Protein AF-0000000076567341 (afdb_homodimer)

pLDDT: mean 83.54, std 16.68, range [19.73, 98.38]

Structure (mmCIF, N/CA/C/O backbone):
data_AF-0000000076567341-model_v1
#
loop_
_entity.id
_entity.type
_entity.pdbx_description
1 polymer 'Uncharacterized protein'
#
loop_
_atom_site.group_PDB
_atom_site.id
_atom_site.type_symbol
_atom_site.label_atom_id
_atom_site.label_alt_id
_atom_site.label_comp_id
_atom_site.label_asym_id
_atom_site.label_entity_id
_atom_site.label_seq_id
_atom_site.pdbx_PDB_ins_code
_atom_site.Cartn_x
_atom_site.Cartn_y
_atom_site.Cartn_z
_atom_site.occupancy
_atom_site.B_iso_or_equiv
_atom_site.auth_seq_id
_atom_site.auth_comp_id
_atom_site.auth_asym_id
_atom_site.auth_atom_id
_atom_site.pdbx_PDB_model_num
ATOM 1 N N . MET A 1 1 ? 13.711 -19.859 -16.172 1 60.66 1 MET A N 1
ATOM 2 C CA . MET A 1 1 ? 13.43 -19.391 -14.812 1 60.66 1 MET A CA 1
ATOM 3 C C . MET A 1 1 ? 11.93 -19.359 -14.555 1 60.66 1 MET A C 1
ATOM 5 O O . MET A 1 1 ? 11.156 -18.984 -15.438 1 60.66 1 MET A O 1
ATOM 9 N N . VAL A 1 2 ? 11.508 -20.047 -13.477 1 52.28 2 VAL A N 1
ATOM 10 C CA . VAL A 1 2 ? 10.109 -19.969 -13.07 1 52.28 2 VAL A CA 1
ATOM 11 C C . VAL A 1 2 ? 9.992 -19.125 -11.805 1 52.28 2 VAL A C 1
ATOM 13 O O . VAL A 1 2 ? 10.695 -19.375 -10.82 1 52.28 2 VAL A O 1
ATOM 16 N N . ILE A 1 3 ? 9.203 -18.047 -11.867 1 45.78 3 ILE A N 1
ATOM 17 C CA . ILE A 1 3 ? 8.914 -17.203 -10.711 1 45.78 3 ILE A CA 1
ATOM 18 C C . ILE A 1 3 ? 7.512 -17.5 -10.188 1 45.78 3 ILE A C 1
ATOM 20 O O . ILE A 1 3 ? 6.547 -17.5 -10.961 1 45.78 3 ILE A O 1
ATOM 24 N N . TYR A 1 4 ? 7.555 -17.953 -8.914 1 51.19 4 TYR A N 1
ATOM 25 C CA . TYR A 1 4 ? 6.297 -18.188 -8.211 1 51.19 4 TYR A CA 1
ATOM 26 C C . TYR A 1 4 ? 5.941 -16.984 -7.336 1 51.19 4 TYR A C 1
ATOM 28 O O . TYR A 1 4 ? 6.801 -16.453 -6.633 1 51.19 4 TYR A O 1
ATOM 36 N N . CYS A 1 5 ? 4.75 -16.375 -7.566 1 46.78 5 CYS A N 1
ATOM 37 C CA . CYS A 1 5 ? 4.238 -15.281 -6.754 1 46.78 5 CYS A CA 1
ATOM 38 C C . CYS A 1 5 ? 3.045 -15.727 -5.918 1 46.78 5 CYS A C 1
ATOM 40 O O . CYS A 1 5 ? 2.088 -16.297 -6.449 1 46.78 5 CYS A O 1
ATOM 42 N N . GLY A 1 6 ? 3.127 -15.773 -4.52 1 41.88 6 GLY A N 1
ATOM 43 C CA . GLY A 1 6 ? 2.043 -16.125 -3.617 1 41.88 6 GLY A CA 1
ATOM 44 C C . GLY A 1 6 ? 1.321 -14.922 -3.043 1 41.88 6 GLY A C 1
ATOM 45 O O . GLY A 1 6 ? 1.927 -13.867 -2.844 1 41.88 6 GLY A O 1
ATOM 46 N N . LEU A 1 7 ? -0.169 -14.883 -2.986 1 44 7 LEU A N 1
ATOM 47 C CA . LEU A 1 7 ? -1.022 -13.805 -2.488 1 44 7 LEU A CA 1
ATOM 48 C C . LEU A 1 7 ? -1.423 -14.062 -1.039 1 44 7 LEU A C 1
ATOM 50 O O . LEU A 1 7 ? -1.812 -15.18 -0.685 1 44 7 LEU A O 1
ATOM 54 N N . GLY A 1 8 ? -0.99 -13.453 0.041 1 35.47 8 GLY A N 1
ATOM 55 C CA . GLY A 1 8 ? -1.453 -13.648 1.405 1 35.47 8 GLY A CA 1
ATOM 56 C C . GLY A 1 8 ? -2.58 -12.703 1.793 1 35.47 8 GLY A C 1
ATOM 57 O O . GLY A 1 8 ? -3.26 -12.922 2.799 1 35.47 8 GLY A O 1
ATOM 58 N N . LEU A 1 9 ? -2.807 -11.477 1.369 1 40.34 9 LEU A N 1
ATOM 59 C CA . LEU A 1 9 ? -3.703 -10.57 2.08 1 40.34 9 LEU A CA 1
ATOM 60 C C . LEU A 1 9 ? -5.078 -10.539 1.424 1 40.34 9 LEU A C 1
ATOM 62 O O . LEU A 1 9 ? -5.207 -10.172 0.253 1 40.34 9 LEU A O 1
ATOM 66 N N . THR A 1 10 ? -5.863 -11.594 1.634 1 41.25 10 THR A N 1
ATOM 67 C CA . THR A 1 10 ? -7.238 -11.617 1.146 1 41.25 10 THR A CA 1
ATOM 68 C C . THR A 1 10 ? -8.133 -10.719 2.006 1 41.25 10 THR A C 1
ATOM 70 O O . THR A 1 10 ? -7.809 -10.445 3.164 1 41.25 10 THR A O 1
ATOM 73 N N . LEU A 1 11 ? -8.938 -9.883 1.374 1 43.47 11 LEU A N 1
ATOM 74 C CA . LEU A 1 11 ? -10.039 -9.18 2.014 1 43.47 11 LEU A CA 1
ATOM 75 C C . LEU A 1 11 ? -10.93 -10.148 2.783 1 43.47 11 LEU A C 1
ATOM 77 O O . LEU A 1 11 ? -11.906 -10.672 2.236 1 43.47 11 LEU A O 1
ATOM 81 N N . SER A 1 12 ? -10.445 -11.102 3.283 1 43.03 12 SER A N 1
ATOM 82 C CA . SER A 1 12 ? -11.453 -12.008 3.828 1 43.03 12 SER A CA 1
ATOM 83 C C . SER A 1 12 ? -12.633 -11.242 4.418 1 43.03 12 SER A C 1
ATOM 85 O O . SER A 1 12 ? -13.789 -11.562 4.133 1 43.03 12 SER A O 1
ATOM 87 N N . ASN A 1 13 ? -12.375 -10.484 5.539 1 43.78 13 ASN A N 1
ATOM 88 C CA . ASN A 1 13 ? -13.5 -10.008 6.324 1 43.78 13 ASN A CA 1
ATOM 89 C C . ASN A 1 13 ? -14.125 -8.758 5.703 1 43.78 13 ASN A C 1
ATOM 91 O O . ASN A 1 13 ? -15.023 -8.148 6.285 1 43.78 13 ASN A O 1
ATOM 95 N N . LEU A 1 14 ? -13.531 -8.258 4.754 1 46.53 14 LEU A N 1
ATOM 96 C CA . LEU A 1 14 ? -13.945 -6.887 4.488 1 46.53 14 LEU A CA 1
ATOM 97 C C . LEU A 1 14 ? -15.211 -6.855 3.635 1 46.53 14 LEU A C 1
ATOM 99 O O . LEU A 1 14 ? -15.633 -5.789 3.176 1 46.53 14 LEU A O 1
ATOM 103 N N . LEU A 1 15 ? -15.508 -7.996 2.963 1 50.34 15 LEU A N 1
ATOM 104 C CA . LEU A 1 15 ? -16.641 -7.672 2.102 1 50.34 15 LEU A CA 1
ATOM 105 C C . LEU A 1 15 ? -17.875 -7.355 2.928 1 50.34 15 LEU A C 1
ATOM 107 O O . LEU A 1 15 ? -18.453 -8.242 3.561 1 50.34 15 LEU A O 1
ATOM 111 N N . PHE A 1 16 ? -17.984 -6.082 3.422 1 52.19 16 PHE A N 1
ATOM 112 C CA . PHE A 1 16 ? -19.25 -5.676 4.031 1 52.19 16 PHE A CA 1
ATOM 113 C C . PHE A 1 16 ? -20.328 -5.496 2.969 1 52.19 16 PHE A C 1
ATOM 115 O O . PHE A 1 16 ? -20.172 -4.691 2.047 1 52.19 16 PHE A O 1
ATOM 122 N N . ILE A 1 17 ? -20.859 -6.578 2.502 1 53 17 ILE A N 1
ATOM 123 C CA . ILE A 1 17 ? -22.125 -6.418 1.8 1 53 17 ILE A CA 1
ATOM 124 C C . ILE A 1 17 ? -23.219 -6.027 2.793 1 53 17 ILE A C 1
ATOM 126 O O . ILE A 1 17 ? -23.391 -6.68 3.824 1 53 17 ILE A O 1
ATOM 130 N N . CYS A 1 18 ? -23.625 -4.766 2.611 1 51.5 18 CYS A N 1
ATOM 131 C CA . CYS A 1 18 ? -24.672 -4.254 3.484 1 51.5 18 CYS A CA 1
ATOM 132 C C . CYS A 1 18 ? -25.922 -5.133 3.418 1 51.5 18 CYS A C 1
ATOM 134 O O . CYS A 1 18 ? -26.047 -5.977 2.529 1 51.5 18 CYS A O 1
ATOM 136 N N . ALA A 1 19 ? -26.672 -4.992 4.398 1 48.78 19 ALA A N 1
ATOM 137 C CA . ALA A 1 19 ? -27.938 -5.715 4.535 1 48.78 19 ALA A CA 1
ATOM 138 C C . ALA A 1 19 ? -28.734 -5.672 3.238 1 48.78 19 ALA A C 1
ATOM 140 O O . ALA A 1 19 ? -29.438 -6.633 2.895 1 48.78 19 ALA A O 1
ATOM 141 N N . SER A 1 20 ? -28.609 -4.586 2.467 1 54.22 20 SER A N 1
ATOM 142 C CA . SER A 1 20 ? -29.406 -4.445 1.257 1 54.22 20 SER A CA 1
ATOM 143 C C . SER A 1 20 ? -28.75 -5.168 0.078 1 54.22 20 SER A C 1
ATOM 145 O O . SER A 1 20 ? -29.297 -5.164 -1.03 1 54.22 20 SER A O 1
ATOM 147 N N . GLY A 1 21 ? -27.625 -5.793 0.309 1 61.25 21 GLY A N 1
ATOM 148 C CA . GLY A 1 21 ? -26.969 -6.52 -0.761 1 61.25 21 GLY A CA 1
ATOM 149 C C . GLY A 1 21 ? -26.016 -5.652 -1.573 1 61.25 21 GLY A C 1
ATOM 150 O O . GLY A 1 21 ? -25.406 -6.125 -2.537 1 61.25 21 GLY A O 1
ATOM 151 N N . LEU A 1 22 ? -25.922 -4.355 -1.111 1 70.94 22 LEU A N 1
ATOM 152 C CA . LEU A 1 22 ? -25.109 -3.422 -1.878 1 70.94 22 LEU A CA 1
ATOM 153 C C . LEU A 1 22 ? -23.688 -3.34 -1.308 1 70.94 22 LEU A C 1
ATOM 155 O O . LEU A 1 22 ? -23.5 -3.447 -0.095 1 70.94 22 LEU A O 1
ATOM 159 N N . TYR A 1 23 ? -22.75 -3.404 -2.127 1 81.69 23 TYR A N 1
ATOM 160 C CA . TYR A 1 23 ? -21.344 -3.232 -1.765 1 81.69 23 TYR A CA 1
ATOM 161 C C . TYR A 1 23 ? -21.094 -1.825 -1.238 1 81.69 23 TYR A C 1
ATOM 163 O O . TYR A 1 23 ? -21.438 -0.837 -1.893 1 81.69 23 TYR A O 1
ATOM 171 N N . ARG A 1 24 ? -20.641 -1.697 0.063 1 82.62 24 ARG A N 1
ATOM 172 C CA . ARG A 1 24 ? -20.234 -0.428 0.654 1 82.62 24 ARG A CA 1
ATOM 173 C C . ARG A 1 24 ? -18.734 -0.427 0.961 1 82.62 24 ARG A C 1
ATOM 175 O O . ARG A 1 24 ? -18.25 -1.271 1.719 1 82.62 24 ARG A O 1
ATOM 182 N N . ARG A 1 25 ? -18.078 0.521 0.415 1 88 25 ARG A N 1
ATOM 183 C CA . ARG A 1 25 ? -16.641 0.644 0.598 1 88 25 ARG A CA 1
ATOM 184 C C . ARG A 1 25 ? -16.312 1.377 1.894 1 88 25 ARG A C 1
ATOM 186 O O . ARG A 1 25 ? -16.109 2.592 1.891 1 88 25 ARG A O 1
ATOM 193 N N . VAL A 1 26 ? -16.156 0.675 2.996 1 87.12 26 VAL A N 1
ATOM 194 C CA . VAL A 1 26 ? -15.969 1.258 4.32 1 87.12 26 VAL A CA 1
ATOM 195 C C . VAL A 1 26 ? -14.477 1.436 4.605 1 87.12 26 VAL A C 1
ATOM 197 O O . VAL A 1 26 ? -14.102 1.973 5.648 1 87.12 26 VAL A O 1
ATOM 200 N N . ASN A 1 27 ? -13.664 0.917 3.76 1 91.19 27 ASN A N 1
ATOM 201 C CA . ASN A 1 27 ? -12.211 1.002 3.771 1 91.19 27 ASN A CA 1
ATOM 202 C C . ASN A 1 27 ? -11.656 1.281 2.379 1 91.19 27 ASN A C 1
ATOM 204 O O . ASN A 1 27 ? -11.953 0.558 1.429 1 91.19 27 ASN A O 1
ATOM 208 N N . LEU A 1 28 ? -10.844 2.283 2.289 1 93.5 28 LEU A N 1
ATOM 209 C CA . LEU A 1 28 ? -10.367 2.695 0.974 1 93.5 28 LEU A CA 1
ATOM 210 C C . LEU A 1 28 ? -9.453 1.633 0.371 1 93.5 28 LEU A C 1
ATOM 212 O O . LEU A 1 28 ? -9.164 1.666 -0.827 1 93.5 28 LEU A O 1
ATOM 216 N N . ASN A 1 29 ? -8.969 0.69 1.201 1 93.5 29 ASN A N 1
ATOM 217 C CA . ASN A 1 29 ? -8.156 -0.415 0.707 1 93.5 29 ASN A CA 1
ATOM 218 C C . ASN A 1 29 ? -9.008 -1.457 -0.017 1 93.5 29 ASN A C 1
ATOM 220 O O . ASN A 1 29 ? -8.469 -2.328 -0.705 1 93.5 29 ASN A O 1
ATOM 224 N N . MET A 1 30 ? -10.328 -1.361 0.086 1 90.25 30 MET A N 1
ATOM 225 C CA . MET A 1 30 ? -11.25 -2.232 -0.636 1 90.25 30 MET A CA 1
ATOM 226 C C . MET A 1 30 ? -11.383 -1.796 -2.092 1 90.25 30 MET A C 1
ATOM 228 O O . MET A 1 30 ? -11.211 -0.618 -2.41 1 90.25 30 MET A O 1
ATOM 232 N N . PRO A 1 31 ? -11.617 -2.766 -2.967 1 90.56 31 PRO A N 1
ATOM 233 C CA . PRO A 1 31 ? -11.844 -2.369 -4.359 1 90.56 31 PRO A CA 1
ATOM 234 C C . P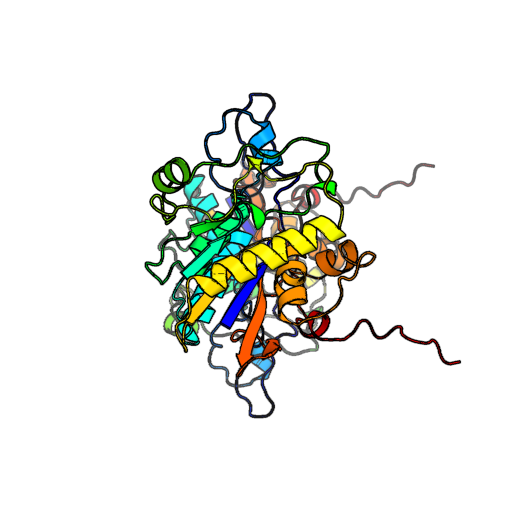RO A 1 31 ? -13.008 -1.391 -4.512 1 90.56 31 PRO A C 1
ATOM 236 O O . PRO A 1 31 ? -13.992 -1.476 -3.775 1 90.56 31 PRO A O 1
ATOM 239 N N . PRO A 1 32 ? -12.867 -0.447 -5.457 1 89.38 32 PRO A N 1
ATOM 240 C CA . PRO A 1 32 ? -13.953 0.514 -5.668 1 89.38 32 PRO A CA 1
ATOM 241 C C . PRO A 1 32 ? -15.258 -0.153 -6.105 1 89.38 32 PRO A C 1
ATOM 243 O O . PRO A 1 32 ? -16.344 0.366 -5.832 1 89.38 32 PRO A O 1
ATOM 246 N N . CYS A 1 33 ? -15.117 -1.26 -6.844 1 87.5 33 CYS A N 1
ATOM 247 C CA . CYS A 1 33 ? -16.266 -2.041 -7.285 1 87.5 33 CYS A CA 1
ATOM 248 C C . CYS A 1 33 ? -15.953 -3.531 -7.266 1 87.5 33 CYS A C 1
ATOM 250 O O . CYS A 1 33 ? -14.789 -3.928 -7.316 1 87.5 33 CYS A O 1
ATOM 252 N N . LEU A 1 34 ? -17 -4.301 -7.141 1 85.69 34 LEU A N 1
ATOM 253 C CA . LEU A 1 34 ? -16.859 -5.754 -7.184 1 85.69 34 LEU A CA 1
ATOM 254 C C . LEU A 1 34 ? -17.375 -6.309 -8.508 1 85.69 34 LEU A C 1
ATOM 256 O O . LEU A 1 34 ? -18.328 -5.777 -9.086 1 85.69 34 LEU A O 1
ATOM 260 N N . PRO A 1 35 ? -16.688 -7.309 -8.945 1 86.56 35 PRO A N 1
ATOM 261 C CA . PRO A 1 35 ? -17.25 -7.938 -10.148 1 86.56 35 PRO A CA 1
ATOM 262 C C . PRO A 1 35 ? -18.625 -8.539 -9.914 1 86.56 35 PRO A C 1
ATOM 264 O O . PRO A 1 35 ? -18.984 -8.867 -8.773 1 86.56 35 PRO A O 1
ATOM 267 N N . VAL A 1 36 ? -19.344 -8.695 -10.977 1 85.19 36 VAL A N 1
ATOM 268 C CA . VAL A 1 36 ? -20.656 -9.32 -10.883 1 85.19 36 VAL A CA 1
ATOM 269 C C . VAL A 1 36 ? -20.5 -10.82 -10.68 1 85.19 36 VAL A C 1
ATOM 271 O O . VAL A 1 36 ? -19.75 -11.477 -11.398 1 85.19 36 VAL A O 1
ATOM 274 N N . ARG A 1 37 ? -21.156 -11.305 -9.602 1 87.19 37 ARG A N 1
ATOM 275 C CA . ARG A 1 37 ? -21.172 -12.734 -9.312 1 87.19 37 ARG A CA 1
ATOM 276 C C . ARG A 1 37 ? -22.594 -13.258 -9.18 1 87.19 37 ARG A C 1
ATOM 278 O O . ARG A 1 37 ? -23.516 -12.492 -8.867 1 87.19 37 ARG A O 1
ATOM 285 N N . GLU A 1 38 ? -22.781 -14.516 -9.508 1 82.44 38 GLU A N 1
ATOM 286 C CA . GLU A 1 38 ? -24.094 -15.133 -9.375 1 82.44 38 GLU A CA 1
ATOM 287 C C . GLU A 1 38 ? -24.547 -15.156 -7.914 1 82.44 38 GLU A C 1
ATOM 289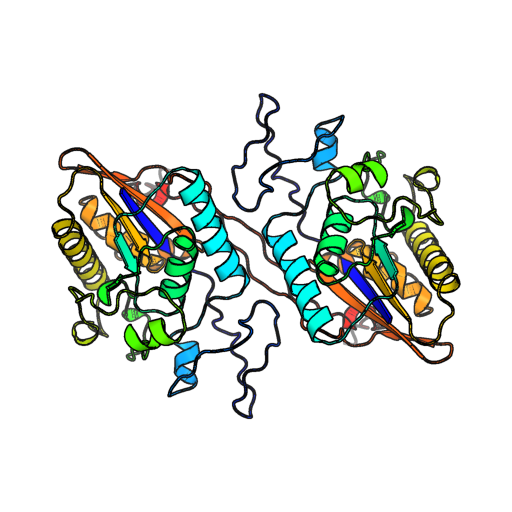 O O . GLU A 1 38 ? -25.703 -14.883 -7.617 1 82.44 38 GLU A O 1
ATOM 294 N N . ASP A 1 39 ? -23.562 -15.43 -7.02 1 81.25 39 ASP A N 1
ATOM 295 C CA . ASP A 1 39 ? -23.812 -15.5 -5.582 1 81.25 39 ASP A CA 1
ATOM 296 C C . ASP A 1 39 ? -22.844 -14.617 -4.805 1 81.25 39 ASP A C 1
ATOM 298 O O . ASP A 1 39 ? -21.656 -14.578 -5.109 1 81.25 39 ASP A O 1
ATOM 302 N N . ILE A 1 40 ? -23.391 -13.961 -3.797 1 77.5 40 ILE A N 1
ATOM 303 C CA . ILE A 1 40 ? -22.609 -13.039 -2.984 1 77.5 40 ILE A CA 1
ATOM 304 C C . ILE A 1 40 ? -21.484 -13.805 -2.289 1 77.5 40 ILE A C 1
ATOM 306 O O . ILE A 1 40 ? -20.391 -13.266 -2.08 1 77.5 40 ILE A O 1
ATOM 310 N N . ILE A 1 41 ? -21.75 -15 -1.982 1 78.81 41 ILE A N 1
ATOM 311 C CA . ILE A 1 41 ? -20.781 -15.812 -1.263 1 78.81 41 ILE A CA 1
ATOM 312 C C . ILE A 1 41 ? -19.531 -16.016 -2.121 1 78.81 41 ILE A C 1
ATOM 314 O O . ILE A 1 41 ? -18.453 -16.266 -1.6 1 78.81 41 ILE A O 1
ATOM 318 N N . ASP A 1 42 ? -19.672 -15.875 -3.461 1 83.62 42 ASP A N 1
ATOM 319 C CA . ASP A 1 42 ? -18.562 -16.062 -4.375 1 83.62 42 ASP A CA 1
ATOM 320 C C . ASP A 1 42 ? -17.469 -15.016 -4.137 1 83.62 42 ASP A C 1
ATOM 322 O O . ASP A 1 42 ? -16.281 -15.281 -4.359 1 83.62 42 ASP A O 1
ATOM 326 N N . HIS A 1 43 ? -17.922 -13.852 -3.633 1 81.69 43 HIS A N 1
ATOM 327 C CA . HIS A 1 43 ? -16.938 -12.805 -3.332 1 81.69 43 HIS A CA 1
ATOM 328 C C . HIS A 1 43 ? -16.047 -13.211 -2.162 1 81.69 43 HIS A C 1
ATOM 330 O O . HIS A 1 43 ? -14.875 -12.844 -2.117 1 81.69 43 HIS A O 1
ATOM 336 N N . ALA A 1 44 ? -16.625 -13.93 -1.285 1 78.25 44 ALA A N 1
ATOM 337 C CA . ALA A 1 44 ? -15.867 -14.375 -0.114 1 78.25 44 ALA A CA 1
ATOM 338 C C . ALA A 1 44 ? -14.953 -15.539 -0.463 1 78.25 44 ALA A C 1
ATOM 340 O O . ALA A 1 44 ? -13.812 -15.609 0.014 1 78.25 44 ALA A O 1
ATOM 341 N N . LEU A 1 45 ? -15.383 -16.438 -1.286 1 81.12 45 LEU A N 1
ATOM 342 C CA . LEU A 1 45 ? -14.641 -17.641 -1.625 1 81.12 45 LEU A CA 1
ATOM 343 C C . LEU A 1 45 ? -13.562 -17.344 -2.668 1 81.12 45 LEU A C 1
ATOM 345 O O . LEU A 1 45 ? -12.57 -18.062 -2.764 1 81.12 45 LEU A O 1
ATOM 349 N N . ASP A 1 46 ? -13.797 -16.359 -3.424 1 88.44 46 ASP A N 1
ATOM 350 C CA . ASP A 1 46 ? -12.891 -15.906 -4.473 1 88.44 46 ASP A CA 1
ATOM 351 C C . ASP A 1 46 ? -12.719 -14.391 -4.434 1 88.44 46 ASP A C 1
ATOM 353 O O . ASP A 1 46 ? -13.094 -13.695 -5.383 1 88.44 46 ASP A O 1
ATOM 357 N N . SER A 1 47 ? -12.125 -13.93 -3.4 1 86.75 47 SER A N 1
ATOM 358 C CA . SER A 1 47 ? -12.031 -12.508 -3.098 1 86.75 47 SER A CA 1
ATOM 359 C C . SER A 1 47 ? -11.07 -11.797 -4.051 1 86.75 47 SER A C 1
ATOM 361 O O . SER A 1 47 ? -10.039 -12.359 -4.43 1 86.75 47 SER A O 1
ATOM 363 N N . PRO A 1 48 ? -11.414 -10.586 -4.395 1 90.44 48 PRO A N 1
ATOM 364 C CA . PRO A 1 48 ? -10.477 -9.773 -5.172 1 90.44 48 PRO A CA 1
ATOM 365 C C . PRO A 1 48 ? -9.312 -9.25 -4.336 1 90.44 48 PRO A C 1
ATOM 367 O O . PRO A 1 48 ? -9.328 -9.367 -3.107 1 90.44 48 PRO A O 1
ATOM 370 N N . LEU A 1 49 ? -8.359 -8.719 -5 1 91.56 49 LEU A N 1
ATOM 371 C CA . LEU A 1 49 ? -7.246 -8.062 -4.328 1 91.56 49 LEU A CA 1
ATOM 372 C C . LEU A 1 49 ? -7.695 -6.754 -3.682 1 91.56 49 LEU A C 1
ATOM 374 O O . LEU A 1 49 ? -8.625 -6.109 -4.164 1 91.56 49 LEU A O 1
ATOM 378 N N . THR A 1 50 ? -6.992 -6.434 -2.629 1 91.31 50 THR A N 1
ATOM 379 C CA . THR A 1 50 ? -7.109 -5.082 -2.084 1 91.31 50 THR A CA 1
ATOM 380 C C . THR A 1 50 ? -6.371 -4.078 -2.967 1 91.31 50 THR A C 1
ATOM 382 O O . THR A 1 50 ? -5.652 -4.469 -3.891 1 91.31 50 THR A O 1
ATOM 385 N N . GLN A 1 51 ? -6.57 -2.781 -2.666 1 93.81 51 GLN A N 1
ATOM 386 C CA . GLN A 1 51 ? -5.875 -1.742 -3.42 1 93.81 51 GLN A CA 1
ATOM 387 C C . GLN A 1 51 ? -4.367 -1.812 -3.188 1 93.81 51 GLN A C 1
ATOM 389 O O . GLN A 1 51 ? -3.582 -1.655 -4.125 1 93.81 51 GLN A O 1
ATOM 394 N N . VAL A 1 52 ? -3.945 -2.043 -1.976 1 93.5 52 VAL A N 1
ATOM 395 C CA . VAL A 1 52 ? -2.523 -2.18 -1.686 1 93.5 52 VAL A CA 1
ATOM 396 C C . VAL A 1 52 ? -1.967 -3.414 -2.393 1 93.5 52 VAL A C 1
ATOM 398 O O . VAL A 1 52 ? -0.843 -3.393 -2.898 1 93.5 52 VAL A O 1
ATOM 401 N N . GLY A 1 53 ? -2.746 -4.492 -2.352 1 92.56 53 GLY A N 1
ATOM 402 C CA . GLY A 1 53 ? -2.326 -5.684 -3.07 1 92.56 53 GLY A CA 1
ATOM 403 C C . GLY A 1 53 ? -2.062 -5.43 -4.543 1 92.56 53 GLY A C 1
ATOM 404 O O . GLY A 1 53 ? -1.062 -5.902 -5.09 1 92.56 53 GLY A O 1
ATOM 405 N N . MET A 1 54 ? -3.002 -4.695 -5.176 1 94.5 54 MET A N 1
ATOM 406 C CA . MET A 1 54 ? -2.828 -4.32 -6.578 1 94.5 54 MET A CA 1
ATOM 407 C C . MET A 1 54 ? -1.556 -3.502 -6.766 1 94.5 54 MET A C 1
ATOM 409 O O . MET A 1 54 ? -0.799 -3.736 -7.711 1 94.5 54 MET A O 1
ATOM 413 N N . PHE A 1 55 ? -1.334 -2.611 -5.895 1 95.62 55 PHE A N 1
ATOM 414 C CA . PHE A 1 55 ? -0.18 -1.721 -5.949 1 95.62 55 PHE A CA 1
ATOM 415 C C . PHE A 1 55 ? 1.117 -2.508 -5.805 1 95.62 55 PHE A C 1
ATOM 417 O O . PHE A 1 55 ? 2.068 -2.291 -6.562 1 95.62 55 PHE A O 1
ATOM 424 N N . VAL A 1 56 ? 1.197 -3.426 -4.84 1 93.56 56 VAL A N 1
ATOM 425 C CA . VAL A 1 56 ? 2.389 -4.23 -4.598 1 93.56 56 VAL A CA 1
ATOM 426 C C . VAL A 1 56 ? 2.691 -5.09 -5.824 1 93.56 56 VAL A C 1
ATOM 428 O O . VAL A 1 56 ? 3.832 -5.137 -6.293 1 93.56 56 VAL A O 1
ATOM 431 N N . ALA A 1 57 ? 1.672 -5.746 -6.375 1 94.88 57 ALA A N 1
ATOM 432 C CA . ALA A 1 57 ? 1.859 -6.582 -7.559 1 94.88 57 ALA A CA 1
ATOM 433 C C . ALA A 1 57 ? 2.396 -5.762 -8.727 1 94.88 57 ALA A C 1
ATOM 435 O O . ALA A 1 57 ? 3.338 -6.18 -9.406 1 94.88 57 ALA A O 1
ATOM 436 N N . ALA A 1 58 ? 1.8 -4.594 -8.938 1 96.38 58 ALA A N 1
ATOM 437 C CA . ALA A 1 58 ? 2.24 -3.717 -10.016 1 96.38 58 ALA A CA 1
ATOM 438 C C . ALA A 1 58 ? 3.68 -3.262 -9.805 1 96.38 58 ALA A C 1
ATOM 440 O 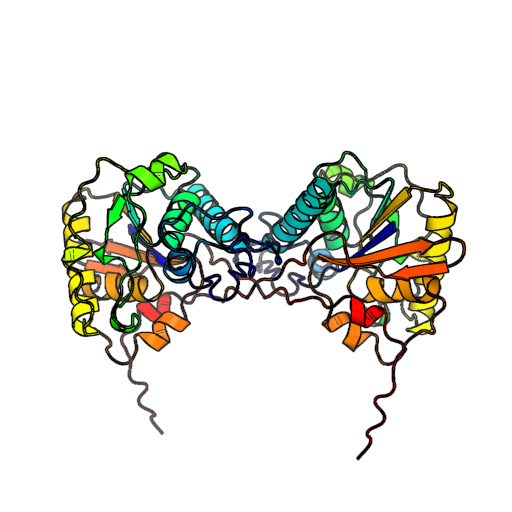O . ALA A 1 58 ? 4.461 -3.188 -10.758 1 96.38 58 ALA A O 1
ATOM 441 N N . SER A 1 59 ? 3.99 -2.908 -8.57 1 95.62 59 SER A N 1
ATOM 442 C CA . SER A 1 59 ? 5.344 -2.479 -8.234 1 95.62 59 SER A CA 1
ATOM 443 C C . SER A 1 59 ? 6.359 -3.584 -8.516 1 95.62 59 SER A C 1
ATOM 445 O O . SER A 1 59 ? 7.434 -3.322 -9.062 1 95.62 59 SER A O 1
ATOM 447 N N . CYS A 1 60 ? 5.992 -4.801 -8.141 1 94.38 60 CYS A N 1
ATOM 448 C CA . CYS A 1 60 ? 6.867 -5.934 -8.422 1 94.38 60 CYS A CA 1
ATOM 449 C C . CYS A 1 60 ? 7.031 -6.141 -9.922 1 94.38 60 CYS A C 1
ATOM 451 O O . CYS A 1 60 ? 8.133 -6.418 -10.398 1 94.38 60 CYS A O 1
ATOM 453 N N . GLY A 1 61 ? 5.918 -6.031 -10.641 1 96 61 GLY A N 1
ATOM 454 C CA . GLY A 1 61 ? 5.988 -6.141 -12.094 1 96 61 GLY A CA 1
ATOM 455 C C . GLY A 1 61 ? 6.93 -5.133 -12.719 1 96 61 GLY A C 1
ATOM 456 O O . GLY A 1 61 ? 7.727 -5.48 -13.594 1 96 61 GLY A O 1
ATOM 457 N N . ARG A 1 62 ? 6.852 -3.902 -12.312 1 96.19 62 ARG A N 1
ATOM 458 C CA . ARG A 1 62 ? 7.734 -2.852 -12.805 1 96.19 62 ARG A CA 1
ATOM 459 C C . ARG A 1 62 ? 9.188 -3.16 -12.484 1 96.19 62 ARG A C 1
ATOM 461 O O . ARG A 1 62 ? 10.07 -2.982 -13.328 1 96.19 62 ARG A O 1
ATOM 468 N N . ALA A 1 63 ? 9.406 -3.598 -11.25 1 94.75 63 ALA A N 1
ATOM 469 C CA . ALA A 1 63 ? 10.766 -3.922 -10.828 1 94.75 63 ALA A CA 1
ATOM 470 C C . ALA A 1 63 ? 11.344 -5.055 -11.672 1 94.75 63 ALA A C 1
ATOM 472 O O . ALA A 1 63 ? 12.523 -5.023 -12.039 1 94.75 63 ALA A O 1
ATOM 473 N N . LEU A 1 64 ? 10.539 -6.066 -11.953 1 94.62 64 LEU A N 1
ATOM 474 C CA . LEU A 1 64 ? 10.969 -7.18 -12.781 1 94.62 64 LEU A CA 1
ATOM 475 C C . LEU A 1 64 ? 11.336 -6.699 -14.188 1 94.62 64 LEU A C 1
ATOM 477 O O . LEU A 1 64 ? 12.375 -7.086 -14.727 1 94.62 64 LEU A O 1
ATOM 481 N N . ALA A 1 65 ? 10.492 -5.883 -14.75 1 95.38 65 ALA A N 1
ATOM 482 C CA . ALA A 1 65 ? 10.758 -5.332 -16.078 1 95.38 65 ALA A CA 1
ATOM 483 C C . ALA A 1 65 ? 12.047 -4.516 -16.078 1 95.38 65 ALA A C 1
ATOM 485 O O . ALA A 1 65 ? 12.859 -4.641 -17 1 95.38 65 ALA A O 1
ATOM 486 N N . GLU A 1 66 ? 12.211 -3.689 -15.078 1 94.69 66 GLU A N 1
ATOM 487 C CA . GLU A 1 66 ? 13.398 -2.85 -14.961 1 94.69 66 GLU A CA 1
ATOM 488 C C . GLU A 1 66 ? 14.656 -3.697 -14.805 1 94.69 66 GLU A C 1
ATOM 490 O O . GLU A 1 66 ? 15.742 -3.293 -15.227 1 94.69 66 GLU A O 1
ATOM 495 N N . ALA A 1 67 ? 14.508 -4.832 -14.195 1 93.19 67 ALA A N 1
ATOM 496 C CA . ALA A 1 67 ? 15.633 -5.75 -14 1 93.19 67 ALA A CA 1
ATOM 497 C C . ALA A 1 67 ? 15.93 -6.527 -15.273 1 93.19 67 ALA A C 1
ATOM 499 O O . ALA A 1 67 ? 16.844 -7.363 -15.305 1 93.19 67 ALA A O 1
ATOM 500 N N . GLY A 1 68 ? 15.133 -6.32 -16.297 1 93.75 68 GLY A N 1
ATOM 501 C CA . GLY A 1 68 ? 15.375 -6.945 -17.594 1 93.75 68 GLY A CA 1
ATOM 502 C C . GLY A 1 68 ? 14.734 -8.312 -17.719 1 93.75 68 GLY A C 1
ATOM 503 O O . GLY A 1 68 ? 15.047 -9.062 -18.641 1 93.75 68 GLY A O 1
ATOM 504 N N . ILE A 1 69 ? 13.852 -8.695 -16.844 1 92.88 69 ILE A N 1
ATOM 505 C CA . ILE A 1 69 ? 13.188 -9.992 -16.906 1 92.88 69 ILE A CA 1
ATOM 506 C C . ILE A 1 69 ? 11.992 -9.93 -17.844 1 92.88 69 ILE A C 1
ATOM 508 O O . ILE A 1 69 ? 11.102 -9.094 -17.672 1 92.88 69 ILE A O 1
ATOM 512 N N . ARG A 1 70 ? 12.047 -10.742 -18.812 1 92.19 70 ARG A N 1
ATOM 513 C CA . ARG A 1 70 ? 10.938 -10.875 -19.766 1 92.19 70 ARG A CA 1
ATOM 514 C C . ARG A 1 70 ? 10.375 -12.289 -19.75 1 92.19 70 ARG A C 1
ATOM 516 O O . ARG A 1 70 ? 11.125 -13.266 -19.859 1 92.19 70 ARG A O 1
ATOM 523 N N . PHE A 1 71 ? 9.109 -12.391 -19.594 1 93.56 71 PHE A N 1
ATOM 524 C CA . PHE A 1 71 ? 8.477 -13.695 -19.484 1 93.56 71 PHE A CA 1
ATOM 525 C C . PHE A 1 71 ? 7.98 -14.164 -20.844 1 93.56 71 PHE A C 1
ATOM 527 O O . PHE A 1 71 ? 7.453 -13.375 -21.625 1 93.56 71 PHE A O 1
ATOM 534 N N . SER A 1 72 ? 8.18 -15.398 -21.156 1 93.19 72 SER A N 1
ATOM 535 C CA . SER A 1 72 ? 7.672 -16 -22.375 1 93.19 72 SER A CA 1
ATOM 536 C C . SER A 1 72 ? 6.266 -16.547 -22.188 1 93.19 72 SER A C 1
ATOM 538 O O . SER A 1 72 ? 5.512 -16.703 -23.156 1 93.19 72 SER A O 1
ATOM 540 N N . ALA A 1 73 ? 5.926 -16.859 -20.969 1 94.69 73 ALA A N 1
ATOM 541 C CA . ALA A 1 73 ? 4.598 -17.359 -20.625 1 94.69 73 ALA A CA 1
ATOM 542 C C . ALA A 1 73 ? 4.258 -17.062 -19.172 1 94.69 73 ALA A C 1
ATOM 544 O O . ALA A 1 73 ? 5.152 -16.906 -18.328 1 94.69 73 ALA A O 1
ATOM 545 N N . CYS A 1 74 ? 3.014 -16.984 -18.875 1 96.75 74 CYS A N 1
ATOM 546 C CA . CYS A 1 74 ? 2.518 -16.797 -17.516 1 96.75 74 CYS A CA 1
ATOM 547 C C . CYS A 1 74 ? 1.322 -17.703 -17.25 1 96.75 74 CYS A C 1
ATOM 549 O O . CYS A 1 74 ? 0.374 -17.734 -18.031 1 96.75 74 CYS A O 1
ATOM 551 N N . TYR A 1 75 ? 1.408 -18.406 -16.219 1 96.88 75 TYR A N 1
ATOM 552 C CA . TYR A 1 75 ? 0.322 -19.25 -15.742 1 96.88 75 TYR A CA 1
ATOM 553 C C . TYR A 1 75 ? -0.17 -18.797 -14.367 1 96.88 75 TYR A C 1
ATOM 555 O O . TYR A 1 75 ? 0.631 -18.438 -13.508 1 96.88 75 TYR A O 1
ATOM 563 N N . ALA A 1 76 ? -1.454 -18.812 -14.172 1 97.12 76 ALA A N 1
ATOM 564 C CA . ALA A 1 76 ? -1.995 -18.391 -12.883 1 97.12 76 ALA A CA 1
ATOM 565 C C . ALA A 1 76 ? -3.107 -19.312 -12.414 1 97.12 76 ALA A C 1
ATOM 567 O O . ALA A 1 76 ? -3.789 -19.938 -13.234 1 97.12 76 ALA A O 1
ATOM 568 N N . SER A 1 77 ? -3.219 -19.438 -11.086 1 96.19 77 SER A N 1
ATOM 569 C CA . SER A 1 77 ? -4.41 -20.016 -10.477 1 96.19 77 SER A CA 1
ATOM 570 C C . SER A 1 77 ? -5.676 -19.312 -10.961 1 96.19 77 SER A C 1
ATOM 572 O O . SER A 1 77 ? -5.66 -18.109 -11.242 1 96.19 77 SER A O 1
ATOM 574 N N . PRO A 1 78 ? -6.809 -20.016 -11.07 1 96.19 78 PRO A N 1
ATOM 575 C CA . PRO A 1 78 ? -8.062 -19.391 -11.5 1 96.19 78 PRO A CA 1
ATOM 576 C C . PRO A 1 78 ? -8.617 -18.406 -10.477 1 96.19 78 PRO A C 1
ATOM 578 O O . PRO A 1 78 ? -9.555 -17.656 -10.773 1 96.19 78 PRO A O 1
ATOM 581 N N . ALA A 1 79 ? -8.156 -18.453 -9.234 1 93.19 79 ALA A N 1
ATOM 582 C CA . ALA A 1 79 ? -8.625 -17.484 -8.242 1 93.19 79 ALA A CA 1
ATOM 583 C C . ALA A 1 79 ? -8.461 -16.062 -8.742 1 93.19 79 ALA A C 1
ATOM 585 O O . ALA A 1 79 ? -7.418 -15.695 -9.281 1 93.19 79 ALA A O 1
ATOM 586 N N . LEU A 1 80 ? -9.469 -15.25 -8.555 1 94.12 80 LEU A N 1
ATOM 587 C CA . LEU A 1 80 ? -9.469 -13.883 -9.055 1 94.12 80 LEU A CA 1
ATOM 588 C C . LEU A 1 80 ? -8.242 -13.125 -8.562 1 94.12 80 LEU A C 1
ATOM 590 O O . LEU A 1 80 ? -7.613 -12.383 -9.32 1 94.12 80 LEU A O 1
ATOM 594 N N . ARG A 1 81 ? -7.922 -13.281 -7.301 1 92.12 81 ARG A N 1
ATOM 595 C CA . ARG A 1 81 ? -6.785 -12.57 -6.723 1 92.12 81 ARG A CA 1
ATOM 596 C C . ARG A 1 81 ? -5.488 -12.953 -7.426 1 92.12 81 ARG A C 1
ATOM 598 O O . ARG A 1 81 ? -4.582 -12.133 -7.562 1 92.12 81 ARG A O 1
ATOM 605 N N . CYS A 1 82 ? -5.34 -14.156 -7.891 1 94.94 82 CYS A N 1
ATOM 606 C CA . CYS A 1 82 ? -4.148 -14.594 -8.609 1 94.94 82 CYS A CA 1
ATOM 607 C C . CYS A 1 82 ? -4.125 -14.031 -10.023 1 94.94 82 CYS A C 1
ATOM 609 O O . CYS A 1 82 ? -3.066 -13.641 -10.523 1 94.94 82 CYS A O 1
ATOM 611 N N . VAL A 1 83 ? -5.285 -14.031 -10.672 1 96.56 83 VAL A N 1
ATOM 612 C CA . VAL A 1 83 ? -5.387 -13.461 -12.008 1 96.56 83 VAL A CA 1
ATOM 613 C C . VAL A 1 83 ? -5.035 -11.977 -11.969 1 96.56 83 VAL A C 1
ATOM 615 O O . VAL A 1 83 ? -4.246 -11.492 -12.781 1 96.56 83 VAL A O 1
ATOM 618 N N . GLN A 1 84 ? -5.586 -11.273 -10.977 1 95.19 84 GLN A N 1
ATOM 619 C CA . GLN A 1 84 ? -5.293 -9.859 -10.805 1 95.19 84 GLN A CA 1
ATOM 620 C C . GLN A 1 84 ? -3.805 -9.625 -10.562 1 95.19 84 GLN A C 1
ATOM 622 O O . GLN A 1 84 ? -3.211 -8.711 -11.141 1 95.19 84 GLN A O 1
ATOM 627 N N . THR A 1 85 ? -3.215 -10.461 -9.695 1 95.06 85 THR A N 1
ATOM 628 C CA . THR A 1 85 ? -1.788 -10.359 -9.406 1 95.06 85 THR A CA 1
ATOM 629 C C . THR A 1 85 ? -0.964 -10.555 -10.68 1 95.06 85 THR A C 1
ATOM 631 O O . THR A 1 85 ? -0.073 -9.758 -10.977 1 95.06 85 THR A O 1
ATOM 634 N N . ALA A 1 86 ? -1.301 -11.578 -11.406 1 96.56 86 ALA A N 1
ATOM 635 C CA . ALA A 1 86 ? -0.562 -11.891 -12.625 1 96.56 86 ALA A CA 1
ATOM 636 C C . ALA A 1 86 ? -0.65 -10.742 -13.625 1 96.56 86 ALA A C 1
ATOM 638 O O . ALA A 1 86 ? 0.358 -10.336 -14.211 1 96.56 86 ALA A O 1
ATOM 639 N N . CYS A 1 87 ? -1.832 -10.234 -13.797 1 97.12 87 CYS A N 1
ATOM 640 C CA . CYS A 1 87 ? -2.033 -9.148 -14.742 1 97.12 87 CYS A CA 1
ATOM 641 C C . CYS A 1 87 ? -1.243 -7.91 -14.328 1 97.12 87 CYS A C 1
ATOM 643 O O . CYS A 1 87 ? -0.679 -7.219 -15.18 1 97.12 87 CYS A O 1
ATOM 645 N N . GLN A 1 88 ? -1.206 -7.617 -13.031 1 95.44 88 GLN A N 1
ATOM 646 C CA . GLN A 1 88 ? -0.441 -6.473 -12.547 1 95.44 88 GLN A CA 1
ATOM 647 C C . GLN A 1 88 ? 1.058 -6.699 -12.719 1 95.44 88 GLN A C 1
ATOM 649 O O . GLN A 1 88 ? 1.793 -5.781 -13.078 1 95.44 88 GLN A O 1
ATOM 654 N N . LEU A 1 89 ? 1.494 -7.926 -12.469 1 95.12 89 LEU A N 1
ATOM 655 C CA . LEU A 1 89 ? 2.904 -8.266 -12.633 1 95.12 89 LEU A CA 1
ATOM 656 C C . LEU A 1 89 ? 3.342 -8.078 -14.086 1 95.12 89 LEU A C 1
ATOM 658 O O . LEU A 1 89 ? 4.496 -7.738 -14.352 1 95.12 89 LEU A O 1
ATOM 662 N N . LEU A 1 90 ? 2.389 -8.266 -14.984 1 96.25 90 LEU A N 1
ATOM 663 C CA . LEU A 1 90 ? 2.703 -8.281 -16.406 1 96.25 90 LEU A CA 1
ATOM 664 C C . LEU A 1 90 ? 2.256 -6.984 -17.078 1 96.25 90 LEU A C 1
ATOM 666 O O . LEU A 1 90 ? 2.176 -6.91 -18.297 1 96.25 90 LEU A O 1
ATOM 670 N N . HIS A 1 91 ? 1.871 -6.023 -16.297 1 90.19 91 HIS A N 1
ATOM 671 C CA . HIS A 1 91 ? 1.263 -4.809 -16.828 1 90.19 91 HIS A CA 1
ATOM 672 C C . HIS A 1 91 ? 2.146 -4.176 -17.906 1 90.19 91 HIS A C 1
ATOM 674 O O . HIS A 1 91 ? 1.642 -3.592 -18.859 1 90.19 91 HIS A O 1
ATOM 680 N N . ALA A 1 92 ? 3.449 -4.254 -17.812 1 87.38 92 ALA A N 1
ATOM 681 C CA . ALA A 1 92 ? 4.379 -3.645 -18.766 1 87.38 92 ALA A CA 1
ATOM 682 C C . ALA A 1 92 ? 4.551 -4.52 -20 1 87.38 92 ALA A C 1
ATOM 684 O O . ALA A 1 92 ? 5.207 -4.117 -20.969 1 87.38 92 ALA A O 1
ATOM 685 N N . SER A 1 93 ? 3.938 -5.695 -19.969 1 89.25 93 SER A N 1
ATOM 686 C CA . SER A 1 93 ? 4.078 -6.621 -21.094 1 89.25 93 SER A CA 1
ATOM 687 C C . SER A 1 93 ? 2.725 -6.945 -21.719 1 89.25 93 SER A C 1
ATOM 689 O O . SER A 1 93 ? 1.681 -6.688 -21.109 1 89.25 93 SER A O 1
ATOM 691 N N . ASN A 1 94 ? 2.709 -7.352 -22.922 1 90 94 ASN A N 1
ATOM 692 C CA . ASN A 1 94 ? 1.488 -7.754 -23.625 1 90 94 ASN A CA 1
ATOM 693 C C . ASN A 1 94 ? 1.264 -9.258 -23.531 1 90 94 ASN A C 1
ATOM 695 O O . ASN A 1 94 ? 0.547 -9.836 -24.344 1 90 94 ASN A O 1
ATOM 699 N N . LEU A 1 95 ? 1.794 -9.828 -22.578 1 95.88 95 LEU A N 1
ATOM 700 C CA . LEU A 1 95 ? 1.665 -11.273 -22.406 1 95.88 95 LEU A CA 1
ATOM 701 C C . LEU A 1 95 ? 0.353 -11.625 -21.719 1 95.88 95 LEU A C 1
ATOM 703 O O . LEU A 1 95 ? 0.066 -11.117 -20.625 1 95.88 95 LEU A O 1
ATOM 707 N N . ALA A 1 96 ? -0.456 -12.438 -22.328 1 98.19 96 ALA A N 1
ATOM 708 C CA . ALA A 1 96 ? -1.729 -12.859 -21.75 1 98.19 96 ALA A CA 1
ATOM 709 C C . ALA A 1 96 ? -1.522 -13.953 -20.719 1 98.19 96 ALA A C 1
ATOM 711 O O . ALA A 1 96 ? -0.689 -14.844 -20.891 1 98.19 96 ALA A O 1
ATOM 712 N N . VAL A 1 97 ? -2.287 -13.922 -19.672 1 98.06 97 VAL A N 1
ATOM 713 C CA . VAL A 1 97 ? -2.199 -14.883 -18.578 1 98.06 97 VAL A CA 1
ATOM 714 C C . VAL A 1 97 ? -2.943 -16.156 -18.953 1 98.06 97 VAL A C 1
ATOM 716 O O . VAL A 1 97 ? -4.09 -16.109 -19.406 1 98.06 97 VAL A O 1
ATOM 719 N N . ARG A 1 98 ? -2.346 -17.281 -18.812 1 98.25 98 ARG A N 1
ATOM 720 C CA . ARG A 1 98 ? -2.965 -18.594 -19 1 98.25 98 ARG A CA 1
ATOM 721 C C . ARG A 1 98 ? -3.455 -19.156 -17.672 1 98.25 98 ARG A C 1
ATOM 723 O O . ARG A 1 98 ? -2.689 -19.234 -16.703 1 98.25 98 ARG A O 1
ATOM 730 N N . ILE A 1 99 ? -4.719 -19.562 -17.641 1 98.19 99 ILE A N 1
ATOM 731 C CA . ILE A 1 99 ? -5.309 -20.031 -16.391 1 98.19 99 ILE A CA 1
ATOM 732 C C . ILE A 1 99 ? -5.125 -21.547 -16.266 1 98.19 99 ILE A C 1
ATOM 734 O O . ILE A 1 99 ? -5.469 -22.297 -17.188 1 98.19 99 ILE A O 1
ATOM 738 N N . GLU A 1 100 ? -4.586 -22 -15.18 1 97.44 100 GLU A N 1
ATOM 739 C CA . GLU A 1 100 ? -4.402 -23.422 -14.883 1 97.44 100 GLU A CA 1
ATOM 740 C C . GLU A 1 100 ? -5.066 -23.797 -13.555 1 97.44 100 GLU A C 1
ATOM 742 O O . GLU A 1 100 ? -4.547 -23.484 -12.484 1 97.44 100 GLU A O 1
ATOM 747 N N . PRO A 1 101 ? -6.109 -24.531 -13.531 1 96.88 101 PRO A N 1
ATOM 748 C CA . PRO A 1 101 ? -6.895 -24.844 -12.336 1 96.88 101 PRO A CA 1
ATOM 749 C C . PRO A 1 101 ? -6.078 -25.562 -11.266 1 96.88 101 PRO A C 1
ATOM 751 O O . PRO A 1 101 ? -6.289 -25.344 -10.07 1 96.88 101 PRO A O 1
ATOM 754 N N . PHE A 1 102 ? -5.086 -26.344 -11.602 1 96.62 102 PHE A N 1
ATOM 755 C CA . PHE A 1 102 ? -4.328 -27.141 -10.648 1 96.62 102 PHE A CA 1
ATOM 756 C C . PHE A 1 102 ? -3.39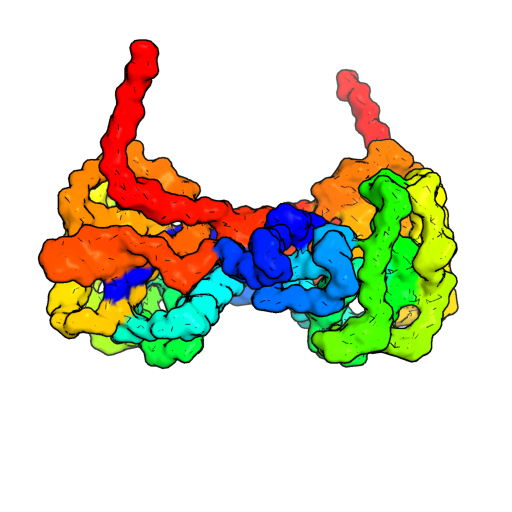3 -26.266 -9.828 1 96.62 102 PHE A C 1
ATOM 758 O O . PHE A 1 102 ? -2.828 -26.703 -8.828 1 96.62 102 PHE A O 1
ATOM 765 N N . LEU A 1 103 ? -3.293 -24.969 -10.164 1 95.31 103 LEU A N 1
ATOM 766 C CA . LEU A 1 103 ? -2.508 -24.031 -9.367 1 95.31 103 LEU A CA 1
ATOM 767 C C . LEU A 1 103 ? -3.311 -23.516 -8.18 1 95.31 103 LEU A C 1
ATOM 769 O O . LEU A 1 103 ? -2.785 -22.781 -7.34 1 95.31 103 LEU A O 1
ATOM 773 N N . PHE A 1 104 ? -4.531 -23.922 -8.133 1 93.56 104 PHE A N 1
ATOM 774 C CA . PHE A 1 104 ? -5.363 -23.484 -7.02 1 93.56 104 PHE A CA 1
ATOM 775 C C . PHE A 1 104 ? -4.859 -24.062 -5.703 1 93.56 104 PHE A C 1
ATOM 777 O O . PHE A 1 104 ? -3.957 -24.906 -5.699 1 93.56 104 PHE A O 1
ATOM 784 N N . GLU A 1 105 ? -5.422 -23.641 -4.617 1 89.5 105 GLU A N 1
ATOM 785 C CA . GLU A 1 105 ? -4.98 -23.938 -3.258 1 89.5 105 GLU A CA 1
ATOM 786 C C . GLU A 1 105 ? -5.305 -25.391 -2.879 1 89.5 105 GLU A C 1
ATOM 788 O O . GLU A 1 105 ? -6.012 -26.078 -3.611 1 89.5 105 GLU A O 1
ATOM 793 N N . TRP A 1 106 ? -4.66 -25.766 -1.751 1 89.12 106 TRP A N 1
ATOM 794 C CA . TRP A 1 106 ? -5 -27.062 -1.183 1 89.12 106 TRP A CA 1
ATOM 795 C C . TRP A 1 106 ? -6.473 -27.125 -0.793 1 89.12 106 TRP A C 1
ATOM 797 O O . TRP A 1 106 ? -6.969 -26.234 -0.09 1 89.12 106 TRP A O 1
ATOM 807 N N . LEU A 1 107 ? -7.121 -28.078 -1.189 1 87.06 107 LEU A N 1
ATOM 808 C CA . LEU A 1 107 ? -8.578 -28.125 -1.082 1 87.06 107 LEU A CA 1
ATOM 809 C C . LEU A 1 107 ? -9.008 -28.641 0.287 1 87.06 107 LEU A C 1
ATOM 811 O O . LEU A 1 107 ? -10.18 -28.547 0.647 1 87.06 107 LEU A O 1
ATOM 815 N N . GLY A 1 108 ? -8.055 -29.172 1.033 1 81.12 108 GLY A N 1
ATOM 816 C CA . GLY A 1 108 ? -8.383 -29.531 2.404 1 81.12 108 GLY A CA 1
ATOM 817 C C . GLY A 1 108 ? -8.875 -28.359 3.229 1 81.12 108 GLY A C 1
ATOM 818 O O . GLY A 1 108 ? -9.539 -28.547 4.25 1 81.12 108 GLY A O 1
ATOM 819 N N . TRP A 1 109 ? -8.539 -27.172 2.797 1 73.88 109 TRP A N 1
ATOM 820 C CA . TRP A 1 109 ? -8.953 -25.953 3.479 1 73.88 109 TRP A CA 1
ATOM 821 C C . TRP A 1 109 ? -10.391 -25.578 3.123 1 73.88 109 TRP A C 1
ATOM 823 O O . TRP A 1 109 ? -10.984 -24.703 3.744 1 73.88 109 TRP A O 1
ATOM 833 N N . TYR A 1 110 ? -10.875 -26.312 2.115 1 75.75 110 TYR A N 1
ATOM 834 C CA . TYR A 1 110 ? -12.188 -25.938 1.608 1 75.75 110 TYR A CA 1
ATOM 835 C C . TYR A 1 110 ? -13.234 -26.969 1.988 1 75.75 110 TYR A C 1
ATOM 837 O O . TYR A 1 110 ? -12.945 -28.172 2.049 1 75.75 110 TYR A O 1
ATOM 845 N N . SER A 1 111 ? -14.195 -26.672 2.852 1 71.38 111 SER A N 1
ATOM 846 C CA . SER A 1 111 ? -15.242 -27.531 3.375 1 71.38 111 SER A CA 1
ATOM 847 C C . SER A 1 111 ? -16.156 -28.031 2.262 1 71.38 111 SER A C 1
ATOM 849 O O . SER A 1 111 ? -17.391 -27.922 2.357 1 71.38 111 SER A O 1
ATOM 851 N N . GLY A 1 112 ? -15.539 -28.469 1.235 1 67.62 112 GLY A N 1
ATOM 852 C CA . GLY A 1 112 ? -16.328 -29.25 0.302 1 67.62 112 GLY A CA 1
ATOM 853 C C . GLY A 1 112 ? -16.828 -28.438 -0.885 1 67.62 112 GLY A C 1
ATOM 854 O O . GLY A 1 112 ? -17.531 -28.969 -1.75 1 67.62 112 GLY A O 1
ATOM 855 N N . LYS A 1 113 ? -16.641 -27.109 -0.941 1 79.31 113 LYS A N 1
ATOM 856 C CA . LYS A 1 113 ? -17.109 -26.391 -2.119 1 79.31 113 LYS A CA 1
ATOM 857 C C . LYS A 1 113 ? -16 -25.531 -2.717 1 79.31 113 LYS A C 1
ATOM 859 O O . LYS A 1 113 ? -15.344 -24.766 -2 1 79.31 113 LYS A O 1
ATOM 864 N N . LEU A 1 114 ? -15.836 -25.734 -4.035 1 86.56 114 LEU A N 1
ATOM 865 C CA . LEU A 1 114 ? -14.93 -24.891 -4.785 1 86.56 114 LEU A CA 1
ATOM 866 C C . LEU A 1 114 ? -15.578 -23.547 -5.105 1 86.56 114 LEU A C 1
ATOM 868 O O . LEU A 1 114 ? -16.797 -23.469 -5.266 1 86.56 114 LEU A O 1
ATOM 872 N N . PRO A 1 115 ? -14.711 -22.516 -5.141 1 86.62 115 PRO A N 1
ATOM 873 C CA . PRO A 1 115 ? -15.281 -21.25 -5.617 1 86.62 115 PRO A CA 1
ATOM 874 C C . PRO A 1 115 ? -15.805 -21.344 -7.051 1 86.62 115 PRO A C 1
ATOM 876 O O . PRO A 1 115 ? -15.32 -22.172 -7.832 1 86.62 115 PRO A O 1
ATOM 879 N N . ASN A 1 116 ? -16.828 -20.609 -7.297 1 91.19 116 ASN A N 1
ATOM 880 C CA . ASN A 1 116 ? -17.234 -20.406 -8.68 1 91.19 116 ASN A CA 1
ATOM 881 C C . ASN A 1 116 ? -16.297 -19.469 -9.422 1 91.19 116 ASN A C 1
ATOM 883 O O . ASN A 1 116 ? -16.516 -18.25 -9.445 1 91.19 116 ASN A O 1
ATOM 887 N N . PHE A 1 117 ? -15.305 -20.062 -10.008 1 94.5 117 PHE A N 1
ATOM 888 C CA . PHE A 1 117 ? -14.281 -19.25 -10.656 1 94.5 117 PHE A CA 1
ATOM 889 C C . PHE A 1 117 ? -14.852 -18.547 -11.883 1 94.5 117 PHE A C 1
ATOM 891 O O . PHE A 1 117 ? -15.719 -19.078 -12.57 1 94.5 117 PHE A O 1
ATOM 898 N N . LEU A 1 118 ? -14.359 -17.375 -12.164 1 95.56 118 LEU A N 1
ATOM 899 C CA . LEU A 1 118 ? -14.695 -16.672 -13.398 1 95.56 118 LEU A CA 1
ATOM 900 C C . LEU A 1 118 ? -14 -17.312 -14.594 1 95.56 118 LEU A C 1
ATOM 902 O O . LEU A 1 118 ? -12.82 -17.656 -14.516 1 95.56 118 LEU A O 1
ATOM 906 N N . SER A 1 119 ? -14.711 -17.5 -15.672 1 95.69 119 SER A N 1
ATOM 907 C CA . SER A 1 119 ? -14.117 -18.078 -16.875 1 95.69 119 SER A CA 1
ATOM 908 C C . SER A 1 119 ? -13.156 -17.094 -17.547 1 95.69 119 SER A C 1
ATOM 910 O O . SER A 1 119 ? -13.266 -15.883 -17.344 1 95.69 119 SER A O 1
ATOM 912 N N . PRO A 1 120 ? -12.227 -17.641 -18.359 1 97.5 120 PRO A N 1
ATOM 913 C CA . PRO A 1 120 ? -11.328 -16.75 -19.094 1 97.5 120 PRO A CA 1
ATOM 914 C C . PRO A 1 120 ? -12.078 -15.711 -19.938 1 97.5 120 PRO A C 1
ATOM 916 O O . PRO A 1 120 ? -11.656 -14.562 -20.031 1 97.5 120 PRO A O 1
ATOM 919 N N . SER A 1 121 ? -13.188 -16.109 -20.516 1 97.12 121 SER A N 1
ATOM 920 C CA . SER A 1 121 ? -13.984 -15.188 -21.328 1 97.12 121 SER A CA 1
ATOM 921 C C . SER A 1 121 ? -14.539 -14.047 -20.469 1 97.12 121 SER A C 1
ATOM 923 O O . SER A 1 121 ? -14.461 -12.883 -20.875 1 97.12 121 SER A O 1
ATOM 925 N N . ILE A 1 122 ? -15.062 -14.375 -19.344 1 96.62 122 ILE A N 1
ATOM 926 C CA . ILE A 1 122 ? -15.609 -13.375 -18.453 1 96.62 122 ILE A CA 1
ATOM 927 C C . ILE A 1 122 ? -14.484 -12.469 -17.938 1 96.62 122 ILE A C 1
ATOM 929 O O . ILE A 1 122 ? -14.641 -11.25 -17.891 1 96.62 122 ILE A O 1
ATOM 933 N N . LEU A 1 123 ? -13.359 -13.047 -17.562 1 97.5 123 LEU A N 1
ATOM 934 C CA . LEU A 1 123 ? -12.203 -12.281 -17.109 1 97.5 123 LEU A CA 1
ATOM 935 C C . LEU A 1 123 ? -11.758 -11.297 -18.188 1 97.5 123 LEU A C 1
ATOM 937 O O . LEU A 1 123 ? -11.469 -10.133 -17.891 1 97.5 123 LEU A O 1
ATOM 941 N N . SER A 1 124 ? -11.719 -11.758 -19.391 1 97.75 124 SER A N 1
ATOM 942 C CA . SER A 1 124 ? -11.344 -10.891 -20.5 1 97.75 124 SER A CA 1
ATOM 943 C C . SER A 1 124 ? -12.328 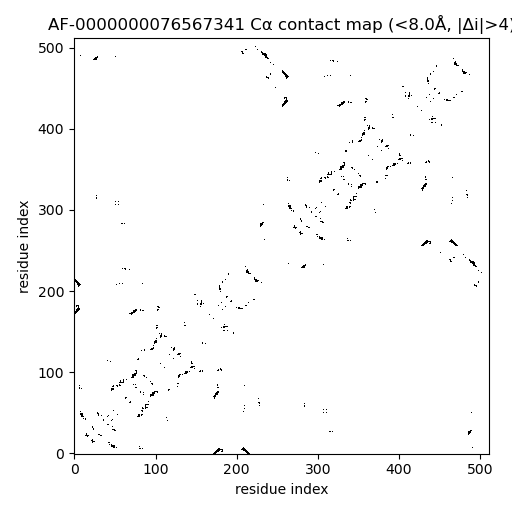-9.742 -20.672 1 97.75 124 SER A C 1
ATOM 945 O O . SER A 1 124 ? -11.93 -8.602 -20.906 1 97.75 124 SER A O 1
ATOM 947 N N . GLU A 1 125 ? -13.57 -9.977 -20.562 1 96.75 125 GLU A N 1
ATOM 948 C CA . GLU A 1 125 ? -14.609 -8.953 -20.656 1 96.75 125 GLU A CA 1
ATOM 949 C C . GLU A 1 125 ? -14.461 -7.91 -19.562 1 96.75 125 GLU A C 1
ATOM 951 O O . GLU A 1 125 ? -14.797 -6.742 -19.75 1 96.75 125 GLU A O 1
ATOM 956 N N . MET A 1 126 ? -13.961 -8.375 -18.453 1 95.44 126 MET A N 1
ATOM 957 C CA . MET A 1 126 ? -13.75 -7.492 -17.312 1 95.44 126 MET A CA 1
ATOM 958 C C . MET A 1 126 ? -12.5 -6.645 -17.5 1 95.44 126 MET A C 1
ATOM 960 O O . MET A 1 126 ? -12.211 -5.762 -16.688 1 95.44 126 MET A O 1
ATOM 964 N N . GLY A 1 127 ? -11.711 -6.949 -18.531 1 95.56 127 GLY A N 1
ATOM 965 C CA . GLY A 1 127 ? -10.562 -6.121 -18.859 1 95.56 127 GLY A CA 1
ATOM 966 C C . GLY A 1 127 ? -9.242 -6.766 -18.484 1 95.56 127 GLY A C 1
ATOM 967 O O . GLY A 1 127 ? -8.18 -6.152 -18.625 1 95.56 127 GLY A O 1
ATOM 968 N N . TYR A 1 128 ? -9.297 -7.992 -17.938 1 97.06 128 TYR A N 1
ATOM 969 C CA . TYR A 1 128 ? -8.047 -8.68 -17.609 1 97.06 128 TYR A CA 1
ATOM 970 C C . TYR A 1 128 ? -7.438 -9.312 -18.859 1 97.06 128 TYR A C 1
ATOM 972 O O . TYR A 1 128 ? -8.148 -9.867 -19.703 1 97.06 128 TYR A O 1
ATOM 980 N N . ASN A 1 129 ? -6.16 -9.203 -18.984 1 98.19 129 ASN A N 1
ATOM 981 C CA . ASN A 1 129 ? -5.449 -9.773 -20.125 1 98.19 129 ASN A CA 1
ATOM 982 C C . ASN A 1 129 ? -5.203 -11.266 -19.953 1 98.19 129 ASN A C 1
ATOM 984 O O . ASN A 1 129 ? -4.086 -11.68 -19.641 1 98.19 129 ASN A O 1
ATOM 988 N N . VAL A 1 130 ? -6.207 -12.07 -20.188 1 98.19 130 VAL A N 1
ATOM 989 C CA . VAL A 1 130 ? -6.133 -13.523 -20.078 1 98.19 130 VAL A CA 1
ATOM 990 C C . VAL A 1 130 ? -6.188 -14.148 -21.469 1 98.19 130 VAL A C 1
ATOM 992 O O . VAL A 1 130 ? -6.805 -13.602 -22.375 1 98.19 130 VAL A O 1
ATOM 995 N N . ASP A 1 131 ? -5.535 -15.258 -21.641 1 98.38 131 ASP A N 1
ATOM 996 C CA . ASP A 1 131 ? -5.531 -16 -22.906 1 98.38 131 ASP A CA 1
ATOM 997 C C . ASP A 1 131 ? -6.789 -16.859 -23.047 1 98.38 131 ASP A C 1
ATOM 999 O O . ASP A 1 131 ? -6.828 -18 -22.578 1 98.38 131 ASP A O 1
ATOM 1003 N N . THR A 1 132 ? -7.777 -16.391 -23.75 1 98 132 THR A N 1
ATOM 1004 C CA . THR A 1 132 ? -9.062 -17.062 -23.875 1 98 132 THR A CA 1
ATOM 1005 C C . THR A 1 132 ? -8.961 -18.25 -24.812 1 98 132 THR A C 1
ATOM 1007 O O . THR A 1 132 ? -9.844 -19.109 -24.844 1 98 132 THR A O 1
ATOM 1010 N N . GLY A 1 133 ? -7.934 -18.328 -25.547 1 97.31 133 GLY A N 1
ATOM 1011 C CA . GLY A 1 133 ? -7.73 -19.438 -26.469 1 97.31 133 GLY A CA 1
ATOM 1012 C C . GLY A 1 133 ? -6.883 -20.547 -25.875 1 97.31 133 GLY A C 1
ATOM 1013 O O . GLY A 1 133 ? -6.742 -21.625 -26.484 1 97.31 133 GLY A O 1
ATOM 1014 N N . TYR A 1 134 ? -6.391 -20.312 -24.734 1 97.5 134 TYR A N 1
ATOM 1015 C CA . TYR A 1 134 ? -5.539 -21.297 -24.094 1 97.5 134 TYR A CA 1
ATOM 1016 C C . TYR A 1 134 ? -6.367 -22.484 -23.578 1 97.5 134 TYR A C 1
ATOM 1018 O O . TYR A 1 134 ? -7.402 -22.281 -22.938 1 97.5 134 TYR A O 1
ATOM 1026 N N . ARG A 1 135 ? -5.891 -23.688 -23.938 1 96.06 135 ARG A N 1
ATOM 1027 C CA . ARG A 1 135 ? -6.469 -24.891 -23.375 1 96.06 135 ARG A CA 1
ATOM 1028 C C . ARG A 1 135 ? -5.633 -25.422 -22.203 1 96.06 135 ARG A C 1
ATOM 1030 O O . ARG A 1 135 ? -4.543 -25.953 -22.422 1 96.06 135 ARG A O 1
ATOM 1037 N N . SER A 1 136 ? -6.148 -25.25 -21.047 1 96.69 136 SER A N 1
ATOM 1038 C CA . SER A 1 136 ? -5.422 -25.641 -19.844 1 96.69 136 SER A CA 1
ATOM 1039 C C . SER A 1 136 ? -5.082 -27.141 -19.859 1 96.69 136 SER A C 1
ATOM 1041 O O . SER A 1 136 ? -5.812 -27.938 -20.453 1 96.69 136 SER A O 1
ATOM 1043 N N . VAL A 1 137 ? -4.035 -27.516 -19.203 1 95.31 137 VAL A N 1
ATOM 1044 C CA . VAL A 1 137 ? -3.625 -28.922 -19.125 1 95.31 137 VAL A CA 1
ATOM 1045 C C . VAL A 1 137 ? -4.367 -29.609 -17.984 1 95.31 137 VAL A C 1
ATOM 1047 O O . VAL A 1 137 ? -4.395 -30.844 -17.906 1 95.31 137 VAL A O 1
ATOM 1050 N N . SER A 1 138 ? -4.977 -28.812 -17.125 1 95.12 138 SER A N 1
ATOM 1051 C CA . SER A 1 138 ? -5.789 -29.328 -16.016 1 95.12 138 SER A CA 1
ATOM 1052 C C . SER A 1 138 ? -7.195 -28.734 -16.047 1 95.12 138 SER A C 1
ATOM 1054 O O . SER A 1 138 ? -7.457 -27.781 -16.797 1 95.12 138 SER A O 1
ATOM 1056 N N . SER A 1 139 ? -8.117 -29.359 -15.281 1 94.19 139 SER A N 1
ATOM 1057 C CA . SER A 1 139 ? -9.484 -28.875 -15.203 1 94.19 139 SER A CA 1
ATOM 1058 C C . SER A 1 139 ? -9.984 -28.828 -13.766 1 94.19 139 SER A C 1
ATOM 1060 O O . SER A 1 139 ? -9.508 -29.594 -12.914 1 94.19 139 SER A O 1
ATOM 1062 N N . THR A 1 140 ? -10.875 -27.953 -13.562 1 92.12 140 THR A N 1
ATOM 1063 C CA . THR A 1 140 ? -11.469 -27.812 -12.242 1 92.12 140 THR A CA 1
ATOM 1064 C C . THR A 1 140 ? -12.172 -29.109 -11.828 1 92.12 140 THR A C 1
ATOM 1066 O O . THR A 1 140 ? -12.219 -29.453 -10.648 1 92.12 140 THR A O 1
ATOM 1069 N N . GLU A 1 141 ? -12.656 -29.859 -12.828 1 91 141 GLU A N 1
ATOM 1070 C CA . GLU A 1 141 ? -13.375 -31.109 -12.586 1 91 141 GLU A CA 1
ATOM 1071 C C . GLU A 1 141 ? -12.453 -32.188 -12.039 1 91 141 GLU A C 1
ATOM 1073 O O . GLU A 1 141 ? -12.906 -33.125 -11.398 1 91 141 GLU A O 1
ATOM 1078 N N . GLN A 1 142 ? -11.203 -32.062 -12.289 1 92.69 142 GLN A N 1
ATOM 1079 C CA . GLN A 1 142 ? -10.219 -33.031 -11.867 1 92.69 142 GLN A CA 1
ATOM 1080 C C . GLN A 1 142 ? -9.773 -32.781 -10.43 1 92.69 142 GLN A C 1
ATOM 1082 O O . GLN A 1 142 ? -9.062 -33.594 -9.844 1 92.69 142 GLN A O 1
ATOM 1087 N N . LEU A 1 143 ? -10.172 -31.656 -9.891 1 92.19 143 LEU A N 1
ATOM 1088 C CA . LEU A 1 143 ? -9.781 -31.328 -8.523 1 92.19 143 LEU A CA 1
ATOM 1089 C C . LEU A 1 143 ? -10.547 -32.188 -7.527 1 92.19 143 LEU A C 1
ATOM 1091 O O . LEU A 1 143 ? -11.773 -32.312 -7.625 1 92.19 143 LEU A O 1
ATOM 1095 N N . ASP A 1 144 ? -9.844 -32.812 -6.625 1 89.62 144 ASP A N 1
ATOM 1096 C CA . ASP A 1 144 ? -10.422 -33.625 -5.559 1 89.62 144 ASP A CA 1
ATOM 1097 C C . ASP A 1 144 ? -10.633 -32.812 -4.293 1 89.62 144 ASP A C 1
ATOM 1099 O O . ASP A 1 144 ? -9.672 -32.406 -3.627 1 89.62 144 ASP A O 1
ATOM 1103 N N . LEU A 1 145 ? -11.844 -32.625 -3.906 1 87.44 145 LEU A N 1
ATOM 1104 C CA . LEU A 1 145 ? -12.188 -31.797 -2.762 1 87.44 145 LEU A CA 1
ATOM 1105 C C . LEU A 1 145 ? -11.672 -32.406 -1.465 1 87.44 145 LEU A C 1
ATOM 1107 O O . LEU A 1 145 ? -11.57 -31.719 -0.444 1 87.44 145 LEU A O 1
ATOM 1111 N N . GLN A 1 146 ? -11.375 -33.688 -1.461 1 87.75 146 GLN A N 1
ATOM 1112 C CA . GLN A 1 146 ? -10.844 -34.375 -0.287 1 87.75 146 GLN A CA 1
ATOM 1113 C C . GLN A 1 146 ? -9.375 -34.75 -0.474 1 87.75 146 GLN A C 1
ATOM 1115 O O . GLN A 1 146 ? -8.891 -35.719 0.083 1 87.75 146 GLN A O 1
ATOM 1120 N N . GLU A 1 147 ? -8.719 -33.906 -1.211 1 90.5 147 GLU A N 1
ATOM 1121 C CA . GLU A 1 147 ? -7.324 -34.188 -1.53 1 90.5 147 GLU A CA 1
ATOM 1122 C C . GLU A 1 147 ? -6.449 -34.156 -0.278 1 90.5 147 GLU A C 1
ATOM 1124 O O . GLU A 1 147 ? -6.637 -33.312 0.59 1 90.5 147 GLU A O 1
ATOM 1129 N N . SER A 1 148 ? -5.527 -35.094 -0.114 1 90.25 148 SER A N 1
ATOM 1130 C CA . SER A 1 148 ? -4.492 -35.094 0.913 1 90.25 148 SER A CA 1
ATOM 1131 C C . SER A 1 148 ? -3.369 -34.125 0.547 1 90.25 148 SER A C 1
ATOM 1133 O O . SER A 1 148 ? -3.303 -33.625 -0.584 1 90.25 148 SER A O 1
ATOM 1135 N N . VAL A 1 149 ? -2.549 -33.844 1.507 1 90 149 VAL A N 1
ATOM 1136 C CA . VAL A 1 149 ? -1.397 -32.969 1.253 1 90 149 VAL A CA 1
ATOM 1137 C C . VAL A 1 149 ? -0.503 -33.625 0.189 1 90 149 VAL A C 1
ATOM 1139 O O . VAL A 1 149 ? -0.006 -32.906 -0.704 1 90 149 VAL A O 1
ATOM 1142 N N . SER A 1 150 ? -0.306 -34.938 0.286 1 90.81 150 SER A N 1
ATOM 1143 C CA . SER A 1 150 ? 0.51 -35.625 -0.689 1 90.81 150 SER A CA 1
ATOM 1144 C C . SER A 1 150 ? -0.07 -35.5 -2.094 1 90.81 150 SER A C 1
ATOM 1146 O O . SER A 1 150 ? 0.671 -35.344 -3.064 1 90.81 150 SER A O 1
ATOM 1148 N N . GLN A 1 151 ? -1.341 -35.625 -2.232 1 91.94 151 GLN A N 1
ATOM 1149 C CA . GLN A 1 151 ? -2.012 -35.469 -3.521 1 91.94 151 GLN A CA 1
ATOM 1150 C C . GLN A 1 151 ? -1.886 -34.062 -4.066 1 91.94 151 GLN A C 1
ATOM 1152 O O . GLN A 1 151 ? -1.761 -33.875 -5.277 1 91.94 151 GLN A O 1
ATOM 1157 N N . PHE A 1 152 ? -1.968 -33.094 -3.158 1 92.31 152 PHE A N 1
ATOM 1158 C CA . PHE A 1 152 ? -1.765 -31.703 -3.531 1 92.31 152 PHE A CA 1
ATOM 1159 C C . PHE A 1 152 ? -0.385 -31.5 -4.145 1 92.31 152 PHE A C 1
ATOM 1161 O O . PHE A 1 152 ? -0.256 -30.891 -5.207 1 92.31 152 PHE A O 1
ATOM 1168 N N . TYR A 1 153 ? 0.635 -32.031 -3.525 1 91.69 153 TYR A N 1
ATOM 1169 C CA . TYR A 1 153 ? 1.993 -31.922 -4.047 1 91.69 153 TYR A CA 1
ATOM 1170 C C . TYR A 1 153 ? 2.125 -32.656 -5.371 1 91.69 153 TYR A C 1
ATOM 1172 O O . TYR A 1 153 ? 2.803 -32.188 -6.289 1 91.69 153 TYR A O 1
ATOM 1180 N N . ALA A 1 154 ? 1.48 -33.812 -5.477 1 93 154 ALA A N 1
ATOM 1181 C CA . ALA A 1 154 ? 1.553 -34.594 -6.691 1 93 154 ALA A CA 1
ATOM 1182 C C . ALA A 1 154 ? 0.955 -33.875 -7.883 1 93 154 ALA A C 1
ATOM 1184 O O . ALA A 1 154 ? 1.552 -33.812 -8.961 1 93 154 ALA A O 1
ATOM 1185 N N . ARG A 1 155 ? -0.254 -33.281 -7.699 1 94.56 155 ARG A N 1
ATOM 1186 C CA . ARG A 1 155 ? -0.858 -32.562 -8.828 1 94.56 155 ARG A CA 1
ATOM 1187 C C . ARG A 1 155 ? -0.036 -31.344 -9.219 1 94.56 155 ARG A C 1
ATOM 1189 O O . ARG A 1 155 ? 0.054 -31 -10.398 1 94.56 155 ARG A O 1
ATOM 1196 N N . SER A 1 156 ? 0.506 -30.641 -8.227 1 93.06 156 SER A N 1
ATOM 1197 C CA . SER A 1 156 ? 1.338 -29.484 -8.5 1 93.06 156 SER A CA 1
ATOM 1198 C C . SER A 1 156 ? 2.586 -29.859 -9.289 1 93.06 156 SER A C 1
ATOM 1200 O O . SER A 1 156 ? 2.943 -29.188 -10.258 1 93.06 156 SER A O 1
ATOM 1202 N N . THR A 1 157 ? 3.215 -30.953 -8.844 1 92 157 THR A N 1
ATOM 1203 C CA . THR A 1 157 ? 4.418 -31.438 -9.508 1 92 157 THR A CA 1
ATOM 1204 C C . THR A 1 157 ? 4.121 -31.812 -10.961 1 92 157 THR A C 1
ATOM 1206 O O . THR A 1 157 ? 4.852 -31.438 -11.875 1 92 157 THR A O 1
ATOM 1209 N N . GLN A 1 158 ? 3.105 -32.531 -11.109 1 94.5 158 GLN A N 1
ATOM 1210 C CA . GLN A 1 158 ? 2.725 -32.969 -12.453 1 94.5 158 GLN A CA 1
ATOM 1211 C C . GLN A 1 158 ? 2.402 -31.781 -13.344 1 94.5 158 GLN A C 1
ATOM 1213 O O . GLN A 1 158 ? 2.797 -31.734 -14.508 1 94.5 158 GLN A O 1
ATOM 1218 N N . LEU A 1 159 ? 1.668 -30.844 -12.812 1 95.38 159 LEU A N 1
ATOM 1219 C CA . LEU A 1 159 ? 1.31 -29.641 -13.57 1 95.38 159 LEU A CA 1
ATOM 1220 C C . LEU A 1 159 ? 2.557 -28.906 -14.055 1 95.38 159 LEU A C 1
ATOM 1222 O O . LEU A 1 159 ? 2.643 -28.516 -15.219 1 95.38 159 LEU A O 1
ATOM 1226 N N . VAL A 1 160 ? 3.512 -28.688 -13.164 1 92.5 160 VAL A N 1
ATOM 1227 C CA . VAL A 1 160 ? 4.734 -27.969 -13.508 1 92.5 160 VAL A CA 1
ATOM 1228 C C . VAL A 1 160 ? 5.48 -28.719 -14.609 1 92.5 160 VAL A C 1
ATOM 1230 O O . VAL A 1 160 ? 5.973 -28.094 -15.562 1 92.5 160 VAL A O 1
ATOM 1233 N N . LYS A 1 161 ? 5.551 -29.984 -14.508 1 91 161 LYS A N 1
ATOM 1234 C CA . LYS A 1 161 ? 6.191 -30.797 -15.539 1 91 161 LYS A CA 1
ATOM 1235 C C . LYS A 1 161 ? 5.504 -30.609 -16.891 1 91 161 LYS A C 1
ATOM 1237 O O . LYS A 1 161 ? 6.164 -30.422 -17.906 1 91 161 LYS A O 1
ATOM 1242 N N . ASP A 1 162 ? 4.18 -30.703 -16.844 1 94.62 162 ASP A N 1
ATOM 1243 C CA . ASP A 1 162 ? 3.398 -30.547 -18.078 1 94.62 162 ASP A CA 1
ATOM 1244 C C . ASP A 1 162 ? 3.633 -29.172 -18.688 1 94.62 162 ASP A C 1
ATOM 1246 O O . ASP A 1 162 ? 3.742 -29.047 -19.922 1 94.62 162 ASP A O 1
ATOM 1250 N N . ILE A 1 163 ? 3.684 -28.094 -17.859 1 92.38 163 ILE A N 1
ATOM 1251 C CA . ILE A 1 163 ? 3.922 -26.734 -18.312 1 92.38 163 ILE A CA 1
ATOM 1252 C C . ILE A 1 163 ? 5.309 -26.641 -18.953 1 92.38 163 ILE A C 1
ATOM 1254 O O . ILE A 1 163 ? 5.465 -26.109 -20.047 1 92.38 163 ILE A O 1
ATOM 1258 N N . LEU A 1 164 ? 6.305 -27.156 -18.25 1 89.75 164 LEU A N 1
ATOM 1259 C CA . LEU A 1 164 ? 7.684 -27.078 -18.719 1 89.75 164 LEU A CA 1
ATOM 1260 C C . LEU A 1 164 ? 7.848 -27.828 -20.047 1 89.75 164 LEU A C 1
ATOM 1262 O O . LEU A 1 164 ? 8.617 -27.406 -20.906 1 89.75 164 LEU A O 1
ATOM 1266 N N . ASP A 1 165 ? 7.133 -28.906 -20.203 1 90.44 165 ASP A N 1
ATOM 1267 C CA . ASP A 1 165 ? 7.188 -29.703 -21.438 1 90.44 165 ASP A CA 1
ATOM 1268 C C . ASP A 1 165 ? 6.703 -28.891 -22.625 1 90.44 165 ASP A C 1
ATOM 1270 O O . ASP A 1 165 ? 7.074 -29.172 -23.766 1 90.44 165 ASP A O 1
ATOM 1274 N N . GLN A 1 166 ? 5.91 -27.875 -22.391 1 89.81 166 GLN A N 1
ATOM 1275 C CA . GLN A 1 166 ? 5.391 -27.016 -23.453 1 89.81 166 GLN A CA 1
ATOM 1276 C C . GLN A 1 166 ? 6.398 -25.938 -23.828 1 89.81 166 GLN A C 1
ATOM 1278 O O . GLN A 1 166 ? 6.215 -25.25 -24.828 1 89.81 166 GLN A O 1
ATOM 1283 N N . HIS A 1 167 ? 7.441 -25.75 -23.016 1 88.56 167 HIS A N 1
ATOM 1284 C CA . HIS A 1 167 ? 8.422 -24.688 -23.234 1 88.56 167 HIS A CA 1
ATOM 1285 C C . HIS A 1 167 ? 9.828 -25.25 -23.344 1 88.56 167 HIS A C 1
ATOM 1287 O O . HIS A 1 167 ? 10.711 -24.906 -22.547 1 88.56 167 HIS A O 1
ATOM 1293 N N . GLN A 1 168 ? 10.195 -26.031 -24.281 1 77.38 168 GLN A N 1
ATOM 1294 C CA . GLN A 1 168 ? 11.461 -26.734 -24.406 1 77.38 168 GLN A CA 1
ATOM 1295 C C . GLN A 1 168 ? 12.562 -25.812 -24.938 1 77.38 168 GLN A C 1
ATOM 1297 O O . GLN A 1 168 ? 13.719 -26.219 -25.031 1 77.38 168 GLN A O 1
ATOM 1302 N N . THR A 1 169 ? 12.289 -24.609 -24.938 1 70.38 169 THR A N 1
ATOM 1303 C CA . THR A 1 169 ? 13.344 -23.719 -25.422 1 70.38 169 THR A CA 1
ATOM 1304 C C . THR A 1 169 ? 14.281 -23.312 -24.281 1 70.38 169 THR A C 1
ATOM 1306 O O . THR A 1 169 ? 13.867 -23.281 -23.125 1 70.38 169 THR A O 1
ATOM 1309 N N . THR A 1 170 ? 15.672 -23.109 -24.5 1 65.75 170 THR A N 1
ATOM 1310 C CA . THR A 1 170 ? 16.766 -22.922 -23.562 1 65.75 170 THR A CA 1
ATOM 1311 C C . THR A 1 170 ? 16.641 -21.562 -22.859 1 65.75 170 THR A C 1
ATOM 1313 O O . THR A 1 170 ? 17.047 -21.422 -21.703 1 65.75 170 THR A O 1
ATOM 1316 N N . ASP A 1 171 ? 15.758 -20.625 -23.188 1 75.19 171 ASP A N 1
ATOM 1317 C CA . ASP A 1 171 ? 15.836 -19.312 -22.562 1 75.19 171 ASP A CA 1
ATOM 1318 C C . ASP A 1 171 ? 14.445 -18.766 -22.266 1 75.19 171 ASP A C 1
ATOM 1320 O O . ASP A 1 171 ? 14.227 -17.547 -22.328 1 75.19 171 ASP A O 1
ATOM 1324 N N . ALA A 1 172 ? 13.773 -19.688 -21.75 1 87.31 172 ALA A N 1
ATOM 1325 C CA . ALA A 1 172 ? 12.414 -19.203 -21.5 1 87.31 172 ALA A CA 1
ATOM 1326 C C . ALA A 1 172 ? 12.219 -18.859 -20.031 1 87.31 172 ALA A C 1
ATOM 1328 O O . ALA A 1 172 ? 12.688 -19.594 -19.156 1 87.31 172 ALA A O 1
ATOM 1329 N N . ASN A 1 173 ? 11.75 -17.703 -19.734 1 92.31 173 ASN A N 1
ATOM 1330 C CA . ASN A 1 173 ? 11.273 -17.328 -18.406 1 92.31 173 ASN A CA 1
ATOM 1331 C C . ASN A 1 173 ? 9.766 -17.531 -18.281 1 92.31 173 ASN A C 1
ATOM 1333 O O . ASN A 1 173 ? 8.992 -16.969 -19.047 1 92.31 173 ASN A O 1
ATOM 1337 N N . ILE A 1 174 ? 9.414 -18.391 -17.344 1 94.12 174 ILE A N 1
ATOM 1338 C CA . ILE A 1 174 ? 8 -18.688 -17.141 1 94.12 174 ILE A CA 1
ATOM 1339 C C . ILE A 1 174 ? 7.551 -18.141 -15.781 1 94.12 174 ILE A C 1
ATOM 1341 O O . ILE A 1 174 ? 8.227 -18.359 -14.766 1 94.12 174 ILE A O 1
ATOM 1345 N N . LEU A 1 175 ? 6.52 -17.375 -15.758 1 95.38 175 LEU A N 1
ATOM 1346 C CA . LEU A 1 175 ? 5.922 -16.875 -14.523 1 95.38 175 LEU A CA 1
ATOM 1347 C C . LEU A 1 175 ? 4.746 -17.766 -14.102 1 95.38 175 LEU A C 1
ATOM 1349 O O . LEU A 1 175 ? 3.85 -18.031 -14.898 1 95.38 175 LEU A O 1
ATOM 1353 N N . VAL A 1 176 ? 4.777 -18.281 -12.906 1 95.81 176 VAL A N 1
ATOM 1354 C CA . VAL A 1 176 ? 3.684 -19.047 -12.328 1 95.81 176 VAL A CA 1
ATOM 1355 C C . VAL A 1 176 ? 3.141 -18.328 -11.094 1 95.81 176 VAL A C 1
ATOM 1357 O O . VAL A 1 176 ? 3.877 -18.078 -10.141 1 95.81 176 VAL A O 1
ATOM 1360 N N . VAL A 1 177 ? 1.895 -17.922 -11.148 1 96.12 177 VAL A N 1
ATOM 1361 C CA . VAL A 1 177 ? 1.255 -17.203 -10.055 1 96.12 177 VAL A CA 1
ATOM 1362 C C . VAL A 1 177 ? 0.228 -18.109 -9.367 1 96.12 177 VAL A C 1
ATOM 1364 O O . VAL A 1 177 ? -0.716 -18.578 -10.008 1 96.12 177 VAL A O 1
ATOM 1367 N N . GLY A 1 178 ? 0.377 -18.328 -8.117 1 94.69 178 GLY A N 1
ATOM 1368 C CA . GLY A 1 178 ? -0.532 -19.141 -7.324 1 94.69 178 GLY A CA 1
ATOM 1369 C C . GLY A 1 178 ? -0.73 -18.609 -5.918 1 94.69 178 GLY A C 1
ATOM 1370 O O . GLY A 1 178 ? -1.012 -17.422 -5.73 1 94.69 178 GLY A O 1
ATOM 1371 N N . HIS A 1 179 ? -0.659 -19.469 -5.02 1 91.12 179 HIS A N 1
ATOM 1372 C CA . HIS A 1 179 ? -0.893 -19.172 -3.613 1 91.12 179 HIS A CA 1
ATOM 1373 C C . HIS A 1 179 ? 0.346 -19.469 -2.773 1 91.12 179 HIS A C 1
ATOM 1375 O O . HIS A 1 179 ? 1.393 -19.828 -3.312 1 91.12 179 HIS A O 1
ATOM 1381 N N . ALA A 1 180 ? 0.249 -19.156 -1.484 1 88.12 180 ALA A N 1
ATOM 1382 C CA . ALA A 1 180 ? 1.411 -19.328 -0.618 1 88.12 180 ALA A CA 1
ATOM 1383 C C . ALA A 1 180 ? 1.973 -20.75 -0.731 1 88.12 180 ALA A C 1
ATOM 1385 O O . ALA A 1 180 ? 3.176 -20.938 -0.932 1 88.12 180 ALA A O 1
ATOM 1386 N N . ALA A 1 181 ? 1.123 -21.734 -0.706 1 86.19 181 ALA A N 1
ATOM 1387 C CA . ALA A 1 181 ? 1.554 -23.125 -0.71 1 86.19 181 ALA A CA 1
ATOM 1388 C C . ALA A 1 181 ? 2.107 -23.531 -2.074 1 86.19 181 ALA A C 1
ATOM 1390 O O . ALA A 1 181 ? 2.885 -24.484 -2.182 1 86.19 181 ALA A O 1
ATOM 1391 N N . THR A 1 182 ? 1.713 -22.828 -3.117 1 89.44 182 THR A N 1
ATOM 1392 C CA . THR A 1 182 ? 2.111 -23.156 -4.48 1 89.44 182 THR A CA 1
ATOM 1393 C C . THR A 1 182 ? 3.617 -23 -4.66 1 89.44 182 THR A C 1
ATOM 1395 O O . THR A 1 182 ? 4.238 -23.734 -5.434 1 89.44 182 THR A O 1
ATOM 1398 N N . LEU A 1 183 ? 4.207 -22.047 -3.902 1 88.25 183 LEU A N 1
ATOM 1399 C CA . LEU A 1 183 ? 5.652 -21.859 -4 1 88.25 183 LEU A CA 1
ATOM 1400 C C . LEU A 1 183 ? 6.387 -23.156 -3.656 1 88.25 183 LEU A C 1
ATOM 1402 O O . LEU A 1 183 ? 7.305 -23.562 -4.375 1 88.25 183 LEU A O 1
ATOM 1406 N N . ASP A 1 184 ? 5.922 -23.766 -2.645 1 86.69 184 ASP A N 1
ATOM 1407 C CA . ASP A 1 184 ? 6.562 -25 -2.199 1 86.69 184 ASP A CA 1
ATOM 1408 C C . ASP A 1 184 ? 6.141 -26.172 -3.068 1 86.69 184 ASP A C 1
ATOM 1410 O O . ASP A 1 184 ? 6.984 -26.938 -3.537 1 86.69 184 ASP A O 1
ATOM 1414 N N . SER A 1 185 ? 4.883 -26.312 -3.295 1 89.25 185 SER A N 1
ATOM 1415 C CA . SER A 1 185 ? 4.352 -27.5 -3.98 1 89.25 185 SER A CA 1
ATOM 1416 C C . SER A 1 185 ? 4.836 -27.562 -5.426 1 89.25 185 SER A C 1
ATOM 1418 O O . SER A 1 185 ? 5.059 -28.641 -5.961 1 89.25 185 SER A O 1
ATOM 1420 N N . CYS A 1 186 ? 5.055 -26.422 -6.027 1 90.19 186 CYS A N 1
ATOM 1421 C CA . CYS A 1 186 ? 5.441 -26.391 -7.434 1 90.19 186 CYS A CA 1
ATOM 1422 C C . CYS A 1 186 ? 6.953 -26.516 -7.586 1 90.19 186 CYS A C 1
ATOM 1424 O O . CYS A 1 186 ? 7.453 -26.828 -8.672 1 90.19 186 CYS A O 1
ATOM 1426 N N . THR A 1 187 ? 7.664 -26.234 -6.523 1 88 187 THR A N 1
ATOM 1427 C CA . THR A 1 187 ? 9.109 -26.219 -6.684 1 88 187 THR A CA 1
ATOM 1428 C C . THR A 1 187 ? 9.734 -27.469 -6.074 1 88 187 THR A C 1
ATOM 1430 O O . THR A 1 187 ? 10.805 -27.906 -6.504 1 88 187 THR A O 1
ATOM 1433 N N . ARG A 1 188 ? 9.102 -28 -5.125 1 85.5 188 ARG A N 1
ATOM 1434 C CA . ARG A 1 188 ? 9.695 -29.109 -4.398 1 85.5 188 ARG A CA 1
ATOM 1435 C C . ARG A 1 188 ? 9.953 -30.297 -5.328 1 85.5 188 ARG A C 1
ATOM 1437 O O . ARG A 1 188 ? 11.031 -30.891 -5.297 1 85.5 188 ARG A O 1
ATOM 1444 N N . GLY A 1 189 ? 8.961 -30.688 -6.109 1 83 189 GLY A N 1
ATOM 1445 C CA . GLY A 1 189 ? 9.148 -31.766 -7.066 1 83 189 GLY A CA 1
ATOM 1446 C C . GLY A 1 189 ? 10.219 -31.484 -8.102 1 83 189 GLY A C 1
ATOM 1447 O O . GLY A 1 189 ? 10.984 -32.375 -8.477 1 83 189 GLY A O 1
ATOM 1448 N N . LEU A 1 190 ? 10.234 -30.25 -8.484 1 83.38 190 LEU A N 1
ATOM 1449 C CA . LEU A 1 190 ? 11.234 -29.828 -9.453 1 83.38 190 LEU A CA 1
ATOM 1450 C C . LEU A 1 190 ? 12.641 -30 -8.891 1 83.38 190 LEU A C 1
ATOM 1452 O O . LEU A 1 190 ? 13.57 -30.344 -9.625 1 83.38 190 LEU A O 1
ATOM 1456 N N . LEU A 1 191 ? 12.742 -29.75 -7.625 1 84.88 191 LEU A N 1
ATOM 1457 C CA . LEU A 1 191 ? 14.031 -29.859 -6.945 1 84.88 191 LEU A CA 1
ATOM 1458 C C . LEU A 1 191 ? 14.32 -31.281 -6.516 1 84.88 191 LEU A C 1
ATOM 1460 O O . LEU A 1 191 ? 15.359 -31.562 -5.918 1 84.88 191 LEU A O 1
ATOM 1464 N N . LYS A 1 192 ? 13.383 -32.25 -6.805 1 83.38 192 LYS A N 1
ATOM 1465 C CA . LYS A 1 192 ? 13.492 -33.656 -6.453 1 83.38 192 LYS A CA 1
ATOM 1466 C C . LYS A 1 192 ? 13.594 -33.844 -4.941 1 83.38 192 LYS A C 1
ATOM 1468 O O . LYS A 1 192 ? 14.414 -34.625 -4.461 1 83.38 192 LYS A O 1
ATOM 1473 N N . LYS A 1 193 ? 12.875 -33.031 -4.285 1 80.88 193 LYS A N 1
ATOM 1474 C CA . LYS A 1 193 ? 12.812 -33.125 -2.83 1 80.88 193 LYS A CA 1
ATOM 1475 C C . LYS A 1 193 ? 11.492 -33.719 -2.373 1 80.88 193 LYS A C 1
ATOM 1477 O O . LYS A 1 193 ? 10.477 -33.625 -3.074 1 80.88 193 LYS A O 1
ATOM 1482 N N . ARG A 1 194 ? 11.562 -34.375 -1.237 1 74.56 194 ARG A N 1
ATOM 1483 C CA . ARG A 1 194 ? 10.375 -35 -0.688 1 74.56 194 ARG A CA 1
ATOM 1484 C C . ARG A 1 194 ? 9.398 -33.969 -0.148 1 74.56 194 ARG A C 1
ATOM 1486 O O . ARG A 1 194 ? 9.812 -32.938 0.38 1 74.56 194 ARG A O 1
ATOM 1493 N N . PHE A 1 195 ? 8.133 -34.375 -0.305 1 70.12 195 PHE A N 1
ATOM 1494 C CA . PHE A 1 195 ? 7.125 -33.469 0.218 1 70.12 195 PHE A CA 1
ATOM 1495 C C . PHE A 1 195 ? 7.172 -33.438 1.74 1 70.12 195 PHE A C 1
ATOM 1497 O O . PHE A 1 195 ? 7.57 -34.406 2.383 1 70.12 195 PHE A O 1
ATOM 1504 N N . ARG A 1 196 ? 6.965 -32.156 2.277 1 66.69 196 ARG A N 1
ATOM 1505 C CA . ARG A 1 196 ? 6.953 -31.938 3.719 1 66.69 196 ARG A CA 1
ATOM 1506 C C . ARG A 1 196 ? 5.527 -31.938 4.262 1 66.69 196 ARG A C 1
ATOM 1508 O O . ARG A 1 196 ? 4.801 -30.953 4.117 1 66.69 196 ARG A O 1
ATOM 1515 N N . SER A 1 197 ? 4.875 -33.062 4.652 1 63.53 197 SER A N 1
ATOM 1516 C CA . SER A 1 197 ? 3.48 -33.156 5.078 1 63.53 197 SER A CA 1
ATOM 1517 C C . SER A 1 197 ? 3.189 -32.219 6.23 1 63.53 197 SER A C 1
ATOM 1519 O O . SER A 1 197 ? 2.186 -31.484 6.207 1 63.53 197 SER A O 1
ATOM 1521 N N . GLY A 1 198 ? 3.949 -32.219 7.242 1 67.81 198 GLY A N 1
ATOM 1522 C CA . GLY A 1 198 ? 3.609 -31.531 8.477 1 67.81 198 GLY A CA 1
ATOM 1523 C C . GLY A 1 198 ? 4.004 -30.062 8.461 1 67.81 198 GLY A C 1
ATOM 1524 O O . GLY A 1 198 ? 3.758 -29.344 9.43 1 67.81 198 GLY A O 1
ATOM 1525 N N . GLU A 1 199 ? 4.379 -29.609 7.223 1 75.06 199 GLU A N 1
ATOM 1526 C CA . GLU A 1 199 ? 4.953 -28.266 7.266 1 75.06 199 GLU A CA 1
ATOM 1527 C C . GLU A 1 199 ? 4.23 -27.328 6.309 1 75.06 199 GLU A C 1
ATOM 1529 O O . GLU A 1 199 ? 4.645 -26.172 6.133 1 75.06 199 GLU A O 1
ATOM 1534 N N . LEU A 1 200 ? 3.18 -27.797 5.719 1 77.69 200 LEU A N 1
ATOM 1535 C CA . LEU A 1 200 ? 2.502 -27 4.691 1 77.69 200 LEU A CA 1
ATOM 1536 C C . LEU A 1 200 ? 1.984 -25.688 5.27 1 77.69 200 LEU A C 1
ATOM 1538 O O . LEU A 1 200 ? 2.232 -24.625 4.707 1 77.69 200 LEU A O 1
ATOM 1542 N N . HIS A 1 201 ? 1.386 -25.766 6.434 1 75.38 201 HIS A N 1
ATOM 1543 C CA . HIS A 1 201 ? 0.769 -24.594 7.035 1 75.38 201 HIS A CA 1
ATOM 1544 C C . HIS A 1 201 ? 1.821 -23.578 7.469 1 75.38 201 HIS A C 1
ATOM 1546 O O . HIS A 1 201 ? 1.655 -22.375 7.25 1 75.38 201 HIS A O 1
ATOM 1552 N N . ARG A 1 202 ? 2.83 -24.094 8.047 1 74.88 202 ARG A N 1
ATOM 1553 C CA . ARG A 1 202 ? 3.896 -23.219 8.531 1 74.88 202 ARG A CA 1
ATOM 1554 C C . ARG A 1 202 ? 4.578 -22.5 7.371 1 74.88 202 ARG A C 1
ATOM 1556 O O . ARG A 1 202 ? 4.879 -21.312 7.469 1 74.88 202 ARG A O 1
ATOM 1563 N N . ARG A 1 203 ? 4.805 -23.203 6.352 1 75.38 203 ARG A N 1
ATOM 1564 C CA . ARG A 1 203 ? 5.488 -22.609 5.199 1 75.38 203 ARG A CA 1
ATOM 1565 C C . ARG A 1 203 ? 4.598 -21.594 4.492 1 75.38 203 ARG A C 1
ATOM 1567 O O . ARG A 1 203 ? 5.082 -20.562 4.023 1 75.38 203 ARG A O 1
ATOM 1574 N N . CYS A 1 204 ? 3.363 -21.891 4.48 1 77.5 204 CYS A N 1
ATOM 1575 C CA . CYS A 1 204 ? 2.41 -20.969 3.867 1 77.5 204 CYS A CA 1
ATOM 1576 C C . CYS A 1 204 ? 2.354 -19.656 4.629 1 77.5 204 CYS A C 1
ATOM 1578 O O . CYS A 1 204 ? 2.271 -18.578 4.023 1 77.5 204 CYS A O 1
ATOM 1580 N N . ALA A 1 205 ? 2.498 -19.75 5.914 1 76.5 205 ALA A N 1
ATOM 1581 C CA . ALA A 1 205 ? 2.348 -18.562 6.766 1 76.5 205 ALA A CA 1
ATOM 1582 C C . ALA A 1 205 ? 3.525 -17.609 6.594 1 76.5 205 ALA A C 1
ATOM 1584 O O . ALA A 1 205 ? 3.414 -16.422 6.891 1 76.5 205 ALA A O 1
ATOM 1585 N N . SER A 1 206 ? 4.574 -18.125 6.109 1 80.31 206 SER A N 1
ATOM 1586 C CA . SER A 1 206 ? 5.781 -17.312 6 1 80.31 206 SER A CA 1
ATOM 1587 C C . SER A 1 206 ? 5.867 -16.625 4.641 1 80.31 206 SER A C 1
ATOM 1589 O O . SER A 1 206 ? 6.777 -15.828 4.398 1 80.31 206 SER A O 1
ATOM 1591 N N . VAL A 1 207 ? 4.98 -16.906 3.754 1 86.06 207 VAL A N 1
ATOM 1592 C CA . VAL A 1 207 ? 5.02 -16.344 2.408 1 86.06 207 VAL A CA 1
ATOM 1593 C C . VAL A 1 207 ? 4.23 -15.031 2.369 1 86.06 207 VAL A C 1
ATOM 1595 O O . VAL A 1 207 ? 3.025 -15.023 2.631 1 86.06 207 VAL A O 1
ATOM 1598 N N . PRO A 1 208 ? 4.887 -13.898 2.088 1 88.25 208 PRO A N 1
ATOM 1599 C CA . PRO A 1 208 ? 4.18 -12.625 1.948 1 88.25 208 PRO A CA 1
ATOM 1600 C C . PRO A 1 208 ? 3.453 -12.5 0.611 1 88.25 208 PRO A C 1
ATOM 1602 O O . PRO A 1 208 ? 3.559 -13.383 -0.241 1 88.25 208 PRO A O 1
ATOM 1605 N N . TYR A 1 209 ? 2.68 -11.383 0.521 1 86.75 209 TYR A N 1
ATOM 1606 C CA . TYR A 1 209 ? 2.125 -11.039 -0.785 1 86.75 209 TYR A CA 1
ATOM 1607 C C . TYR A 1 209 ? 3.232 -10.797 -1.803 1 86.75 209 TYR A C 1
ATOM 1609 O O . TYR A 1 209 ? 4.223 -10.125 -1.503 1 86.75 209 TYR A O 1
ATOM 1617 N N . CYS A 1 210 ? 3.088 -11.461 -2.939 1 91.62 210 CYS A N 1
ATOM 1618 C CA . CYS A 1 210 ? 4.043 -11.367 -4.035 1 91.62 210 CYS A CA 1
ATOM 1619 C C . CYS A 1 210 ? 5.402 -11.922 -3.627 1 91.62 210 CYS A C 1
ATOM 1621 O O . CYS A 1 210 ? 6.441 -11.391 -4.023 1 91.62 210 CYS A O 1
ATOM 1623 N N . GLY A 1 211 ? 5.34 -12.875 -2.717 1 89.62 211 GLY A N 1
ATOM 1624 C CA . GLY A 1 211 ? 6.566 -13.625 -2.473 1 89.62 211 GLY A CA 1
ATOM 1625 C C . GLY A 1 211 ? 7.078 -14.352 -3.703 1 89.62 211 GLY A C 1
ATOM 1626 O O . GLY A 1 211 ? 6.316 -15.031 -4.391 1 89.62 211 GLY A O 1
ATOM 1627 N N . LEU A 1 212 ? 8.383 -14.219 -4.012 1 91.75 212 LEU A N 1
ATOM 1628 C CA . LEU A 1 212 ? 8.922 -14.758 -5.254 1 91.75 212 LEU A CA 1
ATOM 1629 C C . LEU A 1 212 ? 9.938 -15.859 -4.973 1 91.75 212 LEU A C 1
ATOM 1631 O O . LEU A 1 212 ? 10.766 -15.734 -4.07 1 91.75 212 LEU A O 1
ATOM 1635 N N . LEU A 1 213 ? 9.805 -16.922 -5.668 1 90.44 213 LEU A N 1
ATOM 1636 C CA . LEU A 1 213 ? 10.828 -17.938 -5.793 1 90.44 213 LEU A CA 1
ATOM 1637 C C . LEU A 1 213 ? 11.328 -18.047 -7.23 1 90.44 213 LEU A C 1
ATOM 1639 O O . LEU A 1 213 ? 10.531 -17.984 -8.172 1 90.44 213 LEU A O 1
ATOM 1643 N N . CYS A 1 214 ? 12.57 -18.156 -7.379 1 91.56 214 CYS A N 1
ATOM 1644 C CA . CYS A 1 214 ? 13.188 -18.281 -8.695 1 91.56 214 CYS A CA 1
ATOM 1645 C C . CYS A 1 214 ? 13.875 -19.625 -8.844 1 91.56 214 CYS A C 1
ATOM 1647 O O . CYS A 1 214 ? 14.883 -19.891 -8.18 1 91.56 214 CYS A O 1
ATOM 1649 N N . ALA A 1 215 ? 13.297 -20.469 -9.648 1 90.94 215 ALA A N 1
ATOM 1650 C CA . ALA A 1 215 ? 13.914 -21.766 -9.977 1 90.94 215 ALA A CA 1
ATOM 1651 C C . ALA A 1 215 ? 14.57 -21.719 -11.352 1 90.94 215 ALA A C 1
ATOM 1653 O O . ALA A 1 215 ? 13.953 -21.297 -12.336 1 90.94 215 ALA A O 1
ATOM 1654 N N . VAL A 1 216 ? 15.773 -22.109 -11.414 1 89.69 216 VAL A N 1
ATOM 1655 C CA . VAL A 1 216 ? 16.531 -22.062 -12.664 1 89.69 216 VAL A CA 1
ATOM 1656 C C . VAL A 1 216 ? 17.047 -23.469 -13 1 89.69 216 VAL A C 1
ATOM 1658 O O . VAL A 1 216 ? 17.5 -24.203 -12.117 1 89.69 216 VAL A O 1
ATOM 1661 N N . GLU A 1 217 ? 16.844 -23.734 -14.273 1 87.44 217 GLU A N 1
ATOM 1662 C CA . GLU A 1 217 ? 17.344 -25.031 -14.75 1 87.44 217 GLU A CA 1
ATOM 1663 C C . GLU A 1 217 ? 18.797 -24.938 -15.203 1 87.44 217 GLU A C 1
ATOM 1665 O O . GLU A 1 217 ? 19.141 -24.047 -15.992 1 87.44 217 GLU A O 1
ATOM 1670 N N . GLY A 1 218 ? 19.672 -25.609 -14.656 1 79.25 218 GLY A N 1
ATOM 1671 C CA . GLY A 1 218 ? 21.031 -25.797 -15.102 1 79.25 218 GLY A CA 1
ATOM 1672 C C . GLY A 1 218 ? 21.344 -27.234 -15.469 1 79.25 218 GLY A C 1
ATOM 1673 O O . GLY A 1 218 ? 21.594 -28.078 -14.594 1 79.25 218 GLY A O 1
ATOM 1674 N N . GLY A 1 219 ? 21.453 -27.422 -16.875 1 69.62 219 GLY A N 1
ATOM 1675 C CA . GLY A 1 219 ? 21.625 -28.781 -17.328 1 69.62 219 GLY A CA 1
ATOM 1676 C C . GLY A 1 219 ? 20.438 -29.672 -17.016 1 69.62 219 GLY A C 1
ATOM 1677 O O . GLY A 1 219 ? 19.312 -29.375 -17.406 1 69.62 219 GLY A O 1
ATOM 1678 N N . ARG A 1 220 ? 20.391 -30.656 -16.141 1 71.06 220 ARG A N 1
ATOM 1679 C CA . ARG A 1 220 ? 19.297 -31.562 -15.773 1 71.06 220 ARG A CA 1
ATOM 1680 C C . ARG A 1 220 ? 18.906 -31.375 -14.312 1 71.06 220 ARG A C 1
ATOM 1682 O O . ARG A 1 220 ? 18.172 -32.188 -13.75 1 71.06 220 ARG A O 1
ATOM 1689 N N . ARG A 1 221 ? 19.391 -30.219 -13.883 1 85.19 221 ARG A N 1
ATOM 1690 C CA . ARG A 1 221 ? 19.062 -30.016 -12.477 1 85.19 221 ARG A CA 1
ATOM 1691 C C . ARG A 1 221 ? 18.484 -28.625 -12.25 1 85.19 221 ARG A C 1
ATOM 1693 O O . ARG A 1 221 ? 18.828 -27.672 -12.938 1 85.19 221 ARG A O 1
ATOM 1700 N N . TRP A 1 222 ? 17.516 -28.609 -11.344 1 88.56 222 TRP A N 1
ATOM 1701 C CA . TRP A 1 222 ? 16.891 -27.344 -10.961 1 88.56 222 TRP A CA 1
ATOM 1702 C C . TRP A 1 222 ? 17.422 -26.875 -9.609 1 88.56 222 TRP A C 1
ATOM 1704 O O . TRP A 1 222 ? 17.656 -27.672 -8.711 1 88.56 222 TRP A O 1
ATOM 1714 N N . ARG A 1 223 ? 17.609 -25.578 -9.547 1 87.81 223 ARG A N 1
ATOM 1715 C CA . ARG A 1 223 ? 18.016 -24.969 -8.281 1 87.81 223 ARG A CA 1
ATOM 1716 C C . ARG A 1 223 ? 17.266 -23.656 -8.055 1 87.81 223 ARG A C 1
ATOM 1718 O O . ARG A 1 223 ? 16.812 -23.016 -9 1 87.81 223 ARG A O 1
ATOM 1725 N N . LEU A 1 224 ? 17.125 -23.297 -6.781 1 89.25 224 LEU A N 1
ATOM 1726 C CA . LEU A 1 224 ? 16.547 -22 -6.441 1 89.25 224 LEU A CA 1
ATOM 1727 C C . LEU A 1 224 ? 17.641 -20.922 -6.398 1 89.25 224 LEU A C 1
ATOM 1729 O O . LEU A 1 224 ? 18.75 -21.172 -5.91 1 89.25 224 LEU A O 1
ATOM 1733 N N . GLU A 1 225 ? 17.344 -19.812 -6.938 1 89.44 225 GLU A N 1
ATOM 1734 C CA . GLU A 1 225 ? 18.234 -18.672 -6.898 1 89.44 225 GLU A CA 1
ATOM 1735 C C . GLU A 1 225 ? 17.547 -17.453 -6.281 1 89.44 225 GLU A C 1
ATOM 1737 O O . GLU A 1 225 ? 16.328 -17.438 -6.109 1 89.44 225 GLU A O 1
ATOM 1742 N N . GLU A 1 226 ? 18.422 -16.531 -5.91 1 90.5 226 GLU A N 1
ATOM 1743 C CA . GLU A 1 226 ? 17.875 -15.266 -5.406 1 90.5 226 GLU A CA 1
ATOM 1744 C C . GLU A 1 226 ? 16.984 -14.594 -6.441 1 90.5 226 GLU A C 1
ATOM 1746 O O . GLU A 1 226 ? 17.344 -14.492 -7.613 1 90.5 226 GLU A O 1
ATOM 1751 N N . PRO A 1 227 ? 15.812 -14.25 -6.008 1 91.56 227 PRO A N 1
ATOM 1752 C CA . PRO A 1 227 ? 14.945 -13.539 -6.953 1 91.56 227 PRO A CA 1
ATOM 1753 C C . PRO A 1 227 ? 15.617 -12.312 -7.559 1 91.56 227 PRO A C 1
ATOM 1755 O O . PRO A 1 227 ? 16.453 -11.688 -6.914 1 91.56 227 PRO A O 1
ATOM 1758 N N . PRO A 1 228 ? 15.242 -11.93 -8.734 1 93 228 PRO A N 1
ATOM 1759 C CA . PRO A 1 228 ? 15.93 -10.852 -9.453 1 93 228 PRO A CA 1
ATOM 1760 C C . PRO A 1 228 ? 15.531 -9.461 -8.961 1 93 228 PRO A C 1
ATOM 1762 O O . PRO A 1 228 ? 16.078 -8.461 -9.43 1 93 228 PRO A O 1
ATOM 1765 N N . ILE A 1 229 ? 14.633 -9.391 -8.039 1 92.62 229 ILE A N 1
ATOM 1766 C CA . ILE A 1 229 ? 14.211 -8.109 -7.48 1 92.62 229 ILE A CA 1
ATOM 1767 C C . ILE A 1 229 ? 14.125 -8.211 -5.961 1 92.62 229 ILE A C 1
ATOM 1769 O O . ILE A 1 229 ? 13.914 -9.297 -5.418 1 92.62 229 ILE A O 1
ATOM 1773 N N . PRO A 1 230 ? 14.25 -7.082 -5.273 1 90.5 230 PRO A N 1
ATOM 1774 C CA . PRO A 1 230 ? 14.055 -7.109 -3.822 1 90.5 230 PRO A CA 1
ATOM 1775 C C . PRO A 1 230 ? 12.609 -7.414 -3.432 1 90.5 230 PRO A C 1
ATOM 1777 O O . PRO A 1 230 ? 11.695 -7.234 -4.242 1 90.5 230 PRO A O 1
ATOM 1780 N N . PRO A 1 231 ? 12.43 -7.906 -2.211 1 89.56 231 PRO A N 1
ATOM 1781 C CA . PRO A 1 231 ? 11.062 -8.102 -1.733 1 89.56 231 PRO A CA 1
ATOM 1782 C C . PRO A 1 231 ? 10.328 -6.781 -1.495 1 89.56 231 PRO A C 1
ATOM 1784 O O . PRO A 1 231 ? 10.961 -5.723 -1.438 1 89.56 231 PRO A O 1
ATOM 1787 N N . PHE A 1 232 ? 9.102 -6.82 -1.482 1 92.19 232 PHE A N 1
ATOM 1788 C CA . PHE A 1 232 ? 8.273 -5.684 -1.104 1 92.19 232 PHE A CA 1
ATOM 1789 C C . PHE A 1 232 ? 7.723 -5.863 0.307 1 92.19 232 PHE A C 1
ATOM 1791 O O . PHE A 1 232 ? 6.773 -6.621 0.52 1 92.19 232 PHE A O 1
ATOM 1798 N N . THR A 1 233 ? 8.273 -5.168 1.241 1 90.56 233 THR A N 1
ATOM 1799 C CA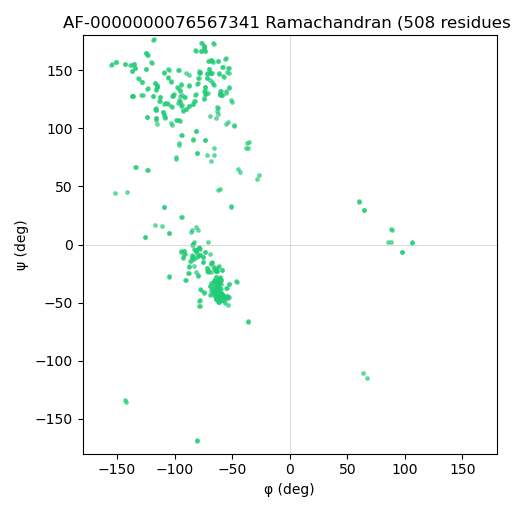 . THR A 1 233 ? 7.891 -5.27 2.645 1 90.56 233 THR A CA 1
ATOM 1800 C C . THR A 1 233 ? 7.293 -3.955 3.141 1 90.56 233 THR A C 1
ATOM 1802 O O . THR A 1 233 ? 7.797 -2.879 2.816 1 90.56 233 THR A O 1
ATOM 1805 N N . HIS A 1 234 ? 6.234 -3.998 3.852 1 89.88 234 HIS A N 1
ATOM 1806 C CA . HIS A 1 234 ? 5.641 -2.816 4.465 1 89.88 234 HIS A CA 1
ATOM 1807 C C . HIS A 1 234 ? 4.898 -3.174 5.746 1 89.88 234 HIS A C 1
ATOM 1809 O O . HIS A 1 234 ? 4.488 -4.324 5.93 1 89.88 234 HIS A O 1
ATOM 1815 N N . GLY A 1 235 ? 4.742 -2.176 6.617 1 87.81 235 GLY A N 1
ATOM 1816 C CA . GLY A 1 235 ? 3.998 -2.355 7.852 1 87.81 235 GLY A CA 1
ATOM 1817 C C . GLY A 1 235 ? 2.494 -2.268 7.664 1 87.81 235 GLY A C 1
ATOM 1818 O O . GLY A 1 235 ? 2.004 -2.316 6.535 1 87.81 235 GLY A O 1
ATOM 1819 N N . GLN A 1 236 ? 1.835 -2.205 8.82 1 88.38 236 GLN A N 1
ATOM 1820 C CA . GLN A 1 236 ? 0.379 -2.107 8.789 1 88.38 236 GLN A CA 1
ATOM 1821 C C . GLN A 1 236 ? -0.08 -0.659 8.914 1 88.38 236 GLN A C 1
ATOM 1823 O O . GLN A 1 236 ? 0.667 0.194 9.398 1 88.38 236 GLN A O 1
ATOM 1828 N N . ASN A 1 237 ? -1.131 -0.258 8.391 1 89.69 237 ASN A N 1
ATOM 1829 C CA . ASN A 1 237 ? -1.889 0.962 8.648 1 89.69 237 ASN A CA 1
ATOM 1830 C C . ASN A 1 237 ? -3.191 0.667 9.383 1 89.69 237 ASN A C 1
ATOM 1832 O O . ASN A 1 237 ? -4.141 0.145 8.797 1 89.69 237 ASN A O 1
ATOM 1836 N N . ILE A 1 238 ? -3.309 1.019 10.633 1 85.5 238 ILE A N 1
ATOM 1837 C CA . ILE A 1 238 ? -4.379 0.571 11.516 1 85.5 238 ILE A CA 1
ATOM 1838 C C . ILE A 1 238 ? -5.633 1.409 11.281 1 85.5 238 ILE A C 1
ATOM 1840 O O . ILE A 1 238 ? -5.578 2.438 10.602 1 85.5 238 ILE A O 1
ATOM 1844 N N . ASP A 1 239 ? -6.695 0.908 11.82 1 84.75 239 ASP A N 1
ATOM 1845 C CA . ASP A 1 239 ? -7.934 1.682 11.766 1 84.75 239 ASP A CA 1
ATOM 1846 C C . ASP A 1 239 ? -7.848 2.918 12.656 1 84.75 239 ASP A C 1
ATOM 1848 O O . ASP A 1 239 ? -7.125 2.922 13.656 1 84.75 239 ASP A O 1
ATOM 1852 N N . PHE A 1 240 ? -8.516 3.928 12.203 1 82.94 240 PHE A N 1
ATOM 1853 C CA . PHE A 1 240 ? -8.469 5.191 12.93 1 82.94 240 PHE A CA 1
ATOM 1854 C C . PHE A 1 240 ? -9.844 5.555 13.469 1 82.94 240 PHE A C 1
ATOM 1856 O O . PHE A 1 240 ? -10.781 5.777 12.703 1 82.94 240 PHE A O 1
ATOM 1863 N N . ASP A 1 241 ? -9.945 5.59 14.789 1 83.81 241 ASP A N 1
ATOM 1864 C CA . ASP A 1 241 ? -11.156 6.102 15.422 1 83.81 241 ASP A CA 1
ATOM 1865 C C . ASP A 1 241 ? -11.016 7.582 15.758 1 83.81 241 ASP A C 1
ATOM 1867 O O . ASP A 1 241 ? -10.562 7.941 16.844 1 83.81 241 ASP A O 1
ATOM 1871 N N . TRP A 1 242 ? -11.469 8.453 14.883 1 82.62 242 TRP A N 1
ATOM 1872 C CA . TRP A 1 242 ? -11.312 9.891 15.023 1 82.62 242 TRP A CA 1
ATOM 1873 C C . TRP A 1 242 ? -12.062 10.406 16.25 1 82.62 242 TRP A C 1
ATOM 1875 O O . TRP A 1 242 ? -11.727 11.469 16.797 1 82.62 242 TRP A O 1
ATOM 1885 N N . ARG A 1 243 ? -13.094 9.719 16.797 1 82.94 243 ARG A N 1
ATOM 1886 C CA . ARG A 1 243 ? -13.93 10.148 17.906 1 82.94 243 ARG A CA 1
ATOM 1887 C C . ARG A 1 243 ? -13.109 10.266 19.188 1 82.94 243 ARG A C 1
ATOM 1889 O O . ARG A 1 243 ? -13.523 10.938 20.141 1 82.94 243 ARG A O 1
ATOM 1896 N N . GLN A 1 244 ? -12.008 9.57 19.156 1 80.25 244 GLN A N 1
ATOM 1897 C CA . GLN A 1 244 ? -11.156 9.625 20.328 1 80.25 244 GLN A CA 1
ATOM 1898 C C . GLN A 1 244 ? -10.656 11.047 20.594 1 80.25 244 GLN A C 1
ATOM 1900 O O . GLN A 1 244 ? -10.219 11.367 21.688 1 80.25 244 GLN A O 1
ATOM 1905 N N . PHE A 1 245 ? -10.727 11.859 19.594 1 79.44 245 PHE A N 1
ATOM 1906 C CA . PHE A 1 245 ? -10.234 13.227 19.719 1 79.44 245 PHE A CA 1
ATOM 1907 C C . PHE A 1 245 ? -11.359 14.164 20.125 1 79.44 245 PHE A C 1
ATOM 1909 O O . PHE A 1 245 ? -11.125 15.336 20.422 1 79.44 245 PHE A O 1
ATOM 1916 N N . GLN A 1 246 ? -12.648 13.578 20.047 1 73.69 246 GLN A N 1
ATOM 1917 C CA . GLN A 1 246 ? -13.797 14.359 20.484 1 73.69 246 GLN A CA 1
ATOM 1918 C C . GLN A 1 246 ? -13.906 14.359 22.016 1 73.69 246 GLN A C 1
ATOM 1920 O O . GLN A 1 246 ? -14.344 15.344 22.609 1 73.69 246 GLN A O 1
ATOM 1925 N N . SER A 1 247 ? -13.891 12.906 22.625 1 61.19 247 SER A N 1
ATOM 1926 C CA . SER A 1 247 ? -14.25 12.68 24.016 1 61.19 247 SER A CA 1
ATOM 1927 C C . SER A 1 247 ? -13.398 13.523 24.953 1 61.19 247 SER A C 1
ATOM 1929 O O . SER A 1 247 ? -12.25 13.844 24.641 1 61.19 247 SER A O 1
ATOM 1931 N N . TYR A 1 248 ? -14.078 14.203 25.859 1 51.28 248 TYR A N 1
ATOM 1932 C CA . TYR A 1 248 ? -13.453 14.727 27.062 1 51.28 248 TYR A CA 1
ATOM 1933 C C . TYR A 1 248 ? -12.656 13.641 27.781 1 51.28 248 TYR A C 1
ATOM 1935 O O . TYR A 1 248 ? -12.953 12.445 27.641 1 51.28 248 TYR A O 1
ATOM 1943 N N . SER A 1 249 ? -11.359 13.812 28.016 1 43.84 249 SER A N 1
ATOM 1944 C CA . SER A 1 249 ? -10.711 12.859 28.922 1 43.84 249 SER A CA 1
ATOM 1945 C C . SER A 1 249 ? -11.703 12.312 29.938 1 43.84 249 SER A C 1
ATOM 1947 O O . SER A 1 249 ? -12.078 13.008 30.891 1 43.84 249 SER A O 1
ATOM 1949 N N . PHE A 1 250 ? -12.82 11.711 29.672 1 36.66 250 PHE A N 1
ATOM 1950 C CA . PHE A 1 250 ? -13.422 11.125 30.859 1 36.66 250 PHE A CA 1
ATOM 1951 C C . PHE A 1 250 ? -12.438 10.172 31.547 1 36.66 250 PHE A C 1
ATOM 1953 O O . PHE A 1 250 ? -11.859 9.297 30.891 1 36.66 250 PHE A O 1
ATOM 1960 N N . CYS A 1 251 ? -11.812 10.586 32.656 1 34.59 251 CYS A N 1
ATOM 1961 C CA . CYS A 1 251 ? -11.312 9.672 33.688 1 34.59 251 CYS A CA 1
ATOM 1962 C C . CYS A 1 251 ? -12.258 8.484 33.844 1 34.59 251 CYS A C 1
ATOM 1964 O O . CYS A 1 251 ? -13.438 8.672 34.156 1 34.59 251 CYS A O 1
ATOM 1966 N N . SER A 1 252 ? -12.141 7.469 33.156 1 31.75 252 SER A N 1
ATOM 1967 C CA . SER A 1 252 ? -12.742 6.258 33.688 1 31.75 252 SER A CA 1
ATOM 1968 C C . SER A 1 252 ? -12.555 6.172 35.219 1 31.75 252 SER A C 1
ATOM 1970 O O . SER A 1 252 ? -11.43 6.031 35.688 1 31.75 252 SER A O 1
ATOM 1972 N N . PHE A 1 253 ? -13.438 6.844 36 1 30.59 253 PHE A N 1
ATOM 1973 C CA . PHE A 1 253 ? -13.68 6.316 37.344 1 30.59 253 PHE A CA 1
ATOM 1974 C C . PHE A 1 253 ? -13.953 4.816 37.281 1 30.59 253 PHE A C 1
ATOM 1976 O O . PHE A 1 253 ? -14.805 4.359 36.531 1 30.59 253 PHE A O 1
ATOM 1983 N N . ASP A 1 254 ? -13 4.004 37.625 1 27.56 254 ASP A N 1
ATOM 1984 C CA . ASP A 1 254 ? -13.258 2.658 38.125 1 27.56 254 ASP A CA 1
ATOM 1985 C C . ASP A 1 254 ? -14.383 2.66 39.156 1 27.56 254 ASP A C 1
ATOM 1987 O O . ASP A 1 254 ? -14.211 3.158 40.281 1 27.56 254 ASP A O 1
ATOM 1991 N N . ILE A 1 255 ? -15.656 2.979 38.906 1 23.3 255 ILE A N 1
ATOM 1992 C CA . ILE A 1 255 ? -16.531 2.383 39.906 1 23.3 255 ILE A CA 1
ATOM 1993 C C . ILE A 1 255 ? -16.438 0.86 39.812 1 23.3 255 ILE A C 1
ATOM 1995 O O . ILE A 1 255 ? -16.703 0.263 38.781 1 23.3 255 ILE A O 1
ATOM 1999 N N . LYS A 1 256 ? -15.867 0.372 41.031 1 19.73 256 LYS A N 1
ATOM 2000 C CA . LYS A 1 256 ? -16.359 -0.878 41.594 1 19.73 256 LYS A CA 1
ATOM 2001 C C . LYS A 1 256 ? -17.797 -0.732 42.094 1 19.73 256 LYS A C 1
ATOM 2003 O O . LYS A 1 256 ? -18.125 0.26 42.75 1 19.73 256 LYS A O 1
ATOM 2008 N N . MET B 1 1 ? -13.914 23.719 6.938 1 59.88 1 MET B N 1
ATOM 2009 C CA . MET B 1 1 ? -13.469 22.391 7.379 1 59.88 1 MET B CA 1
ATOM 2010 C C . MET B 1 1 ? -11.945 22.281 7.293 1 59.88 1 MET B C 1
ATOM 2012 O O . MET B 1 1 ? -11.336 22.781 6.352 1 59.88 1 MET B O 1
ATOM 2016 N N . VAL B 1 2 ? -11.328 21.922 8.461 1 50.75 2 VAL B N 1
ATOM 2017 C CA . VAL B 1 2 ? -9.891 21.641 8.453 1 50.75 2 VAL B CA 1
ATOM 2018 C C . VAL B 1 2 ? -9.648 20.141 8.562 1 50.75 2 VAL B C 1
ATOM 2020 O O . VAL B 1 2 ? -10.188 19.484 9.453 1 50.75 2 VAL B O 1
ATOM 2023 N N . ILE B 1 3 ? -8.977 19.547 7.578 1 45.47 3 ILE B N 1
ATOM 2024 C CA . ILE B 1 3 ? -8.586 18.141 7.598 1 45.47 3 ILE B CA 1
ATOM 2025 C C . ILE B 1 3 ? -7.102 18.031 7.945 1 45.47 3 ILE B C 1
ATOM 2027 O O . ILE B 1 3 ? -6.258 18.688 7.332 1 45.47 3 ILE B O 1
ATOM 2031 N N . TYR B 1 4 ? -6.922 17.344 9.109 1 49.91 4 TYR B N 1
ATOM 2032 C CA . TYR B 1 4 ? -5.566 17.016 9.539 1 49.91 4 TYR B CA 1
ATOM 2033 C C . TYR B 1 4 ? -5.172 15.617 9.109 1 49.91 4 TYR B C 1
ATOM 2035 O O . TYR B 1 4 ? -5.961 14.672 9.242 1 49.91 4 TYR B O 1
ATOM 2043 N N . CYS B 1 5 ? -4.078 15.484 8.328 1 46.62 5 CYS B N 1
ATOM 2044 C CA . CYS B 1 5 ? -3.537 14.195 7.914 1 46.62 5 CYS B CA 1
ATOM 2045 C C . CYS B 1 5 ? -2.209 13.914 8.609 1 46.62 5 CYS B C 1
ATOM 2047 O O . CYS B 1 5 ? -1.3 14.742 8.578 1 46.62 5 CYS B O 1
ATOM 2049 N N . GLY B 1 6 ? -2.08 12.859 9.531 1 41.62 6 GLY B N 1
ATOM 2050 C CA . GLY B 1 6 ? -0.861 12.469 10.219 1 41.62 6 GLY B CA 1
ATOM 2051 C C . GLY B 1 6 ? -0.153 11.297 9.562 1 41.62 6 GLY B C 1
ATOM 2052 O O . GLY B 1 6 ? -0.797 10.43 8.969 1 41.62 6 GLY B O 1
ATOM 2053 N N . LEU B 1 7 ? 1.328 11.312 9.352 1 43.38 7 LEU B N 1
ATOM 2054 C CA . LEU B 1 7 ? 2.17 10.297 8.727 1 43.38 7 LEU B CA 1
ATOM 2055 C C . LEU B 1 7 ? 2.781 9.375 9.781 1 43.38 7 LEU B C 1
ATOM 2057 O O . LEU B 1 7 ? 3.283 9.852 10.805 1 43.38 7 LEU B O 1
ATOM 2061 N N . GLY B 1 8 ? 2.455 8.125 10.07 1 35.12 8 GLY B N 1
ATOM 2062 C CA . GLY B 1 8 ? 3.127 7.242 11.008 1 35.12 8 GLY B CA 1
ATOM 2063 C C . GLY B 1 8 ? 4.238 6.43 10.367 1 35.12 8 GLY B C 1
ATOM 2064 O O . GLY B 1 8 ? 5.059 5.832 11.062 1 35.12 8 GLY B O 1
ATOM 2065 N N . LEU B 1 9 ? 4.316 5.996 9.109 1 40.72 9 LEU B N 1
ATOM 2066 C CA . LEU B 1 9 ? 5.246 4.938 8.734 1 40.72 9 LEU B CA 1
ATOM 2067 C C . LEU B 1 9 ? 6.516 5.516 8.125 1 40.72 9 LEU B C 1
ATOM 2069 O O . LEU B 1 9 ? 6.457 6.195 7.094 1 40.72 9 LEU B O 1
ATOM 2073 N N . THR B 1 10 ? 7.363 6.094 8.945 1 40.84 10 THR B N 1
ATOM 2074 C CA . THR B 1 10 ? 8.656 6.574 8.453 1 40.84 10 THR B CA 1
ATOM 2075 C C . THR B 1 10 ? 9.594 5.402 8.18 1 40.84 10 THR B C 1
ATOM 2077 O O . THR B 1 10 ? 9.422 4.316 8.734 1 40.84 10 THR B O 1
ATOM 2080 N N . LEU B 1 11 ? 10.234 5.391 7.047 1 43.69 11 LEU B N 1
ATOM 2081 C CA . LEU B 1 11 ? 11.359 4.523 6.734 1 43.69 11 LEU B CA 1
ATOM 2082 C C . LEU B 1 11 ? 12.422 4.598 7.824 1 43.69 11 LEU B C 1
ATOM 2084 O O . LEU B 1 11 ? 13.328 5.434 7.762 1 43.69 11 LEU B O 1
ATOM 2088 N N . SER B 1 12 ? 12.094 4.762 8.945 1 42.75 12 SER B N 1
ATOM 2089 C CA . SER B 1 12 ? 13.219 4.969 9.844 1 42.75 12 SER B CA 1
ATOM 2090 C C . SER B 1 12 ? 14.414 4.117 9.438 1 42.75 12 SER B C 1
ATOM 2092 O O . SER B 1 12 ? 15.547 4.609 9.375 1 42.75 12 SER B O 1
ATOM 2094 N N . ASN B 1 13 ? 14.258 2.76 9.539 1 43.56 13 ASN B N 1
ATOM 2095 C CA . ASN B 1 13 ? 15.445 1.916 9.469 1 43.56 13 ASN B CA 1
ATOM 2096 C C . ASN B 1 13 ? 15.883 1.681 8.023 1 43.56 13 ASN B C 1
ATOM 2098 O O . ASN B 1 13 ? 16.812 0.913 7.766 1 43.56 13 ASN B O 1
ATOM 2102 N N . LEU B 1 14 ? 15.156 2.127 7.148 1 45.97 14 LEU B N 1
ATOM 2103 C CA . LEU B 1 14 ? 15.391 1.549 5.832 1 45.97 14 LEU B CA 1
ATOM 2104 C C . LEU B 1 14 ? 16.578 2.213 5.152 1 45.97 14 LEU B C 1
ATOM 2106 O O . LEU B 1 14 ? 16.953 1.854 4.031 1 45.97 14 LEU B O 1
ATOM 2110 N N . LEU B 1 15 ? 16.859 3.473 5.594 1 50.06 15 LEU B N 1
ATOM 2111 C CA . LEU B 1 15 ? 17.859 3.996 4.664 1 50.06 15 LEU B CA 1
ATOM 2112 C C . LEU B 1 15 ? 19.172 3.221 4.773 1 50.06 15 LEU B C 1
ATOM 2114 O O . LEU B 1 15 ? 19.906 3.385 5.746 1 50.06 15 LEU B O 1
ATOM 2118 N N . PHE B 1 16 ? 19.203 2.006 4.172 1 51.84 16 PHE B N 1
ATOM 2119 C CA . PHE B 1 16 ? 20.5 1.344 4.059 1 51.84 16 PHE B CA 1
ATOM 2120 C C . PHE B 1 16 ? 21.406 2.094 3.094 1 51.84 16 PHE B C 1
ATOM 2122 O O . PHE B 1 16 ? 21.109 2.176 1.898 1 51.84 16 PHE B O 1
ATOM 2129 N N . ILE B 1 17 ? 21.875 3.234 3.514 1 52.09 17 ILE B N 1
ATOM 2130 C CA . ILE B 1 17 ? 23.031 3.758 2.781 1 52.09 17 ILE B CA 1
ATOM 2131 C C . ILE B 1 17 ? 24.219 2.818 2.951 1 52.09 17 ILE B C 1
ATOM 2133 O O . ILE B 1 17 ? 24.578 2.459 4.074 1 52.09 17 ILE B O 1
ATOM 2137 N N . CYS B 1 18 ? 24.516 2.152 1.834 1 50.84 18 CYS B N 1
ATOM 2138 C CA . CYS B 1 18 ? 25.641 1.229 1.84 1 50.84 18 CYS B CA 1
ATOM 2139 C C . CYS B 1 18 ? 26.922 1.93 2.291 1 50.84 18 CYS B C 1
ATOM 2141 O O . CYS B 1 18 ? 26.969 3.16 2.346 1 50.84 18 CYS B O 1
ATOM 2143 N N . ALA B 1 19 ? 27.812 1.149 2.682 1 48.56 19 ALA B N 1
ATOM 2144 C CA . ALA B 1 19 ? 29.125 1.596 3.125 1 48.56 19 ALA B CA 1
ATOM 2145 C C . ALA B 1 19 ? 29.719 2.602 2.143 1 48.56 19 ALA B C 1
ATOM 2147 O O . ALA B 1 19 ? 30.438 3.525 2.547 1 48.56 19 ALA B O 1
ATOM 2148 N N . SER B 1 20 ? 29.406 2.473 0.851 1 53.34 20 SER B N 1
ATOM 2149 C CA . SER B 1 20 ? 30.016 3.348 -0.148 1 53.34 20 SER B CA 1
ATOM 2150 C C . SER B 1 20 ? 29.266 4.676 -0.242 1 53.34 20 SER B C 1
ATOM 2152 O O . SER B 1 20 ? 29.641 5.547 -1.027 1 53.34 20 SER B O 1
ATOM 2154 N N . GLY B 1 21 ? 28.266 4.871 0.566 1 60.44 21 GLY B N 1
ATOM 2155 C CA . GLY B 1 21 ? 27.516 6.117 0.539 1 60.44 21 GLY B CA 1
ATOM 2156 C C . GLY B 1 21 ? 26.406 6.125 -0.493 1 60.44 21 GLY B C 1
ATOM 2157 O O . GLY B 1 21 ? 25.688 7.121 -0.643 1 60.44 21 GLY B O 1
ATOM 2158 N N . LEU B 1 22 ? 26.281 4.941 -1.183 1 70.06 22 LEU B N 1
ATOM 2159 C CA . LEU B 1 22 ? 25.312 4.879 -2.264 1 70.06 22 LEU B CA 1
ATOM 2160 C C . LEU B 1 22 ? 23.984 4.301 -1.769 1 70.06 22 LEU B C 1
ATOM 2162 O O . LEU B 1 22 ? 23.969 3.416 -0.91 1 70.06 22 LEU B O 1
ATOM 2166 N N . TYR B 1 23 ? 22.938 4.914 -2.082 1 81.06 23 TYR B N 1
ATOM 2167 C CA . TYR B 1 23 ? 21.594 4.434 -1.797 1 81.06 23 TYR B CA 1
A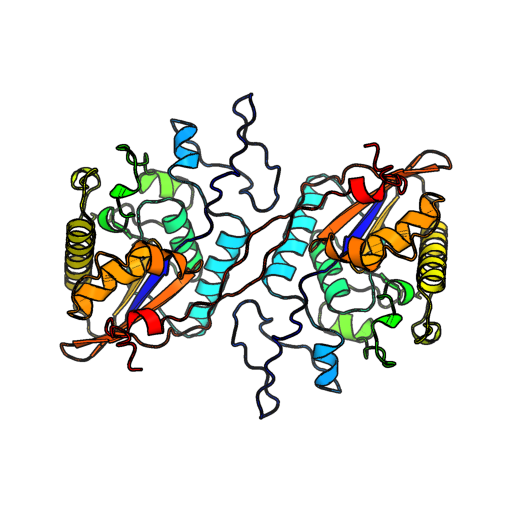TOM 2168 C C . TYR B 1 23 ? 21.312 3.115 -2.512 1 81.06 23 TYR B C 1
ATOM 2170 O O . TYR B 1 23 ? 21.5 3.01 -3.725 1 81.06 23 TYR B O 1
ATOM 2178 N N . ARG B 1 24 ? 21.047 2.002 -1.718 1 82.44 24 ARG B N 1
ATOM 2179 C CA . ARG B 1 24 ? 20.641 0.713 -2.27 1 82.44 24 ARG B CA 1
ATOM 2180 C C . ARG B 1 24 ? 19.203 0.379 -1.878 1 82.44 24 ARG B C 1
ATOM 2182 O O . ARG B 1 24 ? 18.875 0.295 -0.691 1 82.44 24 ARG B O 1
ATOM 2189 N N . ARG B 1 25 ? 18.422 0.154 -2.869 1 87.81 25 ARG B N 1
ATOM 2190 C CA . ARG B 1 25 ? 17.016 -0.157 -2.654 1 87.81 25 ARG B CA 1
ATOM 2191 C C . ARG B 1 25 ? 16.828 -1.642 -2.365 1 87.81 25 ARG B C 1
ATOM 2193 O O . ARG B 1 25 ? 16.531 -2.422 -3.271 1 87.81 25 ARG B O 1
ATOM 2200 N N . VAL B 1 26 ? 16.859 -2.051 -1.105 1 86.88 26 VAL B N 1
ATOM 2201 C CA . VAL B 1 26 ? 16.812 -3.453 -0.702 1 86.88 26 VAL B CA 1
ATOM 2202 C C . VAL B 1 26 ? 15.375 -3.885 -0.461 1 86.88 26 VAL B C 1
ATOM 2204 O O . VAL B 1 26 ? 15.109 -5.055 -0.181 1 86.88 26 VAL B O 1
ATOM 2207 N N . ASN B 1 27 ? 14.492 -2.957 -0.484 1 91 27 ASN B N 1
ATOM 2208 C CA . ASN B 1 27 ? 13.055 -3.119 -0.344 1 91 27 ASN B CA 1
ATOM 2209 C C . ASN B 1 27 ? 12.289 -2.26 -1.349 1 91 27 ASN B C 1
ATOM 2211 O O . ASN B 1 27 ? 12.508 -1.049 -1.429 1 91 27 ASN B O 1
ATOM 2215 N N . LEU B 1 28 ? 11.414 -2.877 -2.062 1 93.31 28 LEU B N 1
ATOM 2216 C CA . LEU B 1 28 ? 10.734 -2.158 -3.133 1 93.31 28 LEU B CA 1
ATOM 2217 C C . LEU B 1 28 ? 9.812 -1.081 -2.564 1 93.31 28 LEU B C 1
ATOM 2219 O O . LEU B 1 28 ? 9.359 -0.2 -3.297 1 93.31 28 LEU B O 1
ATOM 2223 N N . ASN B 1 29 ? 9.516 -1.156 -1.253 1 93.38 29 ASN B N 1
ATOM 2224 C CA . ASN B 1 29 ? 8.711 -0.127 -0.599 1 93.38 29 ASN B CA 1
ATOM 2225 C C . ASN B 1 29 ? 9.516 1.146 -0.364 1 93.38 29 ASN B C 1
ATOM 2227 O O . ASN B 1 29 ? 8.953 2.195 -0.048 1 93.38 29 ASN B O 1
ATOM 2231 N N . MET B 1 30 ? 10.836 1.096 -0.566 1 89.88 30 MET B N 1
ATOM 2232 C CA . MET B 1 30 ? 11.703 2.264 -0.476 1 89.88 30 MET B CA 1
ATOM 2233 C C . MET B 1 30 ? 11.609 3.115 -1.736 1 89.88 30 MET B C 1
ATOM 2235 O O . MET B 1 30 ? 11.312 2.602 -2.816 1 89.88 30 MET B O 1
ATOM 2239 N N . PRO B 1 31 ? 11.789 4.422 -1.566 1 90.25 31 PRO B N 1
ATOM 2240 C CA . PRO B 1 31 ? 11.789 5.254 -2.77 1 90.25 31 PRO B CA 1
ATOM 2241 C C . PRO B 1 31 ? 12.852 4.828 -3.781 1 90.25 31 PRO B C 1
ATOM 2243 O O . PRO B 1 31 ? 13.93 4.375 -3.393 1 90.25 31 PRO B O 1
ATOM 2246 N N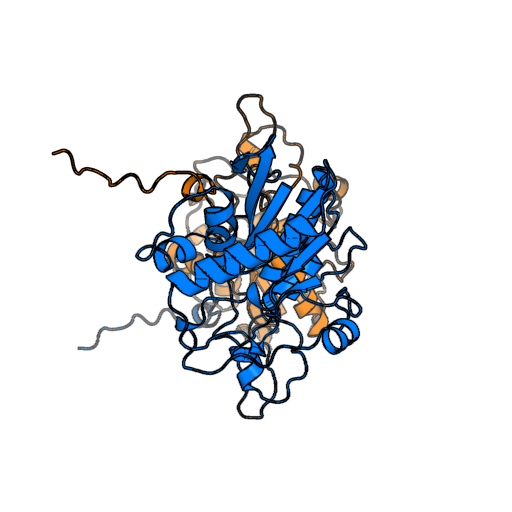 . PRO B 1 32 ? 12.523 4.953 -5.07 1 89.31 32 PRO B N 1
ATOM 2247 C CA . PRO B 1 32 ? 13.5 4.574 -6.094 1 89.31 32 PRO B CA 1
ATOM 2248 C C . PRO B 1 32 ? 14.773 5.422 -6.031 1 89.31 32 PRO B C 1
ATOM 2250 O O . PRO B 1 32 ? 15.852 4.953 -6.414 1 89.31 32 PRO B O 1
ATOM 2253 N N . CYS B 1 33 ? 14.594 6.688 -5.617 1 87.12 33 CYS B N 1
ATOM 2254 C CA . CYS B 1 33 ? 15.727 7.598 -5.453 1 87.12 33 CYS B CA 1
ATOM 2255 C C . CYS B 1 33 ? 15.516 8.508 -4.25 1 87.12 33 CYS B C 1
ATOM 2257 O O . CYS B 1 33 ? 14.383 8.734 -3.82 1 87.12 33 CYS B O 1
ATOM 2259 N N . LEU B 1 34 ? 16.625 8.961 -3.727 1 85.06 34 LEU B N 1
ATOM 2260 C CA . LEU B 1 34 ? 16.578 9.914 -2.621 1 85.06 34 LEU B CA 1
ATOM 2261 C C . LEU B 1 34 ? 16.938 11.312 -3.092 1 85.06 34 LEU B C 1
ATOM 2263 O O . LEU B 1 34 ? 17.766 11.484 -3.984 1 85.06 34 LEU B O 1
ATOM 2267 N N . PRO B 1 35 ? 16.266 12.242 -2.516 1 86.38 35 PRO B N 1
ATOM 2268 C CA . PRO B 1 35 ? 16.688 13.602 -2.863 1 86.38 35 PRO B CA 1
ATOM 2269 C C . PRO B 1 35 ? 18.125 13.898 -2.438 1 86.38 35 PRO B C 1
ATOM 2271 O O . PRO B 1 35 ? 18.641 13.258 -1.525 1 86.38 35 PRO B O 1
ATOM 2274 N N . VAL B 1 36 ? 18.688 14.859 -3.076 1 84.94 36 VAL B N 1
ATOM 2275 C CA . VAL B 1 36 ? 20.047 15.273 -2.717 1 84.94 36 VAL B CA 1
ATOM 2276 C C . VAL B 1 36 ? 20.016 16.062 -1.41 1 84.94 36 VAL B C 1
ATOM 2278 O O . VAL B 1 36 ? 19.203 16.984 -1.254 1 84.94 36 VAL B O 1
ATOM 2281 N N . ARG B 1 37 ? 20.828 15.586 -0.461 1 87.12 37 ARG B N 1
ATOM 2282 C CA . ARG B 1 37 ? 20.969 16.266 0.819 1 87.12 37 ARG B CA 1
ATOM 2283 C C . ARG B 1 37 ? 22.422 16.594 1.11 1 87.12 37 ARG B C 1
ATOM 2285 O O . ARG B 1 37 ? 23.328 15.938 0.593 1 87.12 37 ARG B O 1
ATOM 2292 N N . GLU B 1 38 ? 22.641 17.656 1.858 1 82.19 38 GLU B N 1
ATOM 2293 C CA . GLU B 1 38 ? 23.984 18.047 2.238 1 82.19 38 GLU B CA 1
ATOM 2294 C C . GLU B 1 38 ? 24.641 16.969 3.107 1 82.19 38 GLU B C 1
ATOM 2296 O O . GLU B 1 38 ? 25.812 16.641 2.924 1 82.19 38 GLU B O 1
ATOM 2301 N N . ASP B 1 39 ? 23.812 16.391 4.016 1 81 39 ASP B N 1
ATOM 2302 C CA . ASP B 1 39 ? 24.281 15.352 4.938 1 81 39 ASP B CA 1
ATOM 2303 C C . ASP B 1 39 ? 23.375 14.125 4.871 1 81 39 ASP B C 1
ATOM 2305 O O . ASP B 1 39 ? 22.141 14.25 4.82 1 81 39 ASP B O 1
ATOM 2309 N N . ILE B 1 40 ? 24.016 12.969 4.91 1 77.12 40 ILE B N 1
ATOM 2310 C CA . ILE B 1 40 ? 23.297 11.703 4.816 1 77.12 40 ILE B CA 1
ATOM 2311 C C . ILE B 1 40 ? 22.328 11.578 5.992 1 77.12 40 ILE B C 1
ATOM 2313 O O . ILE B 1 40 ? 21.25 11 5.855 1 77.12 40 ILE B O 1
ATOM 2317 N N . ILE B 1 41 ? 22.703 12.117 7.066 1 78.56 41 ILE B N 1
ATOM 2318 C CA . ILE B 1 41 ? 21.891 12.016 8.281 1 78.56 41 ILE B CA 1
ATOM 2319 C C . ILE B 1 41 ? 20.562 12.711 8.07 1 78.56 41 ILE B C 1
ATOM 2321 O O . ILE B 1 41 ? 19.578 12.398 8.742 1 78.56 41 ILE B O 1
ATOM 2325 N N . ASP B 1 42 ? 20.516 13.664 7.094 1 83.62 42 ASP B N 1
ATOM 2326 C CA . ASP B 1 42 ? 19.297 14.406 6.828 1 83.62 42 ASP B CA 1
ATOM 2327 C C . ASP B 1 42 ? 18.188 13.484 6.32 1 83.62 42 ASP B C 1
ATOM 2329 O O . ASP B 1 42 ? 17 13.742 6.555 1 83.62 42 ASP B O 1
ATOM 2333 N N . HIS B 1 43 ? 18.625 12.398 5.668 1 81.56 43 HIS B N 1
ATOM 2334 C CA . HIS B 1 43 ? 17.641 11.438 5.188 1 81.56 43 HIS B CA 1
ATOM 2335 C C . HIS B 1 43 ? 16.953 10.734 6.348 1 81.56 43 HIS B C 1
ATOM 2337 O O . HIS B 1 43 ? 15.773 10.383 6.25 1 81.56 43 HIS B O 1
ATOM 2343 N N . ALA B 1 44 ? 17.688 10.555 7.371 1 78 44 ALA B N 1
ATOM 2344 C CA . ALA B 1 44 ? 17.141 9.883 8.547 1 78 44 ALA B CA 1
ATOM 2345 C C . ALA B 1 44 ? 16.25 10.828 9.352 1 78 44 ALA B C 1
ATOM 2347 O O . ALA B 1 44 ? 15.203 10.43 9.859 1 78 44 ALA B O 1
ATOM 2348 N N . LEU B 1 45 ? 16.625 12.062 9.477 1 81.06 45 LEU B N 1
ATOM 2349 C CA . LEU B 1 45 ? 15.922 13.039 10.297 1 81.06 45 LEU B CA 1
ATOM 2350 C C . LEU B 1 45 ? 14.695 13.586 9.57 1 81.06 45 LEU B C 1
ATOM 2352 O O . LEU B 1 45 ? 13.75 14.055 10.203 1 81.06 45 LEU B O 1
ATOM 2356 N N . ASP B 1 46 ? 14.75 13.555 8.305 1 88.31 46 ASP B N 1
ATOM 2357 C CA . ASP B 1 46 ? 13.68 14.016 7.434 1 88.31 46 ASP B CA 1
ATOM 2358 C C . ASP B 1 46 ? 13.414 13.016 6.309 1 88.31 46 ASP B C 1
ATOM 2360 O O . ASP B 1 46 ? 13.602 13.336 5.133 1 88.31 46 ASP B O 1
ATOM 2364 N N . SER B 1 47 ? 12.945 11.891 6.68 1 86.56 47 SER B N 1
ATOM 2365 C CA . SER B 1 47 ? 12.805 10.742 5.785 1 86.56 47 SER B CA 1
ATOM 2366 C C . SER B 1 47 ? 11.672 10.961 4.785 1 86.56 47 SER B C 1
ATOM 2368 O O . SER B 1 47 ? 10.633 11.531 5.129 1 86.56 47 SER B O 1
ATOM 2370 N N . PRO B 1 48 ? 11.883 10.484 3.586 1 90.25 48 PRO B N 1
ATOM 2371 C CA . PRO B 1 48 ? 10.789 10.508 2.611 1 90.25 48 PRO B CA 1
ATOM 2372 C C . PRO B 1 48 ? 9.727 9.445 2.891 1 90.25 48 PRO B C 1
ATOM 2374 O O . PRO B 1 48 ? 9.93 8.578 3.738 1 90.25 48 PRO B O 1
ATOM 2377 N N . LEU B 1 49 ? 8.656 9.562 2.207 1 91.31 49 LEU B N 1
ATOM 2378 C CA . LEU B 1 49 ? 7.605 8.555 2.273 1 91.31 49 LEU B CA 1
ATOM 2379 C C . LEU B 1 49 ? 8.055 7.258 1.604 1 91.31 49 LEU B C 1
ATOM 2381 O O . LEU B 1 49 ? 8.867 7.281 0.682 1 91.31 49 LEU B O 1
ATOM 2385 N N . THR B 1 50 ? 7.484 6.195 2.109 1 91.06 50 THR B N 1
ATOM 2386 C CA . THR B 1 50 ? 7.586 4.926 1.397 1 91.06 50 THR B CA 1
ATOM 2387 C C . THR B 1 50 ? 6.668 4.918 0.178 1 91.06 50 THR B C 1
ATOM 2389 O O . THR B 1 50 ? 5.852 5.824 0.002 1 91.06 50 THR B O 1
ATOM 2392 N N . GLN B 1 51 ? 6.824 3.871 -0.669 1 93.62 51 GLN B N 1
ATOM 2393 C CA . GLN B 1 51 ? 5.965 3.744 -1.84 1 93.62 51 GLN B CA 1
ATOM 2394 C C . GLN B 1 51 ? 4.512 3.508 -1.432 1 93.62 51 GLN B C 1
ATOM 2396 O O . GLN B 1 51 ? 3.594 4.074 -2.027 1 93.62 51 GLN B O 1
ATOM 2401 N N . VAL B 1 52 ? 4.277 2.695 -0.44 1 93.38 52 VAL B N 1
ATOM 2402 C CA . VAL B 1 52 ? 2.92 2.461 0.045 1 93.38 52 VAL B CA 1
ATOM 2403 C C . VAL B 1 52 ? 2.354 3.75 0.636 1 93.38 52 VAL B C 1
ATOM 2405 O O . VAL B 1 52 ? 1.17 4.051 0.465 1 93.38 52 VAL B O 1
ATOM 2408 N N . GLY B 1 53 ? 3.203 4.453 1.387 1 92.44 53 GLY B N 1
ATOM 2409 C CA . GLY B 1 53 ? 2.766 5.738 1.916 1 92.44 53 GLY B CA 1
ATOM 2410 C C . GLY B 1 53 ? 2.285 6.695 0.842 1 92.44 53 GLY B C 1
ATOM 2411 O O . GLY B 1 53 ? 1.25 7.344 1.001 1 92.44 53 GLY B O 1
ATOM 2412 N N . MET B 1 54 ? 3.08 6.781 -0.252 1 94.38 54 MET B N 1
ATOM 2413 C CA . MET B 1 54 ? 2.689 7.609 -1.388 1 94.38 54 MET B CA 1
ATOM 2414 C C . MET B 1 54 ? 1.35 7.156 -1.957 1 94.38 54 MET B C 1
ATOM 2416 O O . MET B 1 54 ? 0.486 7.984 -2.26 1 94.38 54 MET B O 1
ATOM 2420 N N . PHE B 1 55 ? 1.189 5.906 -2.068 1 95.5 55 PHE B N 1
ATOM 2421 C CA . PHE B 1 55 ? -0.018 5.309 -2.629 1 95.5 55 PHE B CA 1
ATOM 2422 C C . PHE B 1 55 ? -1.228 5.613 -1.752 1 95.5 55 PHE B C 1
ATOM 2424 O O . PHE B 1 55 ? -2.287 5.992 -2.256 1 95.5 55 PHE B O 1
ATOM 2431 N N . VAL B 1 56 ? -1.108 5.441 -0.428 1 93.44 56 VAL B N 1
ATOM 2432 C CA . VAL B 1 56 ? -2.197 5.688 0.51 1 93.44 56 VAL B CA 1
ATOM 2433 C C . VAL B 1 56 ? -2.611 7.156 0.447 1 93.44 56 VAL B C 1
ATOM 2435 O O . VAL B 1 56 ? -3.801 7.469 0.354 1 93.44 56 VAL B O 1
ATOM 2438 N N . ALA B 1 57 ? -1.635 8.07 0.469 1 94.81 57 ALA B N 1
ATOM 2439 C CA . ALA B 1 57 ? -1.93 9.5 0.4 1 94.81 57 ALA B CA 1
ATOM 2440 C C . ALA B 1 57 ? -2.678 9.844 -0.884 1 94.81 57 ALA B C 1
ATOM 2442 O O . ALA B 1 57 ? -3.678 10.562 -0.853 1 94.81 57 ALA B O 1
ATOM 2443 N N . ALA B 1 58 ? -2.191 9.289 -1.996 1 96.31 58 ALA B N 1
ATOM 2444 C CA . ALA B 1 58 ? -2.834 9.539 -3.283 1 96.31 58 ALA B CA 1
ATOM 2445 C C . ALA B 1 58 ? -4.258 8.992 -3.301 1 96.31 58 ALA B C 1
ATOM 2447 O O . ALA B 1 58 ? -5.168 9.625 -3.842 1 96.31 58 ALA B O 1
ATOM 2448 N N . SER B 1 59 ? -4.418 7.797 -2.764 1 95.69 59 SER B N 1
ATOM 2449 C CA . SER B 1 59 ? -5.738 7.18 -2.697 1 95.69 59 SER B CA 1
ATOM 2450 C C . SER B 1 59 ? -6.707 8.031 -1.882 1 95.69 59 SER B C 1
ATOM 2452 O O . SER B 1 59 ? -7.863 8.211 -2.271 1 95.69 59 SER B O 1
ATOM 2454 N N . CYS B 1 60 ? -6.211 8.531 -0.763 1 94.38 60 CYS B N 1
ATOM 2455 C CA . CYS B 1 60 ? -7.039 9.406 0.057 1 94.38 60 CYS B CA 1
ATOM 2456 C C . CYS B 1 60 ? -7.398 10.688 -0.696 1 94.38 60 CYS B C 1
ATOM 2458 O O . CYS B 1 60 ? -8.539 11.156 -0.627 1 94.38 60 CYS B O 1
ATOM 2460 N N . GLY B 1 61 ? -6.402 11.25 -1.382 1 95.94 61 GLY B N 1
ATOM 2461 C CA . GLY B 1 61 ? -6.668 12.43 -2.189 1 95.94 61 GLY B CA 1
ATOM 2462 C C . GLY B 1 61 ? -7.75 12.219 -3.227 1 95.94 61 GLY B C 1
ATOM 2463 O O . GLY B 1 61 ? -8.633 13.062 -3.393 1 95.94 61 GLY B O 1
ATOM 2464 N N . ARG B 1 62 ? -7.699 11.125 -3.934 1 96.12 62 ARG B N 1
ATOM 2465 C CA . ARG B 1 62 ? -8.711 10.789 -4.93 1 96.12 62 ARG B CA 1
ATOM 2466 C C . ARG B 1 62 ? -10.086 10.633 -4.289 1 96.12 62 ARG B C 1
ATOM 2468 O O . ARG B 1 62 ? -11.086 11.117 -4.828 1 96.12 62 ARG B O 1
ATOM 2475 N N . ALA B 1 63 ? -10.102 9.945 -3.156 1 94.75 63 ALA B N 1
ATOM 2476 C CA . ALA B 1 63 ? -11.367 9.734 -2.453 1 94.75 63 ALA B CA 1
ATOM 2477 C C . ALA B 1 63 ? -11.977 11.062 -2.025 1 94.75 63 ALA B C 1
ATOM 2479 O O . ALA B 1 63 ? -13.195 11.25 -2.119 1 94.75 63 ALA B O 1
ATOM 2480 N N . LEU B 1 64 ? -11.148 11.977 -1.532 1 94.56 64 LEU B N 1
ATOM 2481 C CA . LEU B 1 64 ? -11.625 13.297 -1.132 1 94.56 64 LEU B CA 1
ATOM 2482 C C . LEU B 1 64 ? -12.211 14.047 -2.322 1 94.56 64 LEU B C 1
ATOM 2484 O O . LEU B 1 64 ? -13.289 14.641 -2.217 1 94.56 64 LEU B O 1
ATOM 2488 N N . ALA B 1 65 ? -11.508 14.016 -3.42 1 95.5 65 ALA B N 1
ATOM 2489 C CA . ALA B 1 65 ? -11.984 14.672 -4.633 1 95.5 65 ALA B CA 1
ATOM 2490 C C . ALA B 1 65 ? -13.312 14.078 -5.09 1 95.5 65 ALA B C 1
ATOM 2492 O O . ALA B 1 65 ? -14.242 14.812 -5.445 1 95.5 65 ALA B O 1
ATOM 2493 N N . GLU B 1 66 ? -13.391 12.766 -5.07 1 94.62 66 GLU B N 1
ATOM 2494 C CA . GLU B 1 66 ? -14.602 12.07 -5.484 1 94.62 66 GLU B CA 1
ATOM 2495 C C . GLU B 1 66 ? -15.773 12.398 -4.559 1 94.62 66 GLU B C 1
ATOM 2497 O O . GLU B 1 66 ? -16.922 12.398 -4.98 1 94.62 66 GLU B O 1
ATOM 2502 N N . ALA B 1 67 ? -15.469 12.656 -3.33 1 93.25 67 ALA B N 1
ATOM 2503 C CA . ALA B 1 67 ? -16.484 13.016 -2.346 1 93.25 67 ALA B CA 1
ATOM 2504 C C . ALA B 1 67 ? -16.922 14.469 -2.498 1 93.25 67 ALA B C 1
ATOM 2506 O O . ALA B 1 67 ? -17.766 14.953 -1.743 1 93.25 67 ALA B O 1
ATOM 2507 N N . GLY B 1 68 ? -16.281 15.18 -3.404 1 93.69 68 GLY B N 1
ATOM 2508 C CA . GLY B 1 68 ? -16.672 16.562 -3.689 1 93.69 68 GLY B CA 1
ATOM 2509 C C . GLY B 1 68 ? -15.961 17.562 -2.809 1 93.69 68 GLY B C 1
ATOM 2510 O O . GLY B 1 68 ? -16.344 18.734 -2.756 1 93.69 68 GLY B O 1
ATOM 2511 N N . ILE B 1 69 ? -14.938 17.188 -2.096 1 92.81 69 ILE B N 1
ATOM 2512 C CA . ILE B 1 69 ? -14.203 18.094 -1.221 1 92.81 69 ILE B CA 1
ATOM 2513 C C . ILE B 1 69 ? -13.156 18.875 -2.031 1 92.81 69 ILE B C 1
ATOM 2515 O O . ILE B 1 69 ? -12.305 18.266 -2.686 1 92.81 69 ILE B O 1
ATOM 2519 N N . ARG B 1 70 ? -13.297 20.125 -1.996 1 92.12 70 ARG B N 1
ATOM 2520 C CA . ARG B 1 70 ? -12.328 21.016 -2.639 1 92.12 70 ARG B CA 1
ATOM 2521 C C . ARG B 1 70 ? -11.672 21.938 -1.62 1 92.12 70 ARG B C 1
ATOM 2523 O O . ARG B 1 70 ? -12.367 22.609 -0.846 1 92.12 70 ARG B O 1
ATOM 2530 N N . PHE B 1 71 ? -10.398 21.969 -1.612 1 93.5 71 PHE B N 1
ATOM 2531 C CA . PHE B 1 71 ? -9.672 22.766 -0.628 1 93.5 71 PHE B CA 1
ATOM 2532 C C . PHE B 1 71 ? -9.336 24.141 -1.185 1 93.5 71 PHE B C 1
ATOM 2534 O O . PHE B 1 71 ? -8.977 24.266 -2.355 1 93.5 71 PHE B O 1
ATOM 2541 N N . SER B 1 72 ? -9.492 25.141 -0.404 1 93.06 72 SER B N 1
ATOM 2542 C CA . SER B 1 72 ? -9.125 26.5 -0.774 1 93.06 72 SER B CA 1
ATOM 2543 C C . SER B 1 72 ? -7.668 26.797 -0.428 1 93.06 72 SER B C 1
ATOM 2545 O O . SER B 1 72 ? -7.051 27.688 -1.025 1 93.06 72 SER B O 1
ATOM 2547 N N . ALA B 1 73 ? -7.148 26.078 0.523 1 94.56 73 ALA B N 1
ATOM 2548 C CA . ALA B 1 73 ? -5.754 26.219 0.936 1 94.56 73 ALA B CA 1
ATOM 2549 C C . ALA B 1 73 ? -5.234 24.938 1.571 1 94.56 73 ALA B C 1
ATOM 2551 O O . ALA B 1 73 ? -6.016 24.141 2.098 1 94.56 73 ALA B O 1
ATOM 2552 N N . CYS B 1 74 ? -3.969 24.734 1.507 1 96.69 74 CYS B N 1
ATOM 2553 C CA . CYS B 1 74 ? -3.301 23.609 2.139 1 96.69 74 CYS B CA 1
ATOM 2554 C C . CYS B 1 74 ? -2.021 24.047 2.836 1 96.69 74 CYS B C 1
ATOM 2556 O O . CYS B 1 74 ? -1.191 24.734 2.242 1 96.69 74 CYS B O 1
ATOM 2558 N N . TYR B 1 75 ? -1.918 23.688 4.039 1 96.75 75 TYR B N 1
ATOM 2559 C CA . TYR B 1 75 ? -0.722 23.938 4.836 1 96.75 75 TYR B CA 1
ATOM 2560 C C . TYR B 1 75 ? -0.074 22.641 5.273 1 96.75 75 TYR B C 1
ATOM 2562 O O . TYR B 1 75 ? -0.768 21.688 5.645 1 96.75 75 TYR B O 1
ATOM 2570 N N . ALA B 1 76 ? 1.231 22.578 5.23 1 97.06 76 ALA B N 1
ATOM 2571 C CA . ALA B 1 76 ? 1.917 21.344 5.621 1 97.06 76 ALA B CA 1
ATOM 2572 C C . ALA B 1 76 ? 3.145 21.656 6.477 1 97.06 76 ALA B C 1
ATOM 2574 O O . ALA B 1 76 ? 3.746 22.719 6.352 1 97.06 76 ALA B O 1
ATOM 2575 N N . SER B 1 77 ? 3.445 20.703 7.375 1 96.12 77 SER B N 1
ATOM 2576 C CA . SER B 1 77 ? 4.746 20.688 8.031 1 96.12 77 SER B CA 1
ATOM 2577 C C . SER B 1 77 ? 5.883 20.688 7.016 1 96.12 77 SER B C 1
ATOM 2579 O O . SER B 1 77 ? 5.75 20.141 5.922 1 96.12 77 SER B O 1
ATOM 2581 N N . PRO B 1 78 ? 7.035 21.297 7.328 1 96.12 78 PRO B N 1
ATOM 2582 C CA . PRO B 1 78 ? 8.164 21.312 6.398 1 96.12 78 PRO B CA 1
ATOM 2583 C C . PRO B 1 78 ? 8.797 19.938 6.203 1 96.12 78 PRO B C 1
ATOM 2585 O O . PRO B 1 78 ? 9.625 19.766 5.309 1 96.12 78 PRO B O 1
ATOM 2588 N N . ALA B 1 79 ? 8.516 18.984 7.074 1 93.12 79 ALA B N 1
ATOM 2589 C CA . ALA B 1 79 ? 9.055 17.641 6.891 1 93.12 79 ALA B CA 1
ATOM 2590 C C . ALA B 1 79 ? 8.734 17.109 5.5 1 93.12 79 ALA B C 1
ATOM 2592 O O . ALA B 1 79 ? 7.598 17.219 5.027 1 93.12 79 ALA B O 1
ATOM 2593 N N . LEU B 1 80 ? 9.695 16.531 4.855 1 94.06 80 LEU B N 1
ATOM 2594 C CA . LEU B 1 80 ? 9.539 16.047 3.488 1 94.06 80 LEU B CA 1
ATOM 2595 C C . LEU B 1 80 ? 8.344 15.094 3.383 1 94.06 80 LEU B C 1
ATOM 2597 O O . LEU B 1 80 ? 7.57 15.172 2.428 1 94.06 80 LEU B O 1
ATOM 2601 N N . ARG B 1 81 ? 8.219 14.203 4.324 1 92 81 ARG B N 1
ATOM 2602 C CA . ARG B 1 81 ? 7.125 13.234 4.305 1 92 81 ARG B CA 1
ATOM 2603 C C . ARG B 1 81 ? 5.77 13.93 4.34 1 92 81 ARG B C 1
ATOM 2605 O O . ARG B 1 81 ? 4.801 13.445 3.748 1 92 81 ARG B O 1
ATOM 2612 N N . CYS B 1 82 ? 5.645 15.039 5.004 1 94.81 82 CYS B N 1
ATOM 2613 C CA . CYS B 1 82 ? 4.395 15.789 5.059 1 94.81 82 CYS B CA 1
ATOM 2614 C C . CYS B 1 82 ? 4.137 16.516 3.742 1 94.81 82 CYS B C 1
ATOM 2616 O O . CYS B 1 82 ? 2.996 16.578 3.279 1 94.81 82 CYS B O 1
ATOM 2618 N N . VAL B 1 83 ? 5.191 17.094 3.184 1 96.44 83 VAL B N 1
ATOM 2619 C CA . VAL B 1 83 ? 5.066 17.766 1.895 1 96.44 83 VAL B CA 1
ATOM 2620 C C . VAL B 1 83 ? 4.625 16.766 0.829 1 96.44 83 VAL B C 1
ATOM 2622 O O . VAL B 1 83 ? 3.703 17.031 0.058 1 96.44 83 VAL B O 1
ATOM 2625 N N . GLN B 1 84 ? 5.254 15.602 0.83 1 95.06 84 GLN B N 1
ATOM 2626 C CA . GLN B 1 84 ? 4.895 14.547 -0.11 1 95.06 84 GLN B CA 1
ATOM 2627 C C . GLN B 1 84 ? 3.441 14.117 0.071 1 95.06 84 GLN B C 1
ATOM 2629 O O . GLN B 1 84 ? 2.713 13.945 -0.909 1 95.06 84 GLN B O 1
ATOM 2634 N N . THR B 1 85 ? 3.037 13.938 1.333 1 95 85 THR B N 1
ATOM 2635 C CA . THR B 1 85 ? 1.66 13.555 1.634 1 95 85 THR B CA 1
ATOM 2636 C C . THR B 1 85 ? 0.683 14.609 1.109 1 95 85 THR B C 1
ATOM 2638 O O . THR B 1 85 ? -0.292 14.273 0.435 1 95 85 THR B O 1
ATOM 2641 N N . ALA B 1 86 ? 0.982 15.844 1.403 1 96.5 86 ALA B N 1
ATOM 2642 C CA . ALA B 1 86 ? 0.103 16.922 0.981 1 96.5 86 ALA B CA 1
ATOM 2643 C C . ALA B 1 86 ? -0.024 16.969 -0.539 1 96.5 86 ALA B C 1
ATOM 2645 O O . ALA B 1 86 ? -1.129 17.094 -1.073 1 96.5 86 ALA B O 1
ATOM 2646 N N . CYS B 1 87 ? 1.088 16.875 -1.198 1 97.12 87 CYS B N 1
ATOM 2647 C CA . CYS B 1 87 ? 1.083 16.922 -2.656 1 97.12 87 CYS B CA 1
ATOM 2648 C C . CYS B 1 87 ? 0.274 15.766 -3.236 1 97.12 87 CYS B C 1
ATOM 2650 O O . CYS B 1 87 ? -0.448 15.945 -4.219 1 97.12 87 CYS B O 1
ATOM 2652 N N . GLN B 1 88 ? 0.397 14.57 -2.652 1 95.31 88 GLN B N 1
ATOM 2653 C CA . GLN B 1 88 ? -0.37 13.422 -3.119 1 95.31 88 GLN B CA 1
ATOM 2654 C C . GLN B 1 88 ? -1.859 13.602 -2.842 1 95.31 88 GLN B C 1
ATOM 2656 O O . GLN B 1 88 ? -2.699 13.25 -3.672 1 95.31 88 GLN B O 1
ATOM 2661 N N . LEU B 1 89 ? -2.176 14.156 -1.678 1 95.12 89 LEU B N 1
ATOM 2662 C CA . LEU B 1 89 ? -3.568 14.406 -1.324 1 95.12 89 LEU B CA 1
ATOM 2663 C C . LEU B 1 89 ? -4.215 15.375 -2.309 1 95.12 89 LEU B C 1
ATOM 2665 O O . LEU B 1 89 ? -5.414 15.289 -2.576 1 95.12 89 LEU B O 1
ATOM 2669 N N . LEU B 1 90 ? -3.383 16.25 -2.855 1 96.25 90 LEU B N 1
ATOM 2670 C CA . LEU B 1 90 ? -3.893 17.328 -3.689 1 96.25 90 LEU B CA 1
ATOM 2671 C C . LEU B 1 90 ? -3.633 17.047 -5.164 1 96.25 90 LEU B C 1
ATOM 2673 O O . LEU B 1 90 ? -3.734 17.953 -6 1 96.25 90 LEU B O 1
ATOM 2677 N N . HIS B 1 91 ? -3.203 15.867 -5.469 1 90.31 91 HIS B N 1
ATOM 2678 C CA . HIS B 1 91 ? -2.762 15.539 -6.82 1 90.31 91 HIS B CA 1
ATOM 2679 C C . HIS B 1 91 ? -3.826 15.898 -7.852 1 90.31 91 HIS B C 1
ATOM 2681 O O . HIS B 1 91 ? -3.502 16.312 -8.969 1 90.31 91 HIS B O 1
ATOM 2687 N N . ALA B 1 92 ? -5.094 15.797 -7.555 1 87.5 92 ALA B N 1
ATOM 2688 C CA . ALA B 1 92 ? -6.188 16.078 -8.484 1 87.5 92 ALA B CA 1
ATOM 2689 C C . ALA B 1 92 ? -6.473 17.578 -8.562 1 87.5 92 ALA B C 1
ATOM 2691 O O . ALA B 1 92 ? -7.277 18.016 -9.383 1 87.5 92 ALA B O 1
ATOM 2692 N N . SER B 1 93 ? -5.789 18.344 -7.723 1 89.31 93 SER B N 1
ATOM 2693 C CA . SER B 1 93 ? -6.023 19.781 -7.688 1 89.31 93 SER B CA 1
ATOM 2694 C C . SER B 1 93 ? -4.75 20.562 -8.023 1 89.31 93 SER B C 1
ATOM 2696 O O . SER B 1 93 ? -3.652 20 -7.992 1 89.31 93 SER B O 1
ATOM 2698 N N . ASN B 1 94 ? -4.871 21.75 -8.477 1 90.12 94 ASN B N 1
ATOM 2699 C CA . ASN B 1 94 ? -3.732 22.609 -8.766 1 90.12 94 ASN B CA 1
ATOM 2700 C C . ASN B 1 94 ? -3.396 23.516 -7.582 1 90.12 94 ASN B C 1
ATOM 2702 O O . ASN B 1 94 ? -2.758 24.547 -7.75 1 90.12 94 ASN B O 1
ATOM 2706 N N . LEU B 1 95 ? -3.766 23.109 -6.477 1 95.81 95 LEU B N 1
ATOM 2707 C CA . LEU B 1 95 ? -3.518 23.906 -5.277 1 95.81 95 LEU B CA 1
ATOM 2708 C C . LEU B 1 95 ? -2.104 23.688 -4.758 1 95.81 95 LEU B C 1
ATOM 2710 O O . LEU B 1 95 ? -1.701 22.547 -4.516 1 95.81 95 LEU B O 1
ATOM 2714 N N . ALA B 1 96 ? -1.342 24.734 -4.621 1 98.19 96 ALA B N 1
ATOM 2715 C CA . ALA B 1 96 ? 0.025 24.641 -4.113 1 98.19 96 ALA B CA 1
ATOM 2716 C C . ALA B 1 96 ? 0.038 24.516 -2.592 1 98.19 96 ALA B C 1
ATOM 2718 O O . ALA B 1 96 ? -0.754 25.156 -1.905 1 98.19 96 ALA B O 1
ATOM 2719 N N . VAL B 1 97 ? 0.947 23.75 -2.082 1 98.06 97 VAL B N 1
ATOM 2720 C CA . VAL B 1 97 ? 1.079 23.516 -0.649 1 98.06 97 VAL B CA 1
ATOM 2721 C C . VAL B 1 97 ? 1.848 24.656 0.002 1 98.06 97 VAL B C 1
ATOM 2723 O O . VAL B 1 97 ? 2.91 25.062 -0.482 1 98.06 97 VAL B O 1
ATOM 2726 N N . ARG B 1 98 ? 1.346 25.234 1.028 1 98.25 98 ARG B N 1
ATOM 2727 C CA . ARG B 1 98 ? 2.02 26.25 1.835 1 98.25 98 ARG B CA 1
ATOM 2728 C C . ARG B 1 98 ? 2.729 25.609 3.029 1 98.25 98 ARG B C 1
ATOM 2730 O O . ARG B 1 98 ? 2.113 24.875 3.803 1 98.25 98 ARG B O 1
ATOM 2737 N N . ILE B 1 99 ? 4.008 25.938 3.188 1 98.12 99 ILE B N 1
ATOM 2738 C CA . ILE B 1 99 ? 4.801 25.312 4.238 1 98.12 99 ILE B CA 1
ATOM 2739 C C . ILE B 1 99 ? 4.738 26.156 5.508 1 98.12 99 ILE B C 1
ATOM 2741 O O . ILE B 1 99 ? 5 27.359 5.469 1 98.12 99 ILE B O 1
ATOM 2745 N N . GLU B 1 100 ? 4.387 25.578 6.617 1 97.44 100 GLU B N 1
ATOM 2746 C CA . GLU B 1 100 ? 4.344 26.25 7.918 1 97.44 100 GLU B CA 1
ATOM 2747 C C . GLU B 1 100 ? 5.207 25.516 8.938 1 97.44 100 GLU B C 1
ATOM 2749 O O . GLU B 1 100 ? 4.824 24.453 9.438 1 97.44 100 GLU B O 1
ATOM 2754 N N . PRO B 1 101 ? 6.293 26.016 9.367 1 96.88 101 PRO B N 1
ATOM 2755 C CA . PRO B 1 101 ? 7.258 25.344 10.242 1 96.88 101 PRO B CA 1
ATOM 2756 C C . PRO B 1 101 ? 6.645 24.922 11.578 1 96.88 101 PRO B C 1
ATOM 2758 O O . PRO B 1 101 ? 7.008 23.891 12.125 1 96.88 101 PRO B O 1
ATOM 2761 N N . PHE B 1 102 ? 5.676 25.609 12.117 1 96.56 102 PHE B N 1
ATOM 2762 C CA . PHE B 1 102 ? 5.113 25.328 13.43 1 96.56 102 PHE B CA 1
ATOM 2763 C C . PHE B 1 102 ? 4.242 24.078 13.391 1 96.56 102 PHE B C 1
ATOM 2765 O O . PHE B 1 102 ? 3.855 23.547 14.438 1 96.56 102 PHE B O 1
ATOM 2772 N N . LEU B 1 103 ? 4.008 23.516 12.195 1 95.19 103 LEU B N 1
ATOM 2773 C CA . LEU B 1 103 ? 3.277 22.25 12.07 1 95.19 103 LEU B CA 1
ATOM 2774 C C . LEU B 1 103 ? 4.203 21.062 12.305 1 95.19 103 LEU B C 1
ATOM 2776 O O . LEU B 1 103 ? 3.754 19.922 12.328 1 95.19 103 LEU B O 1
ATOM 2780 N N . PHE B 1 104 ? 5.445 21.375 12.477 1 93.44 104 PHE B N 1
ATOM 2781 C CA . PHE B 1 104 ? 6.395 20.281 12.711 1 93.44 104 PHE B CA 1
ATOM 2782 C C . PHE B 1 104 ? 6.121 19.609 14.055 1 93.44 104 PHE B C 1
ATOM 2784 O O . PHE B 1 104 ? 5.293 20.094 14.836 1 93.44 104 PHE B O 1
ATOM 2791 N N . GLU B 1 105 ? 6.797 18.547 14.32 1 89.31 105 GLU B N 1
ATOM 2792 C CA . GLU B 1 105 ? 6.57 17.656 15.461 1 89.31 105 GLU B CA 1
ATOM 2793 C C . GLU B 1 105 ? 7.043 18.297 16.766 1 89.31 105 GLU B C 1
ATOM 2795 O O . GLU B 1 105 ? 7.684 19.359 16.75 1 89.31 105 GLU B O 1
ATOM 2800 N N . TRP B 1 106 ? 6.594 17.641 17.844 1 88.94 106 TRP B N 1
ATOM 2801 C CA . TRP B 1 106 ? 7.098 18.047 19.156 1 88.94 106 TRP B CA 1
ATOM 2802 C C . TRP B 1 106 ? 8.609 17.875 19.234 1 88.94 106 TRP B C 1
ATOM 2804 O O . TRP B 1 106 ? 9.141 16.812 18.922 1 88.94 106 TRP B O 1
ATOM 2814 N N . LEU B 1 107 ? 9.266 18.844 19.625 1 86.75 107 LEU B N 1
ATOM 2815 C CA . LEU B 1 107 ? 10.719 18.875 19.531 1 86.75 107 LEU B CA 1
ATOM 2816 C C . LEU B 1 107 ? 11.375 18.188 20.719 1 86.75 107 LEU B C 1
ATOM 2818 O O . LEU B 1 107 ? 12.578 17.938 20.703 1 86.75 107 LEU B O 1
ATOM 2822 N N . GLY B 1 108 ? 10.578 17.875 21.734 1 80.88 108 GLY B N 1
ATOM 2823 C CA . GLY B 1 108 ? 11.117 17.078 22.812 1 80.88 108 GLY B CA 1
ATOM 2824 C C . GLY B 1 108 ? 11.648 15.727 22.344 1 80.88 108 GLY B C 1
ATOM 2825 O O . GLY B 1 108 ? 12.461 15.102 23.031 1 80.88 108 GLY B O 1
ATOM 2826 N N . TRP B 1 109 ? 11.18 15.281 21.219 1 73.81 109 TRP B N 1
ATOM 2827 C CA . TRP B 1 109 ? 11.602 14.008 20.641 1 73.81 109 TRP B CA 1
ATOM 2828 C C . TRP B 1 109 ? 12.945 14.156 19.922 1 73.81 109 TRP B C 1
ATOM 2830 O O . TRP B 1 109 ? 13.562 13.156 19.547 1 73.81 109 TRP B O 1
ATOM 2840 N N . TYR B 1 110 ? 13.336 15.43 19.781 1 75.44 110 TYR B N 1
ATOM 2841 C CA . TYR B 1 110 ? 14.539 15.672 19 1 75.44 110 TYR B CA 1
ATOM 2842 C C . TYR B 1 110 ? 15.695 16.109 19.875 1 75.44 110 TYR B C 1
ATOM 2844 O O . TYR B 1 110 ? 15.5 16.797 20.891 1 75.44 110 TYR B O 1
ATOM 2852 N N . SER B 1 111 ? 16.734 15.297 20.062 1 71.38 111 SER B N 1
ATOM 2853 C CA . SER B 1 111 ? 17.906 15.508 20.906 1 71.38 111 SER B CA 1
ATOM 2854 C C . SER B 1 111 ? 18.688 16.734 20.469 1 71.38 111 SER B C 1
ATOM 2856 O O . SER B 1 111 ? 19.906 16.656 20.266 1 71.38 111 SER B O 1
ATOM 2858 N N . GLY B 1 112 ? 17.969 17.781 20.266 1 67.5 112 GLY B N 1
ATOM 2859 C CA . GLY B 1 112 ? 18.688 19.031 20.172 1 67.5 112 GLY B CA 1
ATOM 2860 C C . GLY B 1 112 ? 18.953 19.469 18.75 1 67.5 112 GLY B C 1
ATOM 2861 O O . GLY B 1 112 ? 19.562 20.516 18.516 1 67.5 112 GLY B O 1
ATOM 2862 N N . LYS B 1 113 ? 18.656 18.672 17.719 1 79.25 113 LYS B N 1
ATOM 2863 C CA . LYS B 1 113 ? 18.906 19.156 16.359 1 79.25 113 LYS B CA 1
ATOM 2864 C C . LYS B 1 113 ? 17.672 18.984 15.484 1 79.25 113 LYS B C 1
ATOM 2866 O O . LYS B 1 113 ? 17.062 17.906 15.445 1 79.25 113 LYS B O 1
ATOM 2871 N N . LEU B 1 114 ? 17.328 20.125 14.852 1 86.5 114 LEU B N 1
ATOM 2872 C CA . LEU B 1 114 ? 16.266 20.094 13.852 1 86.5 114 LEU B CA 1
ATOM 2873 C C . LEU B 1 114 ? 16.766 19.531 12.531 1 86.5 114 LEU B C 1
ATOM 2875 O O . LEU B 1 114 ? 17.953 19.672 12.195 1 86.5 114 LEU B O 1
ATOM 2879 N N . PRO B 1 115 ? 15.844 18.844 11.844 1 86.5 115 PRO B N 1
ATOM 2880 C CA . PRO B 1 115 ? 16.25 18.438 10.5 1 86.5 115 PRO B CA 1
ATOM 2881 C C . PRO B 1 115 ? 16.562 19.641 9.602 1 86.5 115 PRO B C 1
ATOM 2883 O O . PRO B 1 115 ? 16.031 20.734 9.812 1 86.5 115 PRO B O 1
ATOM 2886 N N . ASN B 1 116 ? 17.5 19.438 8.742 1 91.12 116 ASN B N 1
ATOM 2887 C CA . ASN B 1 116 ? 17.703 20.406 7.672 1 91.12 116 ASN B CA 1
ATOM 2888 C C . ASN B 1 116 ? 16.594 20.312 6.617 1 91.12 116 ASN B C 1
ATOM 2890 O O . ASN B 1 116 ? 16.734 19.562 5.645 1 91.12 116 ASN B O 1
ATOM 2894 N N . PHE B 1 117 ? 15.57 21.062 6.84 1 94.25 117 PHE B N 1
ATOM 2895 C CA . PHE B 1 117 ? 14.414 20.984 5.949 1 94.25 117 PHE B CA 1
ATOM 2896 C C . PHE B 1 117 ? 14.766 21.516 4.562 1 94.25 117 PHE B C 1
ATOM 2898 O O . PHE B 1 117 ? 15.562 22.438 4.43 1 94.25 117 PHE B O 1
ATOM 2905 N N . LEU B 1 118 ? 14.164 20.953 3.568 1 95.44 118 LEU B N 1
ATOM 2906 C CA . LEU B 1 118 ? 14.281 21.484 2.213 1 95.44 118 LEU B CA 1
ATOM 2907 C C . LEU B 1 118 ? 13.469 22.766 2.053 1 95.44 118 LEU B C 1
ATOM 2909 O O . LEU B 1 118 ? 12.344 22.844 2.541 1 95.44 118 LEU B O 1
ATOM 2913 N N . SER B 1 119 ? 14.039 23.766 1.428 1 95.69 119 SER B N 1
ATOM 2914 C CA . SER B 1 119 ? 13.328 25.016 1.199 1 95.69 119 SER B CA 1
ATOM 2915 C C . SER B 1 119 ? 12.219 24.844 0.168 1 95.69 119 SER B C 1
ATOM 2917 O O . SER B 1 119 ? 12.266 23.922 -0.656 1 95.69 119 SER B O 1
ATOM 2919 N N . PRO B 1 120 ? 11.219 25.75 0.21 1 97.5 120 PRO B N 1
ATOM 2920 C CA . PRO B 1 120 ? 10.164 25.688 -0.81 1 97.5 120 PRO B CA 1
ATOM 2921 C C . PRO B 1 120 ? 10.727 25.734 -2.232 1 97.5 120 PRO B C 1
ATOM 2923 O O . PRO B 1 120 ? 10.211 25.047 -3.119 1 97.5 120 PRO B O 1
ATOM 2926 N N . SER B 1 121 ? 11.766 26.516 -2.449 1 97.19 121 SER B N 1
ATOM 2927 C CA . SER B 1 121 ? 12.375 26.594 -3.773 1 97.19 121 SER B CA 1
ATOM 2928 C C . SER B 1 121 ? 12.953 25.25 -4.199 1 97.19 121 SER B C 1
ATOM 2930 O O . SER B 1 121 ? 12.742 24.812 -5.332 1 97.19 121 SER B O 1
ATOM 2932 N N . ILE B 1 122 ? 13.656 24.625 -3.312 1 96.56 122 ILE B N 1
ATOM 2933 C CA . ILE B 1 122 ? 14.25 23.328 -3.6 1 96.56 122 ILE B CA 1
ATOM 2934 C C . ILE B 1 122 ? 13.156 22.297 -3.822 1 96.56 122 ILE B C 1
ATOM 2936 O O . ILE B 1 122 ? 13.234 21.484 -4.754 1 96.56 122 ILE B O 1
ATOM 2940 N N . LEU B 1 123 ? 12.141 22.297 -2.988 1 97.44 123 LEU B N 1
ATOM 2941 C CA . LEU B 1 123 ? 11.008 21.391 -3.139 1 97.44 123 LEU B CA 1
ATOM 2942 C C . LEU B 1 123 ? 10.352 21.562 -4.504 1 97.44 123 LEU B C 1
ATOM 2944 O O . LEU B 1 123 ? 10.031 20.578 -5.168 1 97.44 123 LEU B O 1
ATOM 2948 N N . SER B 1 124 ? 10.172 22.781 -4.902 1 97.75 124 SER B N 1
ATOM 2949 C CA . SER B 1 124 ? 9.586 23.062 -6.207 1 97.75 124 SER B CA 1
ATOM 2950 C C . SER B 1 124 ? 10.469 22.531 -7.332 1 97.75 124 SER B C 1
ATOM 2952 O O . SER B 1 124 ? 9.961 21.953 -8.297 1 97.75 124 SER B O 1
ATOM 2954 N N . GLU B 1 125 ? 11.711 22.672 -7.254 1 96.75 125 GLU B N 1
ATOM 2955 C CA . GLU B 1 125 ? 12.656 22.172 -8.242 1 96.75 125 GLU B CA 1
ATOM 2956 C C . GLU B 1 125 ? 12.594 20.641 -8.336 1 96.75 125 GLU B C 1
ATOM 2958 O O . GLU B 1 125 ? 12.82 20.078 -9.406 1 96.75 125 GLU B O 1
ATOM 2963 N N . MET B 1 126 ? 12.289 20.062 -7.227 1 95.38 126 MET B N 1
ATOM 2964 C CA . MET B 1 126 ? 12.188 18.609 -7.164 1 95.38 126 MET B CA 1
ATOM 2965 C C . MET B 1 126 ? 10.867 18.125 -7.754 1 95.38 126 MET B C 1
ATOM 2967 O O . MET B 1 126 ? 10.633 16.922 -7.883 1 95.38 126 MET B O 1
ATOM 2971 N N . GLY B 1 127 ? 9.961 19.047 -8.047 1 95.5 127 GLY B N 1
ATOM 2972 C CA . GLY B 1 127 ? 8.727 18.703 -8.727 1 95.5 127 GLY B CA 1
ATOM 2973 C C . GLY B 1 127 ? 7.512 18.734 -7.812 1 95.5 127 GLY B C 1
ATOM 2974 O O . GLY B 1 127 ? 6.406 18.391 -8.227 1 95.5 127 GLY B O 1
ATOM 2975 N N . TYR B 1 128 ? 7.719 19.109 -6.539 1 97 128 TYR B N 1
ATOM 2976 C CA . TYR B 1 128 ? 6.582 19.219 -5.633 1 97 128 TYR B CA 1
ATOM 2977 C C . TYR B 1 128 ? 5.844 20.531 -5.836 1 97 128 TYR B C 1
ATOM 2979 O O . TYR B 1 128 ? 6.465 21.578 -6.043 1 97 128 TYR B O 1
ATOM 2987 N N . ASN B 1 129 ? 4.555 20.469 -5.828 1 98.19 129 ASN B N 1
ATOM 2988 C CA . ASN B 1 129 ? 3.734 21.672 -6.004 1 98.19 129 ASN B CA 1
ATOM 2989 C C . ASN B 1 129 ? 3.617 22.469 -4.707 1 98.19 129 ASN B C 1
ATOM 2991 O O . ASN B 1 129 ? 2.588 22.406 -4.031 1 98.19 129 ASN B O 1
ATOM 2995 N N . VAL B 1 130 ? 4.625 23.219 -4.371 1 98.19 130 VAL B N 1
ATOM 2996 C CA . VAL B 1 130 ? 4.668 24.047 -3.174 1 98.19 130 VAL B CA 1
ATOM 2997 C C . VAL B 1 130 ? 4.57 25.516 -3.568 1 98.19 130 VAL B C 1
ATOM 2999 O O . VAL B 1 130 ? 5.023 25.922 -4.648 1 98.19 130 VAL B O 1
ATOM 3002 N N . ASP B 1 131 ? 3.975 26.328 -2.74 1 98.38 131 ASP B N 1
ATOM 3003 C CA . ASP B 1 131 ? 3.844 27.766 -2.955 1 98.38 131 ASP B CA 1
ATOM 3004 C C . ASP B 1 131 ? 5.125 28.5 -2.559 1 98.38 131 ASP B C 1
ATOM 3006 O O . ASP B 1 131 ? 5.301 28.859 -1.396 1 98.38 131 ASP B O 1
ATOM 3010 N N . THR B 1 132 ? 5.977 28.812 -3.494 1 98 132 THR B N 1
ATOM 3011 C CA . THR B 1 132 ? 7.273 29.422 -3.227 1 98 132 THR B CA 1
ATOM 3012 C C . THR B 1 132 ? 7.117 30.891 -2.881 1 98 132 THR B C 1
ATOM 3014 O O . THR B 1 132 ? 8.047 31.516 -2.357 1 98 132 THR B O 1
ATOM 3017 N N . GLY B 1 133 ? 6.012 31.438 -3.145 1 97.31 133 GLY B N 1
ATOM 3018 C CA . GLY B 1 133 ? 5.754 32.844 -2.834 1 97.31 133 GLY B CA 1
ATOM 3019 C C . GLY B 1 133 ? 5.07 33.031 -1.493 1 97.31 133 GLY B C 1
ATOM 3020 O O . GLY B 1 133 ? 4.91 34.156 -1.032 1 97.31 133 GLY B O 1
ATOM 3021 N N . TYR B 1 134 ? 4.719 31.969 -0.905 1 97.5 134 TYR B N 1
ATOM 3022 C CA . TYR B 1 134 ? 4.035 32.031 0.381 1 97.5 134 TYR B CA 1
ATOM 3023 C C . TYR B 1 134 ? 5 32.469 1.486 1 97.5 134 TYR B C 1
ATOM 3025 O O . TYR B 1 134 ? 6.098 31.906 1.596 1 97.5 134 TYR B O 1
ATOM 3033 N N . ARG B 1 135 ? 4.555 33.469 2.273 1 96 135 ARG B N 1
ATOM 3034 C CA . ARG B 1 135 ? 5.281 33.844 3.479 1 96 135 ARG B CA 1
ATOM 3035 C C . ARG B 1 135 ? 4.656 33.219 4.719 1 96 135 ARG B C 1
ATOM 3037 O O . ARG B 1 135 ? 3.588 33.625 5.164 1 96 135 ARG B O 1
ATOM 3044 N N . SER B 1 136 ? 5.316 32.25 5.242 1 96.62 136 SER B N 1
ATOM 3045 C CA . SER B 1 136 ? 4.801 31.531 6.398 1 96.62 136 SER B CA 1
ATOM 3046 C C . SER B 1 136 ? 4.559 32.469 7.578 1 96.62 136 SER B C 1
ATOM 3048 O O . SER B 1 136 ? 5.242 33.469 7.719 1 96.62 136 SER B O 1
ATOM 3050 N N . VAL B 1 137 ? 3.648 32.125 8.438 1 95.25 137 VAL B N 1
ATOM 3051 C CA . VAL B 1 137 ? 3.35 32.938 9.617 1 95.25 137 VAL B CA 1
ATOM 3052 C C . VAL B 1 137 ? 4.289 32.562 10.758 1 95.25 137 VAL B C 1
ATOM 3054 O O . VAL B 1 137 ? 4.406 33.281 11.742 1 95.25 137 VAL B O 1
ATOM 3057 N N . SER B 1 138 ? 4.961 31.422 10.594 1 94.88 138 SER B N 1
ATOM 3058 C CA . SER B 1 138 ? 5.953 30.953 11.555 1 94.88 138 SER B CA 1
ATOM 3059 C C . SER B 1 138 ? 7.297 30.703 10.883 1 94.88 138 SER B C 1
ATOM 3061 O O . SER B 1 138 ? 7.395 30.688 9.656 1 94.88 138 SER B O 1
ATOM 3063 N N . SER B 1 139 ? 8.359 30.578 11.727 1 94.06 139 SER B N 1
ATOM 3064 C CA . SER B 1 139 ? 9.688 30.297 11.203 1 94.06 139 SER B CA 1
ATOM 3065 C C . SER B 1 139 ? 10.375 29.203 12.008 1 94.06 139 SER B C 1
ATOM 3067 O O . SER B 1 139 ? 10.078 29 13.188 1 94.06 139 SER B O 1
ATOM 3069 N N . THR B 1 140 ? 11.234 28.531 11.32 1 91.88 140 THR B N 1
ATOM 3070 C CA . THR B 1 140 ? 11.992 27.469 11.961 1 91.88 140 THR B CA 1
ATOM 3071 C C . THR B 1 140 ? 12.836 28.016 13.109 1 91.88 140 THR B C 1
ATOM 3073 O O . THR B 1 140 ? 13.086 27.312 14.094 1 91.88 140 THR B O 1
ATOM 3076 N N . GLU B 1 141 ? 13.211 29.297 13 1 90.94 141 GLU B N 1
ATOM 3077 C CA . GLU B 1 141 ? 14.047 29.938 14.008 1 90.94 141 GLU B CA 1
ATOM 3078 C C . GLU B 1 141 ? 13.281 30.141 15.305 1 90.94 141 GLU B C 1
ATOM 3080 O O . GLU B 1 141 ? 13.883 30.281 16.375 1 90.94 141 GLU B O 1
ATOM 3085 N N . GLN B 1 142 ? 12.008 30.172 15.227 1 92.5 142 GLN B N 1
ATOM 3086 C CA . GLN B 1 142 ? 11.164 30.406 16.391 1 92.5 142 GLN B CA 1
ATOM 3087 C C . GLN B 1 142 ? 10.898 29.109 17.156 1 92.5 142 GLN B C 1
ATOM 3089 O O . GLN B 1 142 ? 10.344 29.141 18.25 1 92.5 142 GLN B O 1
ATOM 3094 N N . LEU B 1 143 ? 11.297 28 16.547 1 92.19 143 LEU B N 1
ATOM 3095 C CA . LEU B 1 143 ? 11.07 26.719 17.219 1 92.19 143 LEU B CA 1
ATOM 3096 C C . LEU B 1 143 ? 12.031 26.531 18.391 1 92.19 143 LEU B C 1
ATOM 3098 O O . LEU B 1 143 ? 13.234 26.781 18.25 1 92.19 143 LEU B O 1
ATOM 3102 N N . ASP B 1 144 ? 11.508 26.203 19.516 1 89.69 144 ASP B N 1
ATOM 3103 C CA . ASP B 1 144 ? 12.289 25.938 20.734 1 89.69 144 ASP B CA 1
ATOM 3104 C C . ASP B 1 144 ? 12.617 24.438 20.844 1 89.69 144 ASP B C 1
ATOM 3106 O O . ASP B 1 144 ? 11.734 23.625 21.109 1 89.69 144 ASP B O 1
ATOM 3110 N N . LEU B 1 145 ? 13.852 24.109 20.781 1 87.44 145 LEU B N 1
ATOM 3111 C CA . LEU B 1 145 ? 14.305 22.734 20.812 1 87.44 145 LEU B CA 1
ATOM 3112 C C . LEU B 1 145 ? 14.016 22.078 22.156 1 87.44 145 LEU B C 1
ATOM 3114 O O . LEU B 1 145 ? 14.016 20.859 22.281 1 87.44 145 LEU B O 1
ATOM 3118 N N . GLN B 1 146 ? 13.805 22.875 23.203 1 87.75 146 GLN B N 1
ATOM 3119 C CA . GLN B 1 146 ? 13.492 22.359 24.531 1 87.75 146 GLN B CA 1
ATOM 3120 C C . GLN B 1 146 ? 12.039 22.641 24.891 1 87.75 146 GLN B C 1
ATOM 3122 O O . GLN B 1 146 ? 11.711 22.797 26.078 1 87.75 146 GLN B O 1
ATOM 3127 N N . GLU B 1 147 ? 11.227 22.641 23.891 1 90.44 147 GLU B N 1
ATOM 3128 C CA . GLU B 1 147 ? 9.828 22.984 24.125 1 90.44 147 GLU B CA 1
ATOM 3129 C C . GLU B 1 147 ? 9.141 21.938 24.984 1 90.44 147 GLU B C 1
ATOM 3131 O O . GLU B 1 147 ? 9.383 20.734 24.844 1 90.44 147 GLU B O 1
ATOM 3136 N N . SER B 1 148 ? 8.312 22.359 25.938 1 90.12 148 SER B N 1
ATOM 3137 C CA . SER B 1 148 ? 7.43 21.484 26.703 1 90.12 148 SER B CA 1
ATOM 3138 C C . SER B 1 148 ? 6.207 21.078 25.891 1 90.12 148 SER B C 1
ATOM 3140 O O . SER B 1 148 ? 5.949 21.641 24.828 1 90.12 148 SER B O 1
ATOM 3142 N N . VAL B 1 149 ? 5.508 20.094 26.375 1 89.75 149 VAL B N 1
ATOM 3143 C CA . VAL B 1 149 ? 4.277 19.656 25.719 1 89.75 149 VAL B CA 1
ATOM 3144 C C . VAL B 1 149 ? 3.285 20.828 25.672 1 89.75 149 VAL B C 1
ATOM 3146 O O . VAL B 1 149 ? 2.625 21.047 24.656 1 89.75 149 VAL B O 1
ATOM 3149 N N . SER B 1 150 ? 3.199 21.578 26.781 1 90.69 150 SER B N 1
ATOM 3150 C CA . SER B 1 150 ? 2.303 22.734 26.844 1 90.69 150 SER B CA 1
ATOM 3151 C C . SER B 1 150 ? 2.67 23.766 25.797 1 90.69 150 SER B C 1
ATOM 3153 O O . SER B 1 150 ? 1.79 24.359 25.156 1 90.69 150 SER B O 1
ATOM 3155 N N . GLN B 1 151 ? 3.912 24.031 25.609 1 91.81 151 GLN B N 1
ATOM 3156 C CA . GLN B 1 151 ? 4.387 24.984 24.609 1 91.81 151 GLN B CA 1
ATOM 3157 C C . GLN B 1 151 ? 4.094 24.484 23.203 1 91.81 151 GLN B C 1
ATOM 3159 O O . GLN B 1 151 ? 3.789 25.297 22.312 1 91.81 151 GLN B O 1
ATOM 3164 N N . PHE B 1 152 ? 4.227 23.188 23 1 92.12 152 PHE B N 1
ATOM 3165 C CA . PHE B 1 152 ? 3.883 22.578 21.719 1 92.12 152 PHE B CA 1
ATOM 3166 C C . PHE B 1 152 ? 2.422 22.828 21.375 1 92.12 152 PHE B C 1
ATOM 3168 O O . PHE B 1 152 ? 2.105 23.25 20.266 1 92.12 152 PHE B O 1
ATOM 3175 N N . TYR B 1 153 ? 1.534 22.609 22.312 1 91.56 153 TYR B N 1
ATOM 3176 C CA . TYR B 1 153 ? 0.112 22.859 22.109 1 91.56 153 TYR B CA 1
ATOM 3177 C C . TYR B 1 153 ? -0.155 24.344 21.875 1 91.56 153 TYR B C 1
ATOM 3179 O O . TYR B 1 153 ? -0.98 24.703 21.031 1 91.56 153 TYR B O 1
ATOM 3187 N N . ALA B 1 154 ? 0.54 25.188 22.594 1 92.88 154 ALA B N 1
ATOM 3188 C CA . ALA B 1 154 ? 0.35 26.641 22.469 1 92.88 154 ALA B CA 1
ATOM 3189 C C . ALA B 1 154 ? 0.728 27.125 21.062 1 92.88 154 ALA B C 1
ATOM 3191 O O . ALA B 1 154 ? -0.014 27.891 20.453 1 92.88 154 ALA B O 1
ATOM 3192 N N . ARG B 1 155 ? 1.916 26.688 20.562 1 94.5 155 ARG B N 1
ATOM 3193 C CA . ARG B 1 155 ? 2.311 27.156 19.234 1 94.5 155 ARG B CA 1
ATOM 3194 C C . ARG B 1 155 ? 1.364 26.625 18.156 1 94.5 155 ARG B C 1
ATOM 3196 O O . ARG B 1 155 ? 1.086 27.312 17.172 1 94.5 155 ARG B O 1
ATOM 3203 N N . SER B 1 156 ? 0.92 25.375 18.312 1 92.88 156 SER B N 1
ATOM 3204 C CA . SER B 1 156 ? -0.016 24.781 17.359 1 92.88 156 SER B CA 1
ATOM 3205 C C . SER B 1 156 ? -1.334 25.547 17.328 1 92.88 156 SER B C 1
ATOM 3207 O O . SER B 1 156 ? -1.865 25.844 16.266 1 92.88 156 SER B O 1
ATOM 3209 N N . THR B 1 157 ? -1.829 25.859 18.547 1 91.88 157 THR B N 1
ATOM 3210 C CA . THR B 1 157 ? -3.08 26.594 18.656 1 91.88 157 THR B CA 1
ATOM 3211 C C . THR B 1 157 ? -2.961 27.969 18.016 1 91.88 157 THR B C 1
ATOM 3213 O O . THR B 1 157 ? -3.838 28.375 17.25 1 91.88 157 THR B O 1
ATOM 3216 N N . GLN B 1 158 ? -1.933 28.625 18.328 1 94.44 158 GLN B N 1
ATOM 3217 C CA . GLN B 1 158 ? -1.717 29.953 17.781 1 94.44 158 GLN B CA 1
ATOM 3218 C C . GLN B 1 158 ? -1.599 29.906 16.25 1 94.44 158 GLN B C 1
ATOM 3220 O O . GLN B 1 158 ? -2.152 30.75 15.555 1 94.44 158 GLN B O 1
ATOM 3225 N N . LEU B 1 159 ? -0.865 28.938 15.758 1 95.38 159 LEU B N 1
ATOM 3226 C CA . LEU B 1 159 ? -0.695 28.797 14.32 1 95.38 159 LEU B CA 1
ATOM 3227 C C . LEU B 1 159 ? -2.043 28.609 13.625 1 95.38 159 LEU B C 1
ATOM 3229 O O . LEU B 1 159 ? -2.316 29.266 12.617 1 95.38 159 LEU B O 1
ATOM 3233 N N . VAL B 1 160 ? -2.875 27.719 14.141 1 92.44 160 VAL B N 1
ATOM 3234 C CA . VAL B 1 160 ? -4.18 27.438 13.547 1 92.44 160 VAL B CA 1
ATOM 3235 C C . VAL B 1 160 ? -5.02 28.719 13.539 1 92.44 160 VAL B C 1
ATOM 3237 O O . VAL B 1 160 ? -5.676 29.031 12.539 1 92.44 160 VAL B O 1
ATOM 3240 N N . LYS B 1 161 ? -4.996 29.453 14.594 1 91 161 LYS B N 1
ATOM 3241 C CA . LYS B 1 161 ? -5.723 30.719 14.656 1 91 161 LYS B CA 1
ATOM 3242 C C . LYS B 1 161 ? -5.242 31.688 13.578 1 91 161 LYS B C 1
ATOM 3244 O O . LYS B 1 161 ? -6.051 32.312 12.891 1 91 161 LYS B O 1
ATOM 3249 N N . ASP B 1 162 ? -3.922 31.797 13.492 1 94.56 162 ASP B N 1
ATOM 3250 C CA . ASP B 1 162 ? -3.33 32.688 12.5 1 94.56 162 ASP B CA 1
ATOM 3251 C C . ASP B 1 162 ? -3.738 32.281 11.086 1 94.56 162 ASP B C 1
ATOM 3253 O O . ASP B 1 162 ? -4.023 33.125 10.25 1 94.56 162 ASP B O 1
ATOM 3257 N N . ILE B 1 163 ? -3.742 30.953 10.789 1 92.31 163 ILE B N 1
ATOM 3258 C CA . ILE B 1 163 ? -4.133 30.438 9.492 1 92.31 163 ILE B CA 1
ATOM 3259 C C . ILE B 1 163 ? -5.598 30.75 9.219 1 92.31 163 ILE B C 1
ATOM 3261 O O . ILE B 1 163 ? -5.938 31.266 8.141 1 92.31 163 ILE B O 1
ATOM 3265 N N . LEU B 1 164 ? -6.449 30.484 10.195 1 89.75 164 LEU B N 1
ATOM 3266 C CA . LEU B 1 164 ? -7.879 30.703 10.031 1 89.75 164 LEU B CA 1
ATOM 3267 C C . LEU B 1 164 ? -8.18 32.188 9.805 1 89.75 164 LEU B C 1
ATOM 3269 O O . LEU B 1 164 ? -9.094 32.531 9.047 1 89.75 164 LEU B O 1
ATOM 3273 N N . ASP B 1 165 ? -7.422 33.062 10.438 1 90.44 165 ASP B N 1
ATOM 3274 C CA . ASP B 1 165 ? -7.598 34.5 10.289 1 90.44 165 ASP B CA 1
ATOM 3275 C C . ASP B 1 165 ? -7.34 34.938 8.852 1 90.44 165 ASP B C 1
ATOM 3277 O O . ASP B 1 165 ? -7.844 35.969 8.414 1 90.44 165 ASP B O 1
ATOM 3281 N N . GLN B 1 166 ? -6.59 34.156 8.109 1 89.81 166 GLN B N 1
ATOM 3282 C CA . GLN B 1 166 ? -6.285 34.469 6.719 1 89.81 166 GLN B CA 1
ATOM 3283 C C . GLN B 1 166 ? -7.406 34 5.789 1 89.81 166 GLN B C 1
ATOM 3285 O O . GLN B 1 166 ? -7.414 34.344 4.605 1 89.81 166 GLN B O 1
ATOM 3290 N N . HIS B 1 167 ? -8.336 33.188 6.301 1 88.5 167 HIS B N 1
ATOM 3291 C CA . HIS B 1 167 ? -9.406 32.625 5.492 1 88.5 167 HIS B CA 1
ATOM 3292 C C . HIS B 1 167 ? -10.773 32.969 6.059 1 88.5 167 HIS B C 1
ATOM 3294 O O . HIS B 1 167 ? -11.555 32.094 6.414 1 88.5 167 HIS B O 1
ATOM 3300 N N . GLN B 1 168 ? -11.211 34.156 6.129 1 77.38 168 GLN B N 1
ATOM 3301 C CA . GLN B 1 168 ? -12.43 34.625 6.777 1 77.38 168 GLN B CA 1
ATOM 3302 C C . GLN B 1 168 ? -13.648 34.406 5.891 1 77.38 168 GLN B C 1
ATOM 3304 O O . GLN B 1 168 ? -14.781 34.656 6.301 1 77.38 168 GLN B O 1
ATOM 3309 N N . THR B 1 169 ? -13.477 33.625 4.922 1 70.31 169 THR B N 1
ATOM 3310 C CA . THR B 1 169 ? -14.648 33.406 4.082 1 70.31 169 THR B CA 1
ATOM 3311 C C . THR B 1 169 ? -15.445 32.219 4.605 1 70.31 169 THR B C 1
ATOM 3313 O O . THR B 1 169 ? -14.898 31.312 5.254 1 70.31 169 THR B O 1
ATOM 3316 N N . THR B 1 170 ? -16.891 32.188 4.465 1 65.56 170 THR B N 1
ATOM 3317 C CA . THR B 1 170 ? -17.875 31.281 5.047 1 65.56 170 THR B CA 1
ATOM 3318 C C . THR B 1 170 ? -17.781 29.891 4.41 1 65.56 170 THR B C 1
ATOM 3320 O O . THR B 1 170 ? -18.047 28.891 5.062 1 65.56 170 THR B O 1
ATOM 3323 N N . ASP B 1 171 ? -16.922 29.5 3.494 1 75.12 171 ASP B N 1
ATOM 3324 C CA . ASP B 1 171 ? -17 28.188 2.871 1 75.12 171 ASP B CA 1
ATOM 3325 C C . ASP B 1 171 ? -15.617 27.703 2.42 1 75.12 171 ASP B C 1
ATOM 3327 O O . ASP B 1 171 ? -15.492 27.031 1.401 1 75.12 171 ASP B O 1
ATOM 3331 N N . ALA B 1 172 ? -14.828 27.938 3.318 1 87.38 172 ALA B N 1
ATOM 3332 C CA . ALA B 1 172 ? -13.484 27.547 2.912 1 87.38 172 ALA B CA 1
ATOM 3333 C C . ALA B 1 172 ? -13.102 26.203 3.535 1 87.38 172 ALA B C 1
ATOM 3335 O O . ALA B 1 172 ? -13.391 25.953 4.707 1 87.38 172 ALA B O 1
ATOM 3336 N N . ASN B 1 173 ? -12.672 25.266 2.748 1 92.25 173 ASN B N 1
ATOM 3337 C CA . ASN B 1 173 ? -12.039 24.047 3.219 1 92.25 173 ASN B CA 1
ATOM 3338 C C . ASN B 1 173 ? -10.516 24.188 3.242 1 92.25 173 ASN B C 1
ATOM 3340 O O . ASN B 1 173 ? -9.898 24.469 2.215 1 92.25 173 ASN B O 1
ATOM 3344 N N . ILE B 1 174 ? -9.984 24.031 4.438 1 94.12 174 ILE B N 1
ATOM 3345 C CA . ILE B 1 174 ? -8.539 24.156 4.594 1 94.12 174 ILE B CA 1
ATOM 3346 C C . ILE B 1 174 ? -7.945 22.797 4.961 1 94.12 174 ILE B C 1
ATOM 3348 O O . ILE B 1 174 ? -8.453 22.109 5.848 1 94.12 174 ILE B O 1
ATOM 3352 N N . LEU B 1 175 ? -6.973 22.344 4.234 1 95.31 175 LEU B N 1
ATOM 3353 C CA . LEU B 1 175 ? -6.242 21.125 4.539 1 95.31 175 LEU B CA 1
ATOM 3354 C C . LEU B 1 175 ? -4.965 21.438 5.312 1 95.31 175 LEU B C 1
ATOM 3356 O O . LEU B 1 175 ? -4.172 22.281 4.898 1 95.31 175 LEU B O 1
ATOM 3360 N N . VAL B 1 176 ? -4.789 20.859 6.469 1 95.69 176 VAL B N 1
ATOM 3361 C CA . VAL B 1 176 ? -3.574 20.969 7.27 1 95.69 176 VAL B CA 1
ATOM 3362 C C . VAL B 1 176 ? -2.914 19.609 7.406 1 95.69 176 VAL B C 1
ATOM 3364 O O . VAL B 1 176 ? -3.523 18.656 7.918 1 95.69 176 VAL B O 1
ATOM 3367 N N . VAL B 1 177 ? -1.715 19.469 6.891 1 96.06 177 VAL B N 1
ATOM 3368 C CA . VAL B 1 177 ? -0.979 18.203 6.926 1 96.06 177 VAL B CA 1
ATOM 3369 C C . VAL B 1 177 ? 0.191 18.312 7.902 1 96.06 177 VAL B C 1
ATOM 3371 O O . VAL B 1 177 ? 1.063 19.172 7.738 1 96.06 177 VAL B O 1
ATOM 3374 N N . GLY B 1 178 ? 0.229 17.5 8.875 1 94.56 178 GLY B N 1
ATOM 3375 C CA . GLY B 1 178 ? 1.293 17.453 9.867 1 94.56 178 GLY B CA 1
ATOM 3376 C C . GLY B 1 178 ? 1.643 16.047 10.305 1 94.56 178 GLY B C 1
ATOM 3377 O O . GLY B 1 178 ? 1.849 15.164 9.469 1 94.56 178 GLY B O 1
ATOM 3378 N N . HIS B 1 179 ? 1.779 15.906 11.539 1 91.06 179 HIS B N 1
ATOM 3379 C CA . HIS B 1 179 ? 2.18 14.641 12.156 1 91.06 179 HIS B CA 1
ATOM 3380 C C . HIS B 1 179 ? 1.089 14.109 13.078 1 91.06 179 HIS B C 1
ATOM 3382 O O . HIS B 1 179 ? 0.007 14.695 13.172 1 91.06 179 HIS B O 1
ATOM 3388 N N . ALA B 1 180 ? 1.337 12.93 13.633 1 88 180 ALA B N 1
ATOM 3389 C CA . ALA B 1 180 ? 0.317 12.305 14.469 1 88 180 ALA B CA 1
ATOM 3390 C C . ALA B 1 180 ? -0.152 13.258 15.57 1 88 180 ALA B C 1
ATOM 3392 O O . ALA B 1 180 ? -1.354 13.469 15.742 1 88 180 ALA B O 1
ATOM 3393 N N . ALA B 1 181 ? 0.76 13.906 16.234 1 86 181 ALA B N 1
ATOM 3394 C CA . ALA B 1 181 ? 0.433 14.773 17.375 1 86 181 ALA B CA 1
ATOM 3395 C C . ALA B 1 181 ? -0.274 16.031 16.906 1 86 181 ALA B C 1
ATOM 3397 O O . ALA B 1 181 ? -0.996 16.672 17.672 1 86 181 ALA B O 1
ATOM 3398 N N . THR B 1 182 ? -0.067 16.406 15.656 1 89.31 182 THR B N 1
ATOM 3399 C CA . THR B 1 182 ? -0.629 17.641 15.109 1 89.31 182 THR B CA 1
ATOM 3400 C C . THR B 1 182 ? -2.154 17.578 15.078 1 89.31 182 THR B C 1
ATOM 3402 O O . THR B 1 182 ? -2.828 18.594 15.25 1 89.31 182 THR B O 1
ATOM 3405 N N . LEU B 1 183 ? -2.691 16.359 14.898 1 88.12 183 LEU B N 1
ATOM 3406 C CA . LEU B 1 183 ? -4.145 16.219 14.891 1 88.12 183 LEU B CA 1
ATOM 3407 C C . LEU B 1 183 ? -4.742 16.719 16.203 1 88.12 183 LEU B C 1
ATOM 3409 O O . LEU B 1 183 ? -5.723 17.469 16.203 1 88.12 183 LEU B O 1
ATOM 3413 N N . ASP B 1 184 ? -4.105 16.344 17.234 1 86.5 184 ASP B N 1
ATOM 3414 C CA . ASP B 1 184 ? -4.598 16.75 18.547 1 86.5 184 ASP B CA 1
ATOM 3415 C C . ASP B 1 184 ? -4.234 18.188 18.875 1 86.5 184 ASP B C 1
ATOM 3417 O O . ASP B 1 184 ? -5.09 18.984 19.281 1 86.5 184 ASP B O 1
ATOM 3421 N N . SER B 1 185 ? -3.006 18.547 18.672 1 89.12 185 SER B N 1
ATOM 3422 C CA . SER B 1 185 ? -2.504 19.859 19.078 1 89.12 185 SER B CA 1
ATOM 3423 C C . SER B 1 185 ? -3.18 20.969 18.281 1 89.12 185 SER B C 1
ATOM 3425 O O . SER B 1 185 ? -3.408 22.062 18.828 1 89.12 185 SER B O 1
ATOM 3427 N N . CYS B 1 186 ? -3.545 20.703 17.078 1 90.12 186 CYS B N 1
ATOM 3428 C CA . CYS B 1 186 ? -4.125 21.75 16.219 1 90.12 186 CYS B CA 1
ATOM 3429 C C . CYS B 1 186 ? -5.633 21.828 16.422 1 90.12 186 CYS B C 1
ATOM 3431 O O . CYS B 1 186 ? -6.258 22.828 16.047 1 90.12 186 CYS B O 1
ATOM 3433 N N . THR B 1 187 ? -6.211 20.781 16.984 1 88 187 THR B N 1
ATOM 3434 C CA . THR B 1 187 ? -7.664 20.797 17.078 1 88 187 THR B CA 1
ATOM 3435 C C . THR B 1 187 ? -8.117 21.094 18.5 1 88 187 THR B C 1
ATOM 3437 O O . THR B 1 187 ? -9.203 21.625 18.719 1 88 187 THR B O 1
ATOM 3440 N N . ARG B 1 188 ? -7.32 20.75 19.406 1 85.56 188 ARG B N 1
ATOM 3441 C CA . ARG B 1 188 ? -7.738 20.859 20.812 1 85.56 188 ARG B CA 1
ATOM 3442 C C . ARG B 1 188 ? -8.047 22.297 21.172 1 85.56 188 ARG B C 1
ATOM 3444 O O . ARG B 1 188 ? -9.07 22.578 21.797 1 85.56 188 ARG B O 1
ATOM 3451 N N . GLY B 1 189 ? -7.156 23.219 20.859 1 83.12 189 GLY B N 1
ATOM 3452 C CA . GLY B 1 189 ? -7.402 24.641 21.109 1 83.12 189 GLY B CA 1
ATOM 3453 C C . GLY B 1 189 ? -8.625 25.172 20.391 1 83.12 189 GLY B C 1
ATOM 3454 O O . GLY B 1 189 ? -9.383 25.969 20.938 1 83.12 189 GLY B O 1
ATOM 3455 N N . LEU B 1 190 ? -8.773 24.688 19.203 1 83.38 190 LEU B N 1
ATOM 3456 C CA . LEU B 1 190 ? -9.922 25.094 18.406 1 83.38 190 LEU B CA 1
ATOM 3457 C C . LEU B 1 190 ? -11.227 24.672 19.078 1 83.38 190 LEU B C 1
ATOM 3459 O O . LEU B 1 190 ? -12.219 25.391 19.016 1 83.38 190 LEU B O 1
ATOM 3463 N N . LEU B 1 191 ? -11.172 23.547 19.688 1 85 191 LEU B N 1
ATOM 3464 C CA . LEU B 1 191 ? -12.344 22.984 20.359 1 85 191 LEU B CA 1
ATOM 3465 C C . LEU B 1 191 ? -12.484 23.547 21.766 1 85 191 LEU B C 1
ATOM 3467 O O . LEU B 1 191 ? -13.414 23.203 22.5 1 85 191 LEU B O 1
ATOM 3471 N N . LYS B 1 192 ? -11.539 24.453 22.203 1 83.25 192 LYS B N 1
ATOM 3472 C CA . LYS B 1 192 ? -11.523 25.062 23.531 1 83.25 192 LYS B CA 1
ATOM 3473 C C . LYS B 1 192 ? -11.406 24.016 24.625 1 83.25 192 LYS B C 1
ATOM 3475 O O . LYS B 1 192 ? -12.109 24.078 25.641 1 83.25 192 LYS B O 1
ATOM 3480 N N . LYS B 1 193 ? -10.648 23.031 24.312 1 80.75 193 LYS B N 1
ATOM 3481 C CA . LYS B 1 193 ? -10.391 21.969 25.281 1 80.75 193 LYS B CA 1
ATOM 3482 C C . LYS B 1 193 ? -8.992 22.094 25.875 1 80.75 193 LYS B C 1
ATOM 3484 O O . LYS B 1 193 ? -8.086 22.641 25.234 1 80.75 193 LYS B O 1
ATOM 3489 N N . ARG B 1 194 ? -8.883 21.641 27.094 1 74.56 194 ARG B N 1
ATOM 3490 C CA . ARG B 1 194 ? -7.598 21.703 27.781 1 74.56 194 ARG B CA 1
ATOM 3491 C C . ARG B 1 194 ? -6.617 20.688 27.188 1 74.56 194 ARG B C 1
ATOM 3493 O O . ARG B 1 194 ? -7.016 19.609 26.766 1 74.56 194 ARG B O 1
ATOM 3500 N N . PHE B 1 195 ? -5.363 21.156 27.25 1 70.12 195 PHE B N 1
ATOM 3501 C CA . PHE B 1 195 ? -4.328 20.25 26.766 1 70.12 195 PHE B CA 1
ATOM 3502 C C . PHE B 1 195 ? -4.18 19.047 27.672 1 70.12 195 PHE B C 1
ATOM 3504 O O . PHE B 1 195 ? -4.434 19.141 28.875 1 70.12 195 PHE B O 1
ATOM 3511 N N . ARG B 1 196 ? -3.988 17.859 27 1 66.12 196 ARG B N 1
ATOM 3512 C CA . ARG B 1 196 ? -3.791 16.594 27.703 1 66.12 196 ARG B CA 1
ATOM 3513 C C . ARG B 1 196 ? -2.307 16.266 27.828 1 66.12 196 ARG B C 1
ATOM 3515 O O . ARG B 1 196 ? -1.682 15.812 26.875 1 66.12 196 ARG B O 1
ATOM 3522 N N . SER B 1 197 ? -1.523 16.75 28.859 1 62.78 197 SER B N 1
ATOM 3523 C CA . SER B 1 197 ? -0.079 16.578 28.984 1 62.78 197 SER B CA 1
ATOM 3524 C C . SER B 1 197 ? 0.323 15.117 28.891 1 62.78 197 SER B C 1
ATOM 3526 O O . SER B 1 197 ? 1.265 14.766 28.188 1 62.78 197 SER B O 1
ATOM 3528 N N . GLY B 1 198 ? -0.255 14.273 29.641 1 67.5 198 GLY B N 1
ATOM 3529 C CA . GLY B 1 198 ? 0.231 12.914 29.812 1 67.5 198 GLY B CA 1
ATOM 3530 C C . GLY B 1 198 ? -0.253 11.961 28.734 1 67.5 198 GLY B C 1
ATOM 3531 O O . GLY B 1 198 ? 0.083 10.781 28.734 1 67.5 198 GLY B O 1
ATOM 3532 N N . GLU B 1 199 ? -0.833 12.602 27.656 1 74.75 199 GLU B N 1
ATOM 3533 C CA . GLU B 1 199 ? -1.483 11.672 26.734 1 74.75 199 GLU B CA 1
ATOM 3534 C C . GLU B 1 199 ? -0.961 11.852 25.312 1 74.75 199 GLU B C 1
ATOM 3536 O O . GLU B 1 199 ? -1.469 11.234 24.375 1 74.75 199 GLU B O 1
ATOM 3541 N N . LEU B 1 200 ? 0.027 12.672 25.156 1 77.56 200 LEU B N 1
ATOM 3542 C CA . LEU B 1 200 ? 0.502 13.008 23.812 1 77.56 200 LEU B CA 1
ATOM 3543 C C . LEU B 1 200 ? 1.005 11.766 23.094 1 77.56 200 LEU B C 1
ATOM 3545 O O . LEU B 1 200 ? 0.611 11.5 21.953 1 77.56 200 LEU B O 1
ATOM 3549 N N . HIS B 1 201 ? 1.764 10.953 23.781 1 75.31 201 HIS B N 1
ATOM 3550 C CA . HIS B 1 201 ? 2.377 9.781 23.172 1 75.31 201 HIS B CA 1
ATOM 3551 C C . HIS B 1 201 ? 1.328 8.734 22.812 1 75.31 201 HIS B C 1
ATOM 3553 O O . HIS B 1 201 ? 1.386 8.148 21.719 1 75.31 201 HIS B O 1
ATOM 3559 N N . ARG B 1 202 ? 0.443 8.562 23.703 1 74.62 202 ARG B N 1
ATOM 3560 C CA . ARG B 1 202 ? -0.604 7.57 23.484 1 74.62 202 ARG B CA 1
ATOM 3561 C C . ARG B 1 202 ? -1.484 7.957 22.297 1 74.62 202 ARG B C 1
ATOM 3563 O O . ARG B 1 202 ? -1.843 7.109 21.484 1 74.62 202 ARG B O 1
ATOM 3570 N N . ARG B 1 203 ? -1.809 9.172 22.234 1 75.31 203 ARG B N 1
ATOM 3571 C CA . ARG B 1 203 ? -2.678 9.648 21.172 1 75.31 203 ARG B CA 1
ATOM 3572 C C . ARG B 1 203 ? -1.961 9.594 19.828 1 75.31 203 ARG B C 1
ATOM 3574 O O . ARG B 1 203 ? -2.57 9.273 18.797 1 75.31 203 ARG B O 1
ATOM 3581 N N . CYS B 1 204 ? -0.719 9.867 19.875 1 77.12 204 CYS B N 1
ATOM 3582 C CA . CYS B 1 204 ? 0.081 9.812 18.656 1 77.12 204 CYS B CA 1
ATOM 3583 C C . CYS B 1 204 ? 0.15 8.391 18.109 1 77.12 204 CYS B C 1
ATOM 3585 O O . CYS B 1 204 ? 0.081 8.188 16.891 1 77.12 204 CYS B O 1
ATOM 3587 N N . ALA B 1 205 ? 0.191 7.457 19 1 76.5 205 ALA B N 1
ATOM 3588 C CA . ALA B 1 205 ? 0.376 6.062 18.609 1 76.5 205 ALA B CA 1
ATOM 3589 C C . ALA B 1 205 ? -0.875 5.512 17.938 1 76.5 205 ALA B C 1
ATOM 3591 O O . ALA B 1 205 ? -0.804 4.539 17.188 1 76.5 205 ALA B O 1
ATOM 3592 N N . SER B 1 206 ? -1.944 6.137 18.172 1 80.19 206 SER B N 1
ATOM 3593 C CA . SER B 1 206 ? -3.207 5.629 17.641 1 80.19 206 SER B CA 1
ATOM 3594 C C . SER B 1 206 ? -3.525 6.23 16.281 1 80.19 206 SER B C 1
ATOM 3596 O O . SER B 1 206 ? -4.512 5.852 15.641 1 80.19 206 SER B O 1
ATOM 3598 N N . VAL B 1 207 ? -2.756 7.16 15.812 1 85.81 207 VAL B N 1
ATOM 3599 C CA . VAL B 1 207 ? -3.016 7.836 14.547 1 85.81 207 VAL B CA 1
ATOM 3600 C C . VAL B 1 207 ? -2.324 7.09 13.414 1 85.81 207 VAL B C 1
ATOM 3602 O O . VAL B 1 207 ? -1.098 6.961 13.398 1 85.81 207 VAL B O 1
ATOM 3605 N N . PRO B 1 208 ? -3.09 6.535 12.461 1 88.12 208 PRO B N 1
ATOM 3606 C CA . PRO B 1 208 ? -2.494 5.879 11.289 1 88.12 208 PRO B CA 1
ATOM 3607 C C . PRO B 1 208 ? -1.972 6.875 10.258 1 88.12 208 PRO B C 1
ATOM 3609 O O . PRO B 1 208 ? -2.135 8.086 10.422 1 88.12 208 PRO B O 1
ATOM 3612 N N . TYR B 1 209 ? -1.291 6.285 9.234 1 86.75 209 TYR B N 1
ATOM 3613 C CA . TYR B 1 209 ? -0.951 7.109 8.078 1 86.75 209 TYR B CA 1
ATOM 3614 C C . TYR B 1 209 ? -2.205 7.664 7.414 1 86.75 209 TYR B C 1
ATOM 3616 O O . TYR B 1 209 ? -3.188 6.941 7.227 1 86.75 209 TYR B O 1
ATOM 3624 N N . CYS B 1 210 ? -2.178 8.961 7.199 1 91.62 210 CYS B N 1
ATOM 3625 C CA . CYS B 1 210 ? -3.283 9.68 6.578 1 91.62 210 CYS B CA 1
ATOM 3626 C C . CYS B 1 210 ? -4.527 9.633 7.453 1 91.62 210 CYS B C 1
ATOM 3628 O O . CYS B 1 210 ? -5.645 9.531 6.949 1 91.62 210 CYS B O 1
ATOM 3630 N N . GLY B 1 211 ? -4.273 9.547 8.75 1 89.44 211 GLY B N 1
ATOM 3631 C CA . GLY B 1 211 ? -5.398 9.758 9.648 1 89.44 211 GLY B CA 1
ATOM 3632 C C . GLY B 1 211 ? -6.031 11.125 9.5 1 89.44 211 GLY B C 1
ATOM 3633 O O . GLY B 1 211 ? -5.328 12.141 9.469 1 89.44 211 GLY B O 1
ATOM 3634 N N . LEU B 1 212 ? -7.367 11.188 9.398 1 91.62 212 LEU B N 1
ATOM 3635 C CA . LEU B 1 212 ? -8.039 12.445 9.109 1 91.62 212 LEU B CA 1
ATOM 3636 C C . LEU B 1 212 ? -8.93 12.867 10.273 1 91.62 212 LEU B C 1
ATOM 3638 O O . LEU B 1 212 ? -9.633 12.039 10.859 1 91.62 212 LEU B O 1
ATOM 3642 N N . LEU B 1 213 ? -8.82 14.078 10.641 1 90.31 213 LEU B N 1
ATOM 3643 C CA . LEU B 1 213 ? -9.789 14.766 11.492 1 90.31 213 LEU B CA 1
ATOM 3644 C C . LEU B 1 213 ? -10.469 15.898 10.742 1 90.31 213 LEU B C 1
ATOM 3646 O O . LEU B 1 213 ? -9.82 16.641 9.992 1 90.31 213 LEU B O 1
ATOM 3650 N N . CYS B 1 214 ? -11.719 15.992 10.898 1 91.31 214 CYS B N 1
ATOM 3651 C CA . CYS B 1 214 ? -12.5 17.047 10.258 1 91.31 214 CYS B CA 1
ATOM 3652 C C . CYS B 1 214 ? -13.125 17.969 11.305 1 91.31 214 CYS B C 1
ATOM 3654 O O . CYS B 1 214 ? -14.008 17.562 12.055 1 91.31 214 CYS B O 1
ATOM 3656 N N . ALA B 1 215 ? -12.602 19.156 11.375 1 90.94 215 ALA B N 1
ATOM 3657 C CA . ALA B 1 215 ? -13.172 20.188 12.25 1 90.94 215 ALA B CA 1
ATOM 3658 C C . ALA B 1 215 ? -14.023 21.172 11.445 1 90.94 215 ALA B C 1
ATOM 3660 O O . ALA B 1 215 ? -13.57 21.703 10.43 1 90.94 215 ALA B O 1
ATOM 3661 N N . VAL B 1 216 ? -15.188 21.406 11.875 1 89.62 216 VAL B N 1
ATOM 3662 C CA . VAL B 1 216 ? -16.109 22.281 11.18 1 89.62 216 VAL B CA 1
ATOM 3663 C C . VAL B 1 216 ? -16.578 23.406 12.109 1 89.62 216 VAL B C 1
ATOM 3665 O O . VAL B 1 216 ? -16.844 23.156 13.289 1 89.62 216 VAL B O 1
ATOM 3668 N N . GLU B 1 217 ? -16.531 24.562 11.508 1 87.38 217 GLU B N 1
ATOM 3669 C CA . GLU B 1 217 ? -17 25.703 12.273 1 87.38 217 GLU B CA 1
ATOM 3670 C C . GLU B 1 217 ? -18.5 25.891 12.117 1 87.38 217 GLU B C 1
ATOM 3672 O O . GLU B 1 217 ? -19.016 25.922 11 1 87.38 217 GLU B O 1
ATOM 3677 N N . GLY B 1 218 ? -19.234 25.828 13.102 1 79.31 218 GLY B N 1
ATOM 3678 C CA . GLY B 1 218 ? -20.641 26.203 13.172 1 79.31 218 GLY B CA 1
ATOM 3679 C C . GLY B 1 218 ? -20.906 27.375 14.086 1 79.31 218 GLY B C 1
ATOM 3680 O O . GLY B 1 218 ? -20.969 27.219 15.305 1 79.31 218 GLY B O 1
ATOM 3681 N N . GLY B 1 219 ? -21.125 28.547 13.375 1 72.56 219 GLY B N 1
ATOM 3682 C CA . GLY B 1 219 ? -21.25 29.766 14.164 1 72.56 219 GLY B CA 1
ATOM 3683 C C . GLY B 1 219 ? -19.969 30.156 14.859 1 72.56 219 GLY B C 1
ATOM 3684 O O . GLY B 1 219 ? -18.938 30.344 14.211 1 72.56 219 GLY B O 1
ATOM 3685 N N . ARG B 1 220 ? -19.859 30.156 16.234 1 71.12 220 ARG B N 1
ATOM 3686 C CA . ARG B 1 220 ? -18.672 30.516 17 1 71.12 220 ARG B CA 1
ATOM 3687 C C . ARG B 1 220 ? -18.062 29.312 17.688 1 71.12 220 ARG B C 1
ATOM 3689 O O . ARG B 1 220 ? -17.188 29.438 18.547 1 71.12 220 ARG B O 1
ATOM 3696 N N . ARG B 1 221 ? -18.562 28.203 17.125 1 85.06 221 ARG B N 1
ATOM 3697 C CA . ARG B 1 221 ? -18.062 27.016 17.797 1 85.06 221 ARG B CA 1
ATOM 3698 C C . ARG B 1 221 ? -17.531 26 16.781 1 85.06 221 ARG B C 1
ATOM 3700 O O . ARG B 1 221 ? -18.062 25.891 15.664 1 85.06 221 ARG B O 1
ATOM 3707 N N . TRP B 1 222 ? -16.469 25.359 17.172 1 88.5 222 TRP B N 1
ATOM 3708 C CA . TRP B 1 222 ? -15.883 24.297 16.344 1 88.5 222 TRP B CA 1
ATOM 3709 C C . TRP B 1 222 ? -16.234 22.922 16.891 1 88.5 222 TRP B C 1
ATOM 3711 O O . TRP B 1 222 ? -16.297 22.734 18.109 1 88.5 222 TRP B O 1
ATOM 3721 N N . ARG B 1 223 ? -16.516 22.047 15.977 1 87.75 223 ARG B N 1
ATOM 3722 C CA . ARG B 1 223 ? -16.766 20.656 16.344 1 87.75 223 ARG B CA 1
ATOM 3723 C C . ARG B 1 223 ? -16.078 19.703 15.375 1 87.75 223 ARG B C 1
ATOM 3725 O O . ARG B 1 223 ? -15.812 20.062 14.227 1 87.75 223 ARG B O 1
ATOM 3732 N N . LEU B 1 224 ? -15.789 18.5 15.867 1 89.06 224 LEU B N 1
ATOM 3733 C CA . LEU B 1 224 ? -15.273 17.453 15 1 89.06 224 LEU B CA 1
ATOM 3734 C C . LEU B 1 224 ? -16.406 16.656 14.359 1 89.06 224 LEU B C 1
ATOM 3736 O O . LEU B 1 224 ? -17.422 16.375 15.008 1 89.06 224 LEU B O 1
ATOM 3740 N N . GLU B 1 225 ? -16.25 16.406 13.117 1 89.38 225 GLU B N 1
ATOM 3741 C CA . GLU B 1 225 ? -17.219 15.586 12.383 1 89.38 225 GLU B CA 1
ATOM 3742 C C . GLU B 1 225 ? -16.531 14.383 11.734 1 89.38 225 GLU B C 1
ATOM 3744 O O . GLU B 1 225 ? -15.305 14.328 11.664 1 89.38 225 GLU B O 1
ATOM 3749 N N . GLU B 1 226 ? -17.406 13.445 11.375 1 90.56 226 GLU B N 1
ATOM 3750 C CA . GLU B 1 226 ? -16.875 12.297 10.648 1 90.56 226 GLU B CA 1
ATOM 3751 C C . GLU B 1 226 ? -16.188 12.719 9.359 1 90.56 226 GLU B C 1
ATOM 3753 O O . GLU B 1 226 ? -16.703 13.539 8.602 1 90.56 226 GLU B O 1
ATOM 3758 N N . PRO B 1 227 ? -14.984 12.258 9.195 1 91.56 227 PRO B N 1
ATOM 3759 C CA . PRO B 1 227 ? -14.305 12.586 7.941 1 91.56 227 PRO B CA 1
ATOM 3760 C C . PRO B 1 227 ? -15.141 12.234 6.711 1 91.56 227 PRO B C 1
ATOM 3762 O O . PRO B 1 227 ? -15.922 11.281 6.746 1 91.56 227 PRO B O 1
ATOM 3765 N N . PRO B 1 228 ? -14.953 12.922 5.633 1 92.88 228 PRO B N 1
ATOM 3766 C CA . PRO B 1 228 ? -15.805 12.75 4.457 1 92.88 228 PRO B CA 1
ATOM 3767 C C . PRO B 1 228 ? -15.445 11.508 3.639 1 92.88 228 PRO B C 1
ATOM 3769 O O . PRO B 1 228 ? -16.109 11.203 2.652 1 92.88 228 PRO B O 1
ATOM 3772 N N . ILE B 1 229 ? -14.43 10.812 4.023 1 92.62 229 ILE B N 1
ATOM 3773 C CA . ILE B 1 229 ? -14.031 9.594 3.326 1 92.62 229 ILE B CA 1
ATOM 3774 C C . ILE B 1 229 ? -13.727 8.492 4.34 1 92.62 229 ILE B C 1
ATOM 3776 O O . ILE B 1 229 ? -13.375 8.773 5.488 1 92.62 229 ILE B O 1
ATOM 3780 N N . PRO B 1 230 ? -13.836 7.238 3.924 1 90.5 230 PRO B N 1
ATOM 3781 C CA . PRO B 1 230 ? -13.43 6.148 4.816 1 90.5 230 PRO B CA 1
ATOM 3782 C C . PRO B 1 230 ? -11.93 6.137 5.094 1 90.5 230 PRO B C 1
ATOM 3784 O O . PRO B 1 230 ? -11.148 6.703 4.32 1 90.5 230 PRO B O 1
ATOM 3787 N N . PRO B 1 231 ? -11.547 5.523 6.207 1 89.56 231 PRO B N 1
ATOM 3788 C CA . PRO B 1 231 ? -10.117 5.371 6.465 1 89.56 231 PRO B CA 1
ATOM 3789 C C . PRO B 1 231 ? -9.445 4.398 5.5 1 89.56 231 PRO B C 1
ATOM 3791 O O . PRO B 1 231 ? -10.125 3.631 4.812 1 89.56 231 PRO B O 1
ATOM 3794 N N . PHE B 1 232 ? -8.234 4.484 5.352 1 92.25 232 PHE B N 1
ATOM 3795 C CA . PHE B 1 232 ? -7.43 3.525 4.602 1 92.25 232 PHE B CA 1
ATOM 3796 C C . PHE B 1 232 ? -6.684 2.59 5.547 1 92.25 232 PHE B C 1
ATOM 3798 O O . PHE B 1 232 ? -5.664 2.969 6.129 1 92.25 232 PHE B O 1
ATOM 3805 N N . THR B 1 233 ? -7.148 1.41 5.684 1 90.62 233 THR B N 1
ATOM 3806 C CA . THR B 1 233 ? -6.574 0.421 6.59 1 90.62 233 THR B CA 1
ATOM 3807 C C . THR B 1 233 ? -6.008 -0.761 5.809 1 90.62 233 THR B C 1
ATOM 3809 O O . THR B 1 233 ? -6.617 -1.229 4.848 1 90.62 233 THR B O 1
ATOM 3812 N N . HIS B 1 234 ? -4.855 -1.217 6.133 1 90 234 HIS B N 1
ATOM 3813 C CA . HIS B 1 234 ? -4.262 -2.404 5.527 1 90 234 HIS B CA 1
ATOM 3814 C C . HIS B 1 234 ? -3.324 -3.109 6.504 1 90 234 HIS B C 1
ATOM 3816 O O . HIS B 1 234 ? -2.82 -2.49 7.441 1 90 234 HIS B O 1
ATOM 3822 N N . GLY B 1 235 ? -3.107 -4.406 6.266 1 88 235 GLY B N 1
ATOM 3823 C CA . GLY B 1 235 ? -2.184 -5.188 7.074 1 88 235 GLY B CA 1
ATOM 3824 C C . GLY B 1 235 ? -0.733 -4.996 6.672 1 88 235 GLY B C 1
ATOM 3825 O O . GLY B 1 235 ? -0.402 -4.059 5.945 1 88 235 GLY B O 1
ATOM 3826 N N . GLN B 1 236 ? 0.073 -5.891 7.242 1 88.38 236 GLN B N 1
ATOM 3827 C CA . GLN B 1 236 ? 1.499 -5.828 6.938 1 88.38 236 GLN B CA 1
ATOM 3828 C C . GLN B 1 236 ? 1.871 -6.812 5.832 1 88.38 236 GLN B C 1
ATOM 3830 O O . GLN B 1 236 ? 1.143 -7.773 5.582 1 88.38 236 GLN B O 1
ATOM 3835 N N . ASN B 1 237 ? 2.812 -6.59 5.051 1 89.62 237 ASN B N 1
ATOM 3836 C CA . ASN B 1 237 ? 3.52 -7.512 4.164 1 89.62 237 ASN B CA 1
ATOM 3837 C C . ASN B 1 237 ? 4.93 -7.805 4.672 1 89.62 237 ASN B C 1
ATOM 3839 O O . ASN B 1 237 ? 5.812 -6.953 4.586 1 89.62 237 ASN B O 1
ATOM 3843 N N . ILE B 1 238 ? 5.195 -8.984 5.148 1 85.31 238 ILE B N 1
ATOM 3844 C CA . ILE B 1 238 ? 6.402 -9.305 5.902 1 85.31 238 ILE B CA 1
ATOM 3845 C C . ILE B 1 238 ? 7.555 -9.578 4.938 1 85.31 238 ILE B C 1
ATOM 3847 O O . ILE B 1 238 ? 7.344 -9.703 3.73 1 85.31 238 ILE B O 1
ATOM 3851 N N . ASP B 1 239 ? 8.711 -9.609 5.523 1 84.75 239 ASP B N 1
ATOM 3852 C CA . ASP B 1 239 ? 9.875 -9.977 4.727 1 84.75 239 ASP B CA 1
ATOM 3853 C C . ASP B 1 239 ? 9.836 -11.453 4.332 1 84.75 239 ASP B C 1
ATOM 3855 O O . ASP B 1 239 ? 9.258 -12.273 5.047 1 84.75 239 ASP B O 1
ATOM 3859 N N . PHE B 1 240 ? 10.375 -11.695 3.189 1 83.06 240 PHE B N 1
ATOM 3860 C CA . PHE B 1 240 ? 10.344 -13.055 2.672 1 83.06 240 PHE B CA 1
ATOM 3861 C C . PHE B 1 240 ? 11.758 -13.617 2.543 1 83.06 240 PHE B C 1
ATOM 3863 O O . PHE B 1 240 ? 12.562 -13.102 1.771 1 83.06 240 PHE B O 1
ATOM 3870 N N . ASP B 1 241 ? 12.031 -14.641 3.312 1 83.88 241 ASP B N 1
ATOM 3871 C CA . ASP B 1 241 ? 13.281 -15.375 3.15 1 83.88 241 ASP B CA 1
ATOM 3872 C C . ASP B 1 241 ? 13.094 -16.578 2.234 1 83.88 241 ASP B C 1
ATOM 3874 O O . ASP B 1 241 ? 12.773 -17.688 2.701 1 83.88 241 ASP B O 1
ATOM 3878 N N . TRP B 1 242 ? 13.375 -16.422 0.963 1 82.62 242 TRP B N 1
ATOM 3879 C CA . TRP B 1 242 ? 13.141 -17.469 -0.038 1 82.62 242 TRP B CA 1
ATOM 3880 C C . TRP B 1 242 ? 14.016 -18.688 0.224 1 82.62 242 TRP B C 1
ATOM 3882 O O . TRP B 1 242 ? 13.695 -19.797 -0.209 1 82.62 242 TRP B O 1
ATOM 3892 N N . ARG B 1 243 ? 15.156 -18.594 0.948 1 83.38 243 ARG B N 1
ATOM 3893 C CA . ARG B 1 243 ? 16.109 -19.672 1.198 1 83.38 243 ARG B CA 1
ATOM 3894 C C . ARG B 1 243 ? 15.469 -20.797 2.018 1 83.38 243 ARG B C 1
ATOM 3896 O O . ARG B 1 243 ? 15.969 -21.922 2.037 1 83.38 243 ARG B O 1
ATOM 3903 N N . GLN B 1 244 ? 14.422 -20.375 2.668 1 80.19 244 GLN B N 1
ATOM 3904 C CA . GLN B 1 244 ? 13.734 -21.375 3.48 1 80.19 244 GLN B CA 1
ATOM 3905 C C . GLN B 1 244 ? 13.188 -22.516 2.615 1 80.19 244 GLN B C 1
ATOM 3907 O O . GLN B 1 244 ? 12.883 -23.594 3.119 1 80.19 244 GLN B O 1
ATOM 3912 N N . PHE B 1 245 ? 13.062 -22.25 1.355 1 79.56 245 PHE B N 1
ATOM 3913 C CA . PHE B 1 245 ? 12.508 -23.25 0.452 1 79.56 245 PHE B CA 1
ATOM 3914 C C . PHE B 1 245 ? 13.617 -24.094 -0.171 1 79.56 245 PHE B C 1
ATOM 3916 O O . PHE B 1 245 ? 13.344 -25.078 -0.869 1 79.56 245 PHE B O 1
ATOM 3923 N N . GLN B 1 246 ? 14.914 -23.562 0.052 1 73.56 246 GLN B N 1
ATOM 3924 C CA . GLN B 1 246 ? 16.062 -24.328 -0.432 1 73.56 246 GLN B CA 1
ATOM 3925 C C . GLN B 1 246 ? 16.375 -25.5 0.492 1 73.56 246 GLN B C 1
ATOM 3927 O O . GLN B 1 246 ? 16.828 -26.547 0.038 1 73.56 246 GLN B O 1
ATOM 3932 N N . SER B 1 247 ? 16.547 -25.062 2.014 1 60.94 247 SER B N 1
ATOM 3933 C CA . SER B 1 247 ? 17.109 -25.984 3 1 60.94 247 SER B CA 1
ATOM 3934 C C . SER B 1 247 ? 16.344 -27.297 3.035 1 60.94 247 SER B C 1
ATOM 3936 O O . SER B 1 247 ? 15.141 -27.328 2.734 1 60.94 247 SER B O 1
ATOM 3938 N N . TYR B 1 248 ? 17.109 -28.359 3 1 51.31 248 TYR B N 1
ATOM 3939 C CA . TYR B 1 248 ? 16.625 -29.672 3.445 1 51.31 248 TYR B CA 1
ATOM 3940 C C . TYR B 1 248 ? 16 -29.578 4.832 1 51.31 248 TYR B C 1
ATOM 3942 O O . TYR B 1 248 ? 16.328 -28.688 5.609 1 51.31 248 TYR B O 1
ATOM 3950 N N . SER B 1 249 ? 14.75 -30 5.039 1 43.69 249 SER B N 1
ATOM 3951 C CA . SER B 1 249 ? 14.297 -30.125 6.422 1 43.69 249 SER B CA 1
ATOM 3952 C C . SER B 1 249 ? 15.469 -30.391 7.363 1 43.69 249 SER B C 1
ATOM 3954 O O . SER B 1 249 ? 16.031 -31.484 7.359 1 43.69 249 SER B O 1
ATOM 3956 N N . PHE B 1 250 ? 16.484 -29.625 7.531 1 36.72 250 PHE B N 1
ATOM 3957 C CA . PHE B 1 250 ? 17.312 -30.047 8.656 1 36.72 250 PHE B CA 1
ATOM 3958 C C . PHE B 1 250 ? 16.469 -30.172 9.922 1 36.72 250 PHE B C 1
ATOM 3960 O O . PHE B 1 250 ? 15.727 -29.25 10.273 1 36.72 250 PHE B O 1
ATOM 3967 N N . CYS B 1 251 ? 16.141 -31.391 10.391 1 34.56 251 CYS B N 1
ATOM 3968 C CA . CYS B 1 251 ? 15.859 -31.688 11.781 1 34.56 251 CYS B CA 1
ATOM 3969 C C . CYS B 1 251 ? 16.766 -30.891 12.711 1 34.56 251 CYS B C 1
ATOM 3971 O O . CYS B 1 251 ? 17.984 -30.984 12.625 1 34.56 251 CYS B O 1
ATOM 3973 N N . SER B 1 252 ? 16.453 -29.734 13.086 1 31.75 252 SER B N 1
ATOM 3974 C CA . SER B 1 252 ? 17.109 -29.266 14.289 1 31.75 252 SER B CA 1
ATOM 3975 C C . SER B 1 252 ? 17.312 -30.391 15.297 1 31.75 252 SER B C 1
ATOM 3977 O O . SER B 1 252 ? 16.328 -30.922 15.836 1 31.75 252 SER B O 1
ATOM 3979 N N . PHE B 1 253 ? 18.391 -31.203 15.156 1 30.61 253 PHE B N 1
ATOM 3980 C CA . PHE B 1 253 ? 18.906 -31.828 16.359 1 30.61 253 PHE B CA 1
ATOM 3981 C C . PHE B 1 253 ? 19.078 -30.812 17.484 1 30.61 253 PHE B C 1
ATOM 3983 O O . PHE B 1 253 ? 19.703 -29.766 17.281 1 30.61 253 PHE B O 1
ATOM 3990 N N . ASP B 1 254 ? 18.188 -30.781 18.422 1 27.73 254 ASP B N 1
ATOM 3991 C CA . ASP B 1 254 ? 18.453 -30.297 19.781 1 27.73 254 ASP B CA 1
ATOM 3992 C C . ASP B 1 254 ? 19.797 -30.812 20.297 1 27.73 254 ASP B C 1
ATOM 3994 O O . ASP B 1 254 ? 19.922 -32 20.609 1 27.73 254 ASP B O 1
ATOM 3998 N N . ILE B 1 255 ? 20.984 -30.547 19.781 1 23.09 255 ILE B N 1
ATOM 3999 C CA . ILE B 1 255 ? 22.047 -30.734 20.75 1 23.09 255 ILE B CA 1
ATOM 4000 C C . ILE B 1 255 ? 21.875 -29.766 21.906 1 23.09 255 ILE B C 1
ATOM 4002 O O . ILE B 1 255 ? 21.844 -28.547 21.719 1 23.09 255 ILE B O 1
ATOM 4006 N N . LYS B 1 256 ? 21.547 -30.453 23.094 1 19.8 256 LYS B N 1
ATOM 4007 C CA . LYS B 1 256 ? 22.031 -29.969 24.375 1 19.8 256 LYS B CA 1
ATOM 4008 C C . LYS B 1 256 ? 23.547 -30.031 24.469 1 19.8 256 LYS B C 1
ATOM 4010 O O . LYS B 1 256 ? 24.156 -31.031 24.062 1 19.8 256 LYS B O 1
#

Secondary structure (DSSP, 8-state):
-EEEEE------TT--B-TTS-B---STTS-SS----SSTHHHHHTPPPPHHHHHHHHHHHHHHHHTT---SEEEE-SSHHHHHHHHHHTTTS-PPBEE-GGGSPPGGGSSS----PPPHHHHHHTT--B-TT---SS-GGG--TT--HHHHHHHHHHHHHHHHHT--STT--EEEEE-HHHHHHHHHTTTT----GGGHHHHHHTPPTTEEEEEEEETTEEEEE--SS----B--B----GGGGTS---------/-EEEEE------TT--B-TTS-B---STTS-SS----SSTHHHHHTPPPPHHHHHHHHHHHHHHHHTT---SEEEE-SSHHHHHHHHHHTTTS-PPBEE-GGGSPPGGGSSS----PPPHHHHHHTT--B-TT---SS-GGG--TT--HHHHHHHHHHHHHHHHHT--STT--EEEEE-HHHHHHHHHTTTT----GGGHHHHHHTPPTTEEEEEEEETTEEEEE--SS----B--B----GGGGTS---------

Radius of gyration: 25.94 Å; Cα contacts (8 Å, |Δi|>4): 959; chains: 2; bounding box: 59×70×68 Å

Organism: Mesocestoides corti (NCBI:txid53468)

Nearest PDB structures (foldseek):
  8u7e-assembly3_D-2  TM=9.514E-01  e=2.141E-24  Homo sapiens
  2ikq-assembly1_A  TM=9.414E-01  e=5.416E-24  Mus musculus
  8u5m-assembly1_F  TM=9.427E-01  e=3.467E-23  Homo sapiens
  8u7e-assembly3_C  TM=9.463E-01  e=3.924E-23  Homo sapiens
  8u7e-assembly1_A  TM=9.475E-01  e=7.193E-22  Homo sapiens

Sequence (512 aa):
MVIYCGLGLTLSNLLFICASGLYRRVNLNMPPCLPVREDIIDHALDSPLTQVGMFVAASCGRALAEAGIRFSACYASPALRCVQTACQLLHASNLAVRIEPFLFEWLGWYSGKLPNFLSPSILSEMGYNVDTGYRSVSSTEQLDLQESVSQFYARSTQLVKDILDQHQTTDANILVVGHAATLDSCTRGLLKKRFRSGELHRRCASVPYCGLLCAVEGGRRWRLEEPPIPPFTHGQNIDFDWRQFQSYSFCSFDIKMVIYCGLGLTLSNLLFICASGLYRRVNLNMPPCLPVREDIIDHALDSPLTQVGMFVAASCGRALAEAGIRFSACYASPALRCVQTACQLLHASNLAVRIEPFLFEWLGWYSGKLPNFLSPSILSEMGYNVDTGYRSVSSTEQLDLQESVSQFYARSTQLVKDILDQHQTTDANILVVGHAATLDSCTRGLLKKRFRSGELHRRCASVPYCGLLCAVEGGRRWRLEEPPIPPFTHGQNIDFDWRQFQSYSFCSFDIK

InterPro domains:
  IPR013078 Histidine phosphatase superfamily, clade-1 [PF00300] (39-197)
  IPR013078 Histidine phosphatase superfamily, clade-1 [cd07067] (46-227)
  IPR029033 Histidine phosphatase superfamily [G3DSA:3.40.50.1240] (16-246)
  IPR029033 Histidine phosphatase superfamily [SSF53254] (38-227)
  IPR051710 Phosphatase and SH3 domain-containing protein [PTHR16469] (20-245)

Foldseek 3Di:
DEKEFAADDFPQPPQPCDPVRDGDCPDQQQDPDDDDDPDPCLCNQQPAGTNVLLVQLLVQLVQCVVLVDDAPAEEFALRNNQLSSRQSSQVVHLHAYEYANLLEDDLQVPPQDHRPGDQQVRCVVVPRRHDNPDDYPDDPVPDDNNDAPQRSLVSLCVRLVVVVVVPPDQDHYYYYYHHQLSVCSNCCVLQVHDDDRVCSVVSRVPAYGGRIWDWDDDDSHIDTDDDSGDHDDDDDDDDDDPCVVVDDPPPPPPDD/DEKEFAADDFCQPPQCCDPVSDGDCPDQQQDPDDDDDPDPCLCNQQPAGTNVLLVQLLVQLVQCVVLVDDAPAEEFALRNNQLSSRQSSQVVDLHAYEYANLLEDDLQVPPQDHRPGDQQVRCVVVPGRHDNPDDYPDDPVPDDNNDAPVRSLVSLCVRLVVVVVVPPDPDHYYYYYHHQLSVCSNCCVLQVHDDDRVCSVVSRVPAYGGRIWDWDDDPSHIDTDDDSGDHDDDDDDDDDDPCVVVDDPPPPPPDD

Solvent-accessible surface area (backbone atoms only — not comparable to full-atom values): 28535 Å² total; per-residue (Å²): 62,40,38,27,33,12,62,56,74,64,50,61,83,60,73,47,56,41,94,87,68,47,81,53,72,71,31,61,28,45,51,95,69,75,81,92,63,97,45,77,66,40,50,61,64,38,30,54,51,29,47,62,53,50,49,52,25,31,51,50,18,51,46,36,48,73,63,67,58,66,68,75,45,36,38,19,10,48,45,47,35,22,44,53,38,46,45,29,34,33,61,94,47,91,68,45,36,30,60,30,41,64,38,43,72,70,34,64,81,35,92,72,62,78,59,79,65,72,50,52,64,57,40,36,74,73,67,46,58,43,39,64,82,61,78,51,93,48,49,69,84,74,59,54,55,80,39,50,69,69,53,45,35,49,50,23,28,50,48,47,51,57,54,49,67,75,54,80,58,95,80,48,24,36,37,38,24,26,30,36,53,39,51,50,31,44,42,34,49,62,55,72,45,78,85,63,77,93,40,51,67,63,56,26,71,54,36,19,50,63,30,58,43,27,38,36,74,58,91,94,41,49,45,79,47,82,51,87,53,59,54,56,43,46,69,63,28,54,74,63,70,60,62,69,76,68,58,68,86,67,73,77,72,79,76,129,62,39,37,28,32,11,62,56,74,64,51,62,83,58,74,46,57,41,96,85,70,45,81,53,73,71,30,62,29,44,52,95,70,75,81,92,63,97,45,77,65,39,49,62,65,39,31,55,50,30,46,62,54,49,48,52,26,31,50,50,19,51,46,36,49,73,64,66,57,66,67,77,43,36,37,19,9,49,46,46,36,23,44,53,38,47,44,30,36,34,61,93,48,91,67,47,36,32,59,30,42,64,38,44,71,70,34,64,80,34,92,71,61,79,58,80,64,70,48,51,64,56,41,35,74,73,68,44,58,43,39,67,82,61,77,50,94,50,48,69,85,73,58,54,55,79,39,49,68,68,52,46,34,48,50,23,28,50,48,47,52,56,54,50,68,75,52,80,60,96,80,51,25,37,36,37,24,26,30,35,52,40,50,51,31,45,41,34,51,63,55,71,44,79,84,63,78,92,41,50,67,62,56,28,70,54,35,18,51,64,29,55,43,27,37,36,74,58,91,96,38,50,44,77,48,82,52,88,53,56,54,56,42,48,68,62,28,53,74,63,70,60,62,69,77,67,58,67,85,68,72,77,71,79,77,129